Protein AF-A0A2H0IZK2-F1 (afdb_monomer_lite)

Secondary structure (DSSP, 8-state):
--TTS--TTS--STHHHHS--EEEETTGGGGGGTGGGT----TTGGGTS-SHHHHHHHHHHHSTT-EEEE--S---TTSHHHHHHHTTT------HHHHHHTT-BPEEEEEE----HHHHHHHHHHHHHHHHHHHHHTT--PPPEEEEE-SSHHHHHHHHHHHHHHHHT--HHHHHHHHHH---HHHHHHHHHHHHTT--HHHHHHHHHHHTSGGGEEEE--TTS-HHHHHHHHTTTTSS--EEEESSGGGSS---TTEEEEEE-------BTTBPPHHHHHHHHHHHHHTB-----SSTTS-SSS---TT-TT-GGGGGGEEEEEE-S-HHHHHHHHHHHHHTTSS-S-EEEEEE-B-HHHHTSHHHHH-EEEE--EEEPPGGG--SS-HHHHHSEEEEE----------TTS----------EEEEEEGGGG-HHHHHHHHTTSGGGSHHHHHHH-TT---HHHHHH-TTTGGG-EEEEEE-HHHHHS--HHHHHHHHHHHHHHHHHHHHS----EEE-SEEEEEEHHHH---EEEEEE-SS-S-SSTTS-SS-TTT-SS---GGG-TTB-BS-----HHHHHHHHHHHHHHHHHHHHEEEEEEEE-TTS--EE-TTT--EE--SEEEEEEES-SSSEEEEEEEE-B--GGGTTTSHHHHHHHHHHHHH-EE---STTEEEEEEEPPPB-TTTTHHHHHHHHHHTT-

pLDDT: mean 84.4, std 12.67, range [40.66, 98.25]

Sequence (709 aa):
MALNTPRENSITFEDFEDDKVVLLSDEAHHINADTKKGKAVNQDELLEVVSWEGTVERIFKAHPNNVLLEFTATVDLSDENLAKKYRPRLLYDYPLREFRRDGYSKEVKVLQADLEPLQRALQAVLLSQYRRKVFEKNRHHIKPVILFKSKTIKDSLAFFDEFKDGIKALKPAALDSLRTQSKDPAIQRVFNYLVVNNITLTNLIAELQEDFSDDKLISVNSKEESEQKQIAVNNLESNAFRAVFAVDKLNEGWDVLNLFDIVRLYDTRDSKAGKIGKTTMSEAQLIGRGARYCPFQLAPDQPLYGRKFDADLDHEVRVCEELYYHSAYNPKYIQELNTALQEIGMKAKDTREQRVRLKDDFKKTALYKGGFIFLNERVKYNREDIDGLDSSVVNQVHQIALRTGYSKTVTVFDDAGPDRGVERTRQDYMLASFGIAVLRKAVQRIEFYEFANLRKSLPHLDSIHEFLTSDKYLGRIKVEVSGLPNEVANLTPDQKLDVAIQVLEVVAEFIASDNVEFKGSLQFKPAMVNAVFTDKTLNFMLDGGEDKEFGRSMLDASQTAYHLDLSTRAWFAFDDCFGTSEEKLLIQYIDKRYNDLKKVYAEAYLVRNEKHFKLFAFADGRPLEPDFVLFLIGKTKTDTMHYQVFIEPKGQHLLRADVWKEEFLTSIKGQGQVEQLIENRQYVVWGLPFFNFGERMPEFEAGLNELLS

Radius of gyration: 31.3 Å; chains: 1; bounding box: 77×84×71 Å

Foldseek 3Di:
DQLP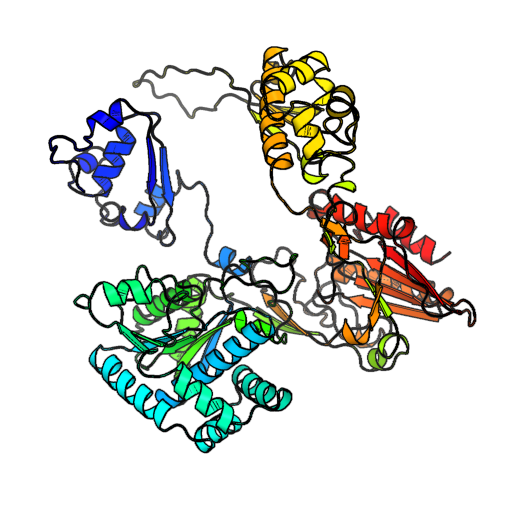DDDVPDDHLLNLLVDAEEAEAEQCVVLCPVLLVPPPQPLVNLCVDSGPNNRVSSSQPSYPNHHYDYHH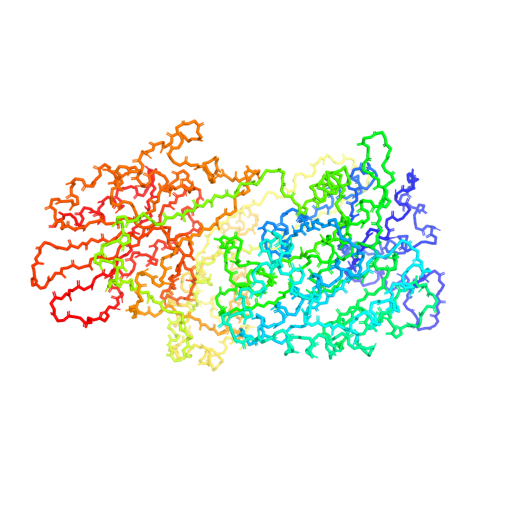QDQDCVDVSSVVVAVVPPPDDDALLNCVVQFQWFQEAEAADQDAQLLLVVLVLLLQVLLCVLCVVLVHNARAAEEEEDAALVVLVVVLVVNQVCLVPDDLVSLVVCCVPDPDPSSVLSVVVCVVVVNDSVNVSVVSCVLQHPLQEEEDEDPPDDPVSVVCQQPVRPDSHRYYGYYCPCLPDRADQNYAEYEYNDDDADDDDPDQGPVLLSVLVSSSRSGGHNFDDSDPQDDRSGDDCLLFPPDSNSSSSYHYYYDYDDVVSVVSSQVSNVVSSSDFPDKDKDWKAFDPLLCVDPQQPPNWDWAWDKAFDDLVPQQAAAPCLLVDAAEAEDPAVDDDDDDPPDPDPDDPDADKDKDKDQLLVLDPVLLVVLLVVDPCSDVVNCCVLRVPDPDPVCQSPPSRHSNRHMYMYMDHPVCNVPPDSVSSNVSSNVSVVVSSVRSPDPPRFIFIDLEIDIDRNNVLDGIGIHMDRCPPDPFNQAQFWLCDPVRDPLHDQCVPPPQEGIRTDRDGPQVSVVVVVCVVCVVLLVVFFVHKHKYANSVSDWHAFRRGGNTDRQGIWMWGWGPDPFQIEIEIEGAHADDPVCCVVCVSVQVRQQCSQVRHDYDDPDNRYDYGYHYFGYDDPPPCPVRRVVVVVVSSD

Structure (mmCIF, N/CA/C/O backbone):
data_AF-A0A2H0IZK2-F1
#
_entry.id   AF-A0A2H0IZK2-F1
#
loop_
_atom_site.group_PDB
_atom_site.id
_atom_site.type_symbol
_atom_site.label_atom_id
_atom_site.label_alt_id
_atom_site.label_comp_id
_atom_site.label_asym_id
_atom_site.label_entity_id
_atom_site.label_seq_id
_atom_site.pdbx_PDB_ins_code
_atom_site.Cartn_x
_atom_site.Cartn_y
_atom_site.Cartn_z
_atom_site.occupancy
_atom_site.B_iso_or_equiv
_atom_site.auth_seq_id
_atom_site.auth_comp_id
_atom_site.auth_asym_id
_atom_site.auth_atom_id
_atom_site.pdbx_PDB_model_num
ATOM 1 N N . MET A 1 1 ? 8.053 31.307 -26.002 1.00 45.81 1 MET A N 1
ATOM 2 C CA . MET A 1 1 ? 7.588 32.510 -26.730 1.00 45.81 1 MET A CA 1
ATOM 3 C C . MET A 1 1 ? 8.152 33.704 -25.978 1.00 45.81 1 MET A C 1
ATOM 5 O O . MET A 1 1 ? 7.785 33.868 -24.831 1.00 45.81 1 MET A O 1
ATOM 9 N N . ALA A 1 2 ? 9.110 34.461 -26.510 1.00 52.84 2 ALA A N 1
ATOM 10 C CA . ALA A 1 2 ? 9.570 35.661 -25.803 1.00 52.84 2 ALA A CA 1
ATOM 11 C C . ALA A 1 2 ? 8.583 36.800 -26.104 1.00 52.84 2 ALA A C 1
ATOM 13 O O . ALA A 1 2 ? 8.426 37.151 -27.271 1.00 52.84 2 ALA A O 1
ATOM 14 N N . LEU A 1 3 ? 7.933 37.370 -25.082 1.00 64.19 3 LEU A N 1
ATOM 15 C CA . LEU A 1 3 ? 7.017 38.526 -25.201 1.00 64.19 3 LEU A CA 1
ATOM 16 C C . LEU A 1 3 ? 7.746 39.836 -25.576 1.00 64.19 3 LEU A C 1
ATOM 18 O O . LEU A 1 3 ? 7.146 40.898 -25.681 1.00 64.19 3 LEU A O 1
ATOM 22 N N . ASN A 1 4 ? 9.055 39.758 -25.820 1.00 63.56 4 ASN A N 1
ATOM 23 C CA . ASN A 1 4 ? 9.937 40.887 -26.105 1.00 63.56 4 ASN A CA 1
ATOM 24 C C . ASN A 1 4 ? 9.768 41.465 -27.521 1.00 63.56 4 ASN A C 1
ATOM 26 O O . ASN A 1 4 ? 10.477 42.396 -27.892 1.00 63.56 4 ASN A O 1
ATOM 30 N N . THR A 1 5 ? 8.887 40.898 -28.350 1.00 66.50 5 THR A N 1
ATOM 31 C CA . THR A 1 5 ? 8.619 41.390 -29.708 1.00 66.50 5 THR A CA 1
ATOM 32 C C . THR A 1 5 ? 7.109 41.411 -29.948 1.00 66.50 5 THR A C 1
ATOM 34 O O . THR A 1 5 ? 6.559 40.392 -30.375 1.00 66.50 5 THR A O 1
ATOM 37 N N . PRO A 1 6 ? 6.427 42.532 -29.651 1.00 63.53 6 PRO A N 1
ATOM 38 C CA . PRO A 1 6 ? 4.980 42.627 -29.804 1.00 63.53 6 PRO A CA 1
ATOM 39 C C . PRO A 1 6 ? 4.570 42.430 -31.271 1.00 63.53 6 PRO A C 1
ATOM 41 O O . PRO A 1 6 ? 5.230 42.922 -32.191 1.00 63.53 6 PRO A O 1
ATOM 44 N N . ARG A 1 7 ? 3.490 41.676 -31.494 1.00 72.12 7 ARG A N 1
ATOM 45 C CA . ARG A 1 7 ? 2.841 41.478 -32.796 1.00 72.12 7 ARG A CA 1
ATOM 46 C C . ARG A 1 7 ? 1.371 41.871 -32.689 1.00 72.12 7 ARG A C 1
ATOM 48 O O . ARG A 1 7 ? 0.777 41.838 -31.617 1.00 72.12 7 ARG A O 1
ATOM 55 N N . GLU A 1 8 ? 0.771 42.228 -33.816 1.00 65.62 8 GLU A N 1
ATOM 56 C CA . GLU A 1 8 ? -0.668 42.482 -33.876 1.00 65.62 8 GLU A CA 1
ATOM 57 C C . GLU A 1 8 ? -1.436 41.196 -33.492 1.00 65.62 8 GLU A C 1
ATOM 59 O O . GLU A 1 8 ? -1.111 40.115 -33.989 1.00 65.62 8 GLU A O 1
ATOM 64 N N . ASN A 1 9 ? -2.416 41.302 -32.583 1.00 70.44 9 ASN A N 1
ATOM 65 C CA . ASN A 1 9 ? -3.163 40.184 -31.969 1.00 70.44 9 ASN A CA 1
ATOM 66 C C . ASN A 1 9 ? -2.340 39.201 -31.105 1.00 70.44 9 ASN A C 1
ATOM 68 O O . ASN A 1 9 ? -2.721 38.036 -30.969 1.00 70.44 9 ASN A O 1
ATOM 72 N N . SER A 1 10 ? -1.219 39.629 -30.519 1.00 74.38 10 SER A N 1
ATOM 73 C CA . SER A 1 10 ? -0.486 38.836 -29.519 1.00 74.38 10 SER A CA 1
ATOM 74 C C . SER A 1 10 ? -0.561 39.463 -28.135 1.00 74.38 10 SER A C 1
ATOM 76 O O . SER A 1 10 ? -0.563 40.684 -28.032 1.00 74.38 10 SER A O 1
ATOM 78 N N . ILE A 1 11 ? -0.518 38.623 -27.100 1.00 77.19 11 ILE A N 1
ATOM 79 C CA . ILE A 1 11 ? -0.376 39.051 -25.705 1.00 77.19 11 ILE A CA 1
ATOM 80 C C . ILE A 1 11 ? 0.921 39.863 -25.547 1.00 77.19 11 ILE A C 1
ATOM 82 O O . ILE A 1 11 ? 1.963 39.504 -26.104 1.00 77.19 11 ILE A O 1
ATOM 86 N N . THR A 1 12 ? 0.848 40.947 -24.788 1.00 80.62 12 THR A N 1
ATOM 87 C CA . THR A 1 12 ? 1.919 41.892 -24.465 1.00 80.62 12 THR A CA 1
ATOM 88 C C . THR A 1 12 ? 2.134 41.963 -22.954 1.00 80.62 12 THR A C 1
ATOM 90 O O . THR A 1 12 ? 1.394 41.359 -22.186 1.00 80.62 12 THR A O 1
ATOM 93 N N . PHE A 1 13 ? 3.175 42.669 -22.503 1.00 80.88 13 PHE A N 1
ATOM 94 C CA . PHE A 1 13 ? 3.380 42.883 -21.066 1.00 80.88 13 PHE A CA 1
ATOM 95 C C . PHE A 1 13 ? 2.320 43.802 -20.440 1.00 80.88 13 PHE A C 1
ATOM 97 O O . PHE A 1 13 ? 1.992 43.602 -19.278 1.00 80.88 13 PHE A O 1
ATOM 104 N N . GLU A 1 14 ? 1.774 44.746 -21.214 1.00 79.25 14 GLU A N 1
ATOM 105 C CA . GLU A 1 14 ? 0.741 45.699 -20.775 1.00 79.25 14 GLU A CA 1
ATOM 106 C C . GLU A 1 14 ? -0.554 44.970 -20.376 1.00 79.25 14 GLU A C 1
ATOM 108 O O . GLU A 1 14 ? -1.166 45.304 -19.368 1.00 79.25 14 GLU A O 1
ATOM 113 N N . ASP A 1 15 ? -0.891 43.874 -21.067 1.00 79.44 15 ASP A N 1
ATOM 114 C CA . ASP A 1 15 ? -2.048 43.031 -20.727 1.00 79.44 15 ASP A CA 1
ATOM 115 C C . ASP A 1 15 ? -1.956 42.421 -19.309 1.00 79.44 15 ASP A C 1
ATOM 117 O O . ASP A 1 15 ? -2.970 42.081 -18.706 1.00 79.44 15 ASP A O 1
ATOM 121 N N . PHE A 1 16 ? -0.748 42.278 -18.750 1.00 83.69 16 PHE A N 1
ATOM 122 C CA . PHE A 1 16 ? -0.533 41.745 -17.397 1.00 83.69 16 PHE A CA 1
ATOM 123 C C . PHE A 1 16 ? -0.457 42.829 -16.312 1.00 83.69 16 PHE A C 1
ATOM 125 O O . PHE A 1 16 ? -0.329 42.487 -15.133 1.00 83.69 16 PHE A O 1
ATOM 132 N N . GLU A 1 17 ? -0.491 44.109 -16.693 1.00 83.56 17 GLU A N 1
ATOM 133 C CA . GLU A 1 17 ? -0.567 45.241 -15.760 1.00 83.56 17 GLU A CA 1
ATOM 134 C C . GLU A 1 17 ? -2.020 45.516 -15.345 1.00 83.56 17 GLU A C 1
ATOM 136 O O . GLU A 1 17 ? -2.274 45.837 -14.183 1.00 83.56 17 GLU A O 1
ATOM 141 N N . ASP A 1 18 ? -2.973 45.333 -16.266 1.00 82.31 18 ASP A N 1
ATOM 142 C CA . ASP A 1 18 ? -4.399 45.602 -16.037 1.00 82.31 18 ASP A CA 1
ATOM 143 C C . ASP A 1 18 ? -5.142 44.431 -15.366 1.00 82.31 18 ASP A C 1
ATOM 145 O O . ASP A 1 18 ? -6.096 44.644 -14.607 1.00 82.31 18 ASP A O 1
ATOM 149 N N . ASP A 1 19 ? -4.688 43.195 -15.593 1.00 82.38 19 ASP A N 1
ATOM 150 C CA . ASP A 1 19 ? -5.349 41.982 -15.114 1.00 82.38 19 ASP A CA 1
ATOM 151 C C . ASP A 1 19 ? -4.605 41.282 -13.967 1.00 82.38 19 ASP A C 1
ATOM 153 O O . ASP A 1 19 ? -3.379 41.197 -13.902 1.00 82.38 19 ASP A O 1
ATOM 157 N N . LYS A 1 20 ? -5.384 40.689 -13.054 1.00 88.94 20 LYS A N 1
ATOM 158 C CA . LYS A 1 20 ? -4.865 39.811 -11.996 1.00 88.94 20 LYS A CA 1
ATOM 159 C C . LYS A 1 20 ? -4.612 38.425 -12.564 1.00 88.94 20 LYS A C 1
ATOM 161 O O . LYS A 1 20 ? -5.563 37.726 -12.914 1.00 88.94 20 LYS A O 1
ATOM 166 N N . VAL A 1 21 ? -3.356 37.996 -12.571 1.00 88.06 21 VAL A N 1
ATOM 167 C CA . VAL A 1 21 ? -2.959 36.733 -13.198 1.00 88.06 21 VAL A CA 1
ATOM 168 C C . VAL A 1 21 ? -2.355 35.758 -12.192 1.00 88.06 21 VAL A C 1
ATOM 170 O O . VAL A 1 21 ? -1.554 36.114 -11.326 1.00 88.06 21 VAL A O 1
ATOM 173 N N . VAL A 1 22 ? -2.742 34.489 -12.336 1.00 90.38 22 VAL A N 1
ATOM 174 C CA . VAL A 1 22 ? -2.113 33.354 -11.658 1.00 90.38 22 VAL A CA 1
ATOM 175 C C . VAL A 1 22 ? -1.244 32.615 -12.669 1.00 90.38 22 VAL A C 1
ATOM 177 O O . VAL A 1 22 ? -1.734 32.117 -13.681 1.00 90.38 22 VAL A O 1
ATOM 180 N N . LEU A 1 23 ? 0.051 32.545 -12.387 1.00 88.81 23 LEU A N 1
ATOM 181 C CA . LEU A 1 23 ? 1.045 31.824 -13.167 1.00 88.81 23 LEU A CA 1
ATOM 182 C C . LEU A 1 23 ? 1.304 30.472 -12.505 1.00 88.81 23 LEU A C 1
ATOM 184 O O . LEU A 1 23 ? 1.737 30.410 -11.354 1.00 88.81 23 LEU A O 1
ATOM 188 N N . LEU A 1 24 ? 1.062 29.393 -13.243 1.00 89.50 24 LEU A N 1
ATOM 189 C CA . LEU A 1 24 ? 1.409 28.038 -12.829 1.00 89.50 24 LEU A CA 1
ATOM 190 C C . LEU A 1 24 ? 2.617 27.588 -13.648 1.00 89.50 24 LEU A C 1
ATOM 192 O O . LEU A 1 24 ? 2.529 27.453 -14.868 1.00 89.50 24 LEU A O 1
ATOM 196 N N . SER A 1 25 ? 3.749 27.390 -12.982 1.00 84.75 25 SER A N 1
ATOM 197 C CA . SER A 1 25 ? 4.983 26.927 -13.606 1.00 84.75 25 SER A CA 1
ATOM 198 C C . SER A 1 25 ? 5.238 25.476 -13.231 1.00 84.75 25 SER A C 1
ATOM 200 O O . SER A 1 25 ? 5.696 25.202 -12.124 1.00 84.75 25 SER A O 1
ATOM 202 N N . ASP A 1 26 ? 5.012 24.566 -14.170 1.00 81.38 26 ASP A N 1
ATOM 203 C CA . ASP A 1 26 ? 5.460 23.180 -14.046 1.00 81.38 26 ASP A CA 1
ATOM 204 C C . ASP A 1 26 ? 6.938 23.040 -14.452 1.00 81.38 26 ASP A C 1
ATOM 206 O O . ASP A 1 26 ? 7.453 23.828 -15.249 1.00 81.38 26 ASP A O 1
ATOM 210 N N . GLU A 1 27 ? 7.636 22.069 -13.872 1.00 74.62 27 GLU A N 1
ATOM 211 C CA . GLU A 1 27 ? 9.078 21.844 -14.043 1.00 74.62 27 GLU A CA 1
ATOM 212 C C . GLU A 1 27 ? 9.943 23.113 -13.894 1.00 74.62 27 GLU A C 1
ATOM 214 O O . GLU A 1 27 ? 10.885 23.373 -14.655 1.00 74.62 27 GLU A O 1
ATOM 219 N N . ALA A 1 28 ? 9.665 23.909 -12.856 1.00 76.19 28 ALA A N 1
ATOM 220 C CA . ALA A 1 28 ? 10.291 25.215 -12.620 1.00 76.19 28 ALA A CA 1
ATOM 221 C C . ALA A 1 28 ? 11.832 25.170 -12.533 1.00 76.19 28 ALA A C 1
ATOM 223 O O . ALA A 1 28 ? 12.517 26.177 -12.722 1.00 76.19 28 ALA A O 1
ATOM 224 N N . HIS A 1 29 ? 12.436 23.997 -12.309 1.00 71.19 29 HIS A N 1
ATOM 225 C CA . HIS A 1 29 ? 13.889 23.831 -12.369 1.00 71.19 29 HIS A CA 1
ATOM 226 C C . HIS A 1 29 ? 14.502 24.205 -13.736 1.00 71.19 29 HIS A C 1
ATOM 228 O O . HIS A 1 29 ? 15.676 24.586 -13.770 1.00 71.19 29 HIS A O 1
ATOM 234 N N . HIS A 1 30 ? 13.737 24.140 -14.833 1.00 67.69 30 HIS A N 1
ATOM 235 C CA . HIS A 1 30 ? 14.161 24.608 -16.159 1.00 67.69 30 HIS A CA 1
ATOM 236 C C . HIS A 1 30 ? 14.200 26.134 -16.270 1.00 67.69 30 HIS A C 1
ATOM 238 O O . HIS A 1 30 ? 14.987 26.674 -17.048 1.00 67.69 30 HIS A O 1
ATOM 244 N N . ILE A 1 31 ? 13.381 26.827 -15.477 1.00 65.12 31 ILE A N 1
ATOM 245 C CA . ILE A 1 31 ? 13.314 28.290 -15.449 1.00 65.12 31 ILE A CA 1
ATOM 246 C C . ILE A 1 31 ? 14.547 28.861 -14.744 1.00 65.12 31 ILE A C 1
ATOM 248 O O . ILE A 1 31 ? 15.085 29.859 -15.186 1.00 65.12 31 ILE A O 1
ATOM 252 N N . ASN A 1 32 ? 15.084 28.174 -13.735 1.00 62.94 32 ASN A N 1
ATOM 253 C CA . ASN A 1 32 ? 16.184 28.642 -12.876 1.00 62.94 32 ASN A CA 1
ATOM 254 C C . ASN A 1 32 ? 17.599 28.600 -13.489 1.00 62.94 32 ASN A C 1
ATOM 256 O O . ASN A 1 32 ? 18.601 28.522 -12.762 1.00 62.94 32 ASN A O 1
ATOM 260 N N . ALA A 1 33 ? 17.712 28.561 -14.815 1.00 60.91 33 ALA A N 1
ATOM 261 C CA . ALA A 1 33 ? 18.992 28.379 -15.493 1.00 60.91 33 ALA A CA 1
ATOM 262 C C . ALA A 1 33 ? 19.965 29.548 -15.252 1.00 60.91 33 ALA A C 1
ATOM 264 O O . ALA A 1 33 ? 21.181 29.322 -15.228 1.00 60.91 33 ALA A O 1
ATOM 265 N N . ASP A 1 34 ? 19.454 30.767 -15.049 1.00 60.81 34 ASP A N 1
ATOM 266 C CA . ASP A 1 34 ? 20.280 31.948 -14.789 1.00 60.81 34 ASP A CA 1
ATOM 267 C C . ASP A 1 34 ? 20.605 32.078 -13.295 1.00 60.81 34 ASP A C 1
ATOM 269 O O . ASP A 1 34 ? 21.760 32.350 -12.949 1.00 60.81 34 ASP A O 1
ATOM 273 N N . THR A 1 35 ? 19.660 31.729 -12.412 1.00 57.97 35 THR A N 1
ATOM 274 C CA . THR A 1 35 ? 19.888 31.625 -10.955 1.00 57.97 35 THR A CA 1
ATOM 275 C C . THR A 1 35 ? 21.026 30.643 -10.604 1.00 57.97 35 THR A C 1
ATOM 277 O O . THR A 1 35 ? 21.858 30.935 -9.742 1.00 57.97 35 THR A O 1
ATOM 280 N N . LYS A 1 36 ? 21.145 29.504 -11.308 1.00 55.75 36 LYS A N 1
ATOM 281 C CA . LYS A 1 36 ? 22.229 28.512 -11.102 1.00 55.75 36 LYS A CA 1
ATOM 282 C C . LYS A 1 36 ? 23.632 29.006 -11.481 1.00 55.75 36 LYS A C 1
ATOM 284 O O . LYS A 1 36 ? 24.621 28.426 -11.043 1.00 55.75 36 LYS A O 1
ATOM 289 N N . LYS A 1 37 ? 23.767 30.053 -12.303 1.00 58.00 37 LYS A N 1
ATOM 290 C CA . LYS A 1 37 ? 25.082 30.553 -12.759 1.00 58.00 37 LYS A CA 1
ATOM 291 C C . LYS A 1 37 ? 25.763 31.488 -11.756 1.00 58.00 37 LYS A C 1
ATOM 293 O O . LYS A 1 37 ? 26.821 32.028 -12.075 1.00 58.00 37 LYS A O 1
ATOM 298 N N . GLY A 1 38 ? 25.182 31.693 -10.570 1.00 50.44 38 GLY A N 1
ATOM 299 C CA . GLY A 1 38 ? 25.791 32.483 -9.497 1.00 50.44 38 GLY A CA 1
ATOM 300 C C . GLY A 1 38 ? 26.011 33.953 -9.853 1.00 50.44 38 GLY A C 1
ATOM 301 O O . GLY A 1 38 ? 26.759 34.646 -9.164 1.00 50.44 38 GLY A O 1
ATOM 302 N N . LYS A 1 39 ? 25.377 34.455 -10.919 1.00 47.41 39 LYS A N 1
ATOM 303 C CA . LYS A 1 39 ? 25.295 35.894 -11.112 1.00 47.41 39 LYS A CA 1
ATOM 304 C C . LYS A 1 39 ? 24.388 36.401 -9.998 1.00 47.41 39 LYS A C 1
ATOM 306 O O . LYS A 1 39 ? 23.210 36.060 -9.961 1.00 47.41 39 LYS A O 1
ATOM 311 N N . ALA A 1 40 ? 24.935 37.199 -9.090 1.00 43.16 40 ALA A N 1
ATOM 312 C CA . ALA A 1 40 ? 24.143 38.108 -8.279 1.00 43.16 40 ALA A CA 1
ATOM 313 C C . ALA A 1 40 ? 23.522 39.144 -9.230 1.00 43.16 40 ALA A C 1
ATOM 315 O O . ALA A 1 40 ? 23.979 40.277 -9.306 1.00 43.16 40 ALA A O 1
ATOM 316 N N . VAL A 1 41 ? 22.570 38.709 -10.057 1.00 44.38 41 VAL A N 1
ATOM 317 C CA . VAL A 1 41 ? 21.807 39.586 -10.933 1.00 44.38 41 VAL A CA 1
ATOM 318 C C . VAL A 1 41 ? 20.873 40.313 -9.987 1.00 44.38 41 VAL A C 1
ATOM 320 O O . VAL A 1 41 ? 20.035 39.688 -9.330 1.00 44.38 41 VAL A O 1
ATOM 323 N N . ASN A 1 42 ? 21.070 41.618 -9.846 1.00 49.88 42 ASN A N 1
ATOM 324 C CA . ASN A 1 42 ? 20.093 42.458 -9.172 1.00 49.88 42 ASN A CA 1
ATOM 325 C C . ASN A 1 42 ? 18.731 42.188 -9.834 1.00 49.88 42 ASN A C 1
ATOM 327 O O . ASN A 1 42 ? 18.679 41.996 -11.047 1.00 49.88 42 ASN A O 1
ATOM 331 N N . GLN A 1 43 ? 17.635 42.125 -9.077 1.00 52.91 43 GLN A N 1
ATOM 332 C CA . GLN A 1 43 ? 16.330 41.734 -9.636 1.00 52.91 43 GLN A CA 1
ATOM 333 C C . GLN A 1 43 ? 15.897 42.574 -10.857 1.00 52.91 43 GLN A C 1
ATOM 335 O O . GLN A 1 43 ? 15.126 42.082 -11.677 1.00 52.91 43 GLN A O 1
ATOM 340 N N . ASP A 1 44 ? 16.424 43.793 -10.989 1.00 50.16 44 ASP A N 1
ATOM 341 C CA . ASP A 1 44 ? 16.195 44.697 -12.118 1.00 50.16 44 ASP A CA 1
ATOM 342 C C . ASP A 1 44 ? 16.981 44.310 -13.386 1.00 50.16 44 ASP A C 1
ATOM 344 O O . ASP A 1 44 ? 16.473 44.457 -14.491 1.00 50.16 44 ASP A O 1
ATOM 348 N N . GLU A 1 45 ? 18.178 43.726 -13.260 1.00 49.41 45 GLU A N 1
ATOM 349 C CA . GLU A 1 45 ? 18.972 43.247 -14.405 1.00 49.41 45 GLU A CA 1
ATOM 350 C C . GLU A 1 45 ? 18.376 41.965 -15.020 1.00 49.41 45 GLU A C 1
ATOM 352 O O . GLU A 1 45 ? 18.562 41.697 -16.204 1.00 49.41 45 GLU A O 1
ATOM 357 N N . LEU A 1 46 ? 17.620 41.178 -14.242 1.00 51.12 46 LEU A N 1
ATOM 358 C CA . LEU A 1 46 ? 16.927 39.962 -14.700 1.00 51.12 46 LEU A CA 1
ATOM 359 C C . LEU A 1 46 ? 15.779 40.277 -15.673 1.00 51.12 46 LEU A C 1
ATOM 361 O O . LEU A 1 46 ? 15.481 39.465 -16.547 1.00 51.12 46 LEU A O 1
ATOM 365 N N . LEU A 1 47 ? 15.181 41.468 -15.554 1.00 50.91 47 LEU A N 1
ATOM 366 C CA . LEU A 1 47 ? 14.153 41.977 -16.468 1.00 50.91 47 LEU A CA 1
ATOM 367 C C . LEU A 1 47 ? 14.729 42.341 -17.849 1.00 50.91 47 LEU A C 1
ATOM 369 O O . LEU A 1 47 ? 13.991 42.349 -18.835 1.00 50.91 47 LEU A O 1
ATOM 373 N N . GLU A 1 48 ? 16.037 42.613 -17.929 1.00 47.44 48 GLU A N 1
ATOM 374 C CA . GLU A 1 48 ? 16.753 42.932 -19.173 1.00 47.44 48 GLU A CA 1
ATOM 375 C C . GLU A 1 48 ? 17.323 41.687 -19.879 1.00 47.44 48 GLU A C 1
ATOM 377 O O . GLU A 1 48 ? 17.707 41.747 -21.053 1.00 47.44 48 GLU A O 1
ATOM 382 N N . VAL A 1 49 ? 17.362 40.532 -19.204 1.00 52.34 49 VAL A N 1
ATOM 383 C CA . VAL A 1 49 ? 17.811 39.272 -19.807 1.00 52.34 49 VAL A CA 1
ATOM 384 C C . VAL A 1 49 ? 16.704 38.708 -20.698 1.00 52.34 49 VAL A C 1
ATOM 386 O O . VAL A 1 49 ? 15.589 38.438 -20.256 1.00 52.34 49 VAL A O 1
ATOM 389 N N . VAL A 1 50 ? 17.026 38.441 -21.969 1.00 57.81 50 VAL A N 1
ATOM 390 C CA . VAL A 1 50 ? 16.161 37.677 -22.886 1.00 57.81 50 VAL A CA 1
ATOM 391 C C . VAL A 1 50 ? 16.211 36.192 -22.501 1.00 57.81 50 VAL A C 1
ATOM 393 O O . VAL A 1 50 ? 16.771 35.359 -23.214 1.00 57.81 50 VAL A O 1
ATOM 396 N N . SER A 1 51 ? 15.661 35.857 -21.336 1.00 67.31 51 SER A N 1
ATOM 397 C CA . SER A 1 51 ? 15.468 34.488 -20.867 1.00 67.31 51 SER A CA 1
ATOM 398 C C . SER A 1 51 ? 14.016 34.253 -20.460 1.00 67.31 51 SER A C 1
ATOM 400 O O . SER A 1 51 ? 13.232 35.178 -20.227 1.00 67.31 51 SER A O 1
ATOM 402 N N . TRP A 1 52 ? 13.631 32.978 -20.434 1.00 71.44 52 TRP A N 1
ATOM 403 C CA . TRP A 1 52 ? 12.303 32.577 -19.978 1.00 71.44 52 TRP A CA 1
ATOM 404 C C . TRP A 1 52 ? 12.094 32.933 -18.497 1.00 71.44 52 TRP A C 1
ATOM 406 O O . TRP A 1 52 ? 11.008 33.377 -18.138 1.00 71.44 52 TRP A O 1
ATOM 416 N N . GLU A 1 53 ? 13.157 32.862 -17.683 1.00 73.12 53 GLU A N 1
ATOM 417 C CA . GLU A 1 53 ? 13.183 33.326 -16.285 1.00 73.12 53 GLU A CA 1
ATOM 418 C C . GLU A 1 53 ? 12.820 34.813 -16.176 1.00 73.12 53 GLU A C 1
ATOM 420 O O . GLU A 1 53 ? 11.896 35.165 -15.445 1.00 73.12 53 GLU A O 1
ATOM 425 N N . GLY A 1 54 ? 13.466 35.673 -16.973 1.00 74.25 54 GLY A N 1
ATOM 426 C CA . GLY A 1 54 ? 13.169 37.110 -16.999 1.00 74.25 54 GLY A CA 1
ATOM 427 C C . GLY A 1 54 ? 11.755 37.432 -17.492 1.00 74.25 54 GLY A C 1
ATOM 428 O O . GLY A 1 54 ? 11.109 38.342 -16.978 1.00 74.25 54 GLY A O 1
ATOM 429 N N . THR A 1 55 ? 11.230 36.651 -18.443 1.00 79.94 55 THR A N 1
ATOM 430 C CA . THR A 1 55 ? 9.857 36.827 -18.952 1.00 79.94 55 THR A CA 1
ATOM 431 C C . THR A 1 55 ? 8.819 36.522 -17.870 1.00 79.94 55 THR A C 1
ATOM 433 O O . THR A 1 55 ? 7.913 37.323 -17.659 1.00 79.94 55 THR A O 1
ATOM 436 N N . VAL A 1 56 ? 8.957 35.392 -17.166 1.00 83.06 56 VAL A N 1
ATOM 437 C CA . VAL A 1 56 ? 8.033 34.992 -16.089 1.00 83.06 56 VAL A CA 1
ATOM 438 C C . VAL A 1 56 ? 8.092 35.978 -14.926 1.00 83.06 56 VAL A C 1
ATOM 440 O O . VAL A 1 56 ? 7.046 36.406 -14.445 1.00 83.06 56 VAL A O 1
ATOM 443 N N . GLU A 1 57 ? 9.292 36.402 -14.523 1.00 81.38 57 GLU A N 1
ATOM 444 C CA . GLU A 1 57 ? 9.468 37.378 -13.443 1.00 81.38 57 GLU A CA 1
ATOM 445 C C . GLU A 1 57 ? 8.856 38.741 -13.806 1.00 81.38 57 GLU A C 1
ATOM 447 O O . GLU A 1 57 ? 8.235 39.386 -12.962 1.00 81.38 57 GLU A O 1
ATOM 452 N N . ARG A 1 58 ? 8.970 39.165 -15.073 1.00 82.88 58 ARG A N 1
ATOM 453 C CA . ARG A 1 58 ? 8.361 40.409 -15.560 1.00 82.88 58 ARG A CA 1
ATOM 454 C C . ARG A 1 58 ? 6.836 40.354 -15.541 1.00 82.88 58 ARG A C 1
ATOM 456 O O . ARG A 1 58 ? 6.220 41.310 -15.088 1.00 82.88 58 ARG A O 1
ATOM 463 N N . ILE A 1 59 ? 6.234 39.245 -15.975 1.00 86.38 59 ILE A N 1
ATOM 464 C CA . ILE A 1 59 ? 4.776 39.051 -15.889 1.00 86.38 59 ILE A CA 1
ATOM 465 C C . ILE A 1 59 ? 4.327 39.012 -14.423 1.00 86.38 59 ILE A C 1
ATOM 467 O O . ILE A 1 59 ? 3.352 39.656 -14.044 1.00 86.38 59 ILE A O 1
ATOM 471 N N . PHE A 1 60 ? 5.049 38.278 -13.575 1.00 86.81 60 PHE A N 1
ATOM 472 C CA . PHE A 1 60 ? 4.730 38.176 -12.154 1.00 86.81 60 PHE A CA 1
ATOM 473 C C . PHE A 1 60 ? 4.764 39.547 -11.463 1.00 86.81 60 PHE A C 1
ATOM 475 O O . PHE A 1 60 ? 3.891 39.845 -10.656 1.00 86.81 60 PHE A O 1
ATOM 482 N N . LYS A 1 61 ? 5.720 40.410 -11.821 1.00 86.44 61 LYS A N 1
ATOM 483 C CA . LYS A 1 61 ? 5.855 41.765 -11.262 1.00 86.44 61 LYS A CA 1
ATOM 484 C C . LYS A 1 61 ? 4.947 42.821 -11.893 1.00 86.44 61 LYS A C 1
ATOM 486 O O . LYS A 1 61 ? 4.855 43.907 -11.329 1.00 86.44 61 LYS A O 1
ATOM 491 N N . ALA A 1 62 ? 4.293 42.526 -13.016 1.00 87.88 62 ALA A N 1
ATOM 492 C CA . ALA A 1 62 ? 3.455 43.488 -13.734 1.00 87.88 62 ALA A CA 1
ATOM 493 C C . ALA A 1 62 ? 2.269 43.993 -12.892 1.00 87.88 62 ALA A C 1
ATOM 495 O O . ALA A 1 62 ? 1.877 45.148 -13.018 1.00 87.88 62 ALA A O 1
ATOM 496 N N . HIS A 1 63 ? 1.751 43.176 -11.966 1.00 87.94 63 HIS A N 1
ATOM 497 C CA . HIS A 1 63 ? 0.665 43.579 -11.079 1.00 87.94 63 HIS A CA 1
ATOM 498 C C . HIS A 1 63 ? 0.856 43.020 -9.649 1.00 87.94 63 HIS A C 1
ATOM 500 O O . HIS A 1 63 ? 1.152 41.836 -9.478 1.00 87.94 63 HIS A O 1
ATOM 506 N N . PRO A 1 64 ? 0.656 43.822 -8.579 1.00 86.25 64 PRO A N 1
ATOM 507 C CA . PRO A 1 64 ? 1.003 43.451 -7.197 1.00 86.25 64 PRO A CA 1
ATOM 508 C C . PRO A 1 64 ? 0.170 42.303 -6.610 1.00 86.25 64 PRO A C 1
ATOM 510 O O . PRO A 1 64 ? 0.548 41.734 -5.590 1.00 86.25 64 PRO A O 1
ATOM 513 N N . ASN A 1 65 ? -0.970 41.978 -7.227 1.00 89.00 65 ASN A N 1
ATOM 514 C CA . ASN A 1 65 ? -1.808 40.843 -6.826 1.00 89.00 65 ASN A CA 1
ATOM 515 C C . ASN A 1 65 ? -1.580 39.590 -7.687 1.00 89.00 65 ASN A C 1
ATOM 517 O O . ASN A 1 65 ? -2.362 38.645 -7.577 1.00 89.00 65 ASN A O 1
ATOM 521 N N . ASN A 1 66 ? -0.574 39.582 -8.566 1.00 90.88 66 ASN A N 1
ATOM 522 C CA . ASN A 1 66 ? -0.231 38.382 -9.321 1.00 90.88 66 ASN A CA 1
ATOM 523 C C . ASN A 1 66 ? 0.327 37.312 -8.382 1.00 90.88 66 ASN A C 1
ATOM 525 O O . ASN A 1 66 ? 0.962 37.602 -7.367 1.00 90.88 66 ASN A O 1
ATOM 529 N N . VAL A 1 67 ? 0.082 36.052 -8.728 1.00 90.38 67 VAL A N 1
ATOM 530 C CA . VAL A 1 67 ? 0.542 34.894 -7.955 1.00 90.38 67 VAL A CA 1
ATOM 531 C C . VAL A 1 67 ? 1.329 33.981 -8.880 1.00 90.38 67 VAL A C 1
ATOM 533 O O . VAL A 1 67 ? 0.835 33.616 -9.940 1.00 90.38 67 VAL A O 1
ATOM 536 N N . LEU A 1 68 ? 2.537 33.592 -8.474 1.00 89.19 68 LEU A N 1
ATOM 537 C CA . LEU A 1 68 ? 3.356 32.600 -9.168 1.00 89.19 68 LEU A CA 1
ATOM 538 C C . LEU A 1 68 ? 3.485 31.355 -8.287 1.00 89.19 68 LEU A C 1
ATOM 540 O O . LEU A 1 68 ? 4.042 31.425 -7.191 1.00 89.19 68 LEU A O 1
ATOM 544 N N . LEU A 1 69 ? 2.970 30.227 -8.773 1.00 90.06 69 LEU A N 1
ATOM 545 C CA . LEU A 1 69 ? 3.126 28.913 -8.153 1.00 90.06 69 LEU A CA 1
ATOM 546 C C . LEU A 1 69 ? 4.082 28.074 -9.000 1.00 90.06 69 LEU A C 1
ATOM 548 O O . LEU A 1 69 ? 3.811 27.795 -10.167 1.00 90.06 69 LEU A O 1
ATOM 552 N N . GLU A 1 70 ? 5.202 27.679 -8.402 1.00 86.81 70 GLU A N 1
ATOM 553 C CA . GLU A 1 70 ? 6.239 26.876 -9.047 1.00 86.81 70 GLU A CA 1
ATOM 554 C C . GLU A 1 70 ? 6.202 25.435 -8.524 1.00 86.81 70 GLU A C 1
ATOM 556 O O . GLU A 1 70 ? 6.327 25.196 -7.323 1.00 86.81 70 GLU A O 1
ATOM 561 N N . PHE A 1 71 ? 6.073 24.475 -9.438 1.00 85.06 71 PHE A N 1
ATOM 562 C CA . PHE A 1 71 ? 6.119 23.040 -9.177 1.00 85.06 71 PHE A CA 1
ATOM 563 C C . PHE A 1 71 ? 7.393 22.463 -9.785 1.00 85.06 71 PHE A C 1
ATOM 565 O O . PHE A 1 71 ? 7.805 22.831 -10.887 1.00 85.06 71 PHE A O 1
ATOM 572 N N . THR A 1 72 ? 8.074 21.592 -9.047 1.00 76.50 72 THR A N 1
ATOM 573 C CA . THR A 1 72 ? 9.349 21.031 -9.494 1.00 76.50 72 THR A CA 1
ATOM 574 C C . THR A 1 72 ? 9.736 19.809 -8.676 1.00 76.50 72 THR A C 1
ATOM 576 O O . THR A 1 72 ? 9.679 19.829 -7.448 1.00 76.50 72 THR A O 1
ATOM 579 N N . ALA A 1 73 ? 10.168 18.752 -9.363 1.00 67.88 73 ALA A N 1
ATOM 580 C CA . ALA A 1 73 ? 10.622 17.514 -8.732 1.00 67.88 73 ALA A CA 1
ATOM 581 C C . ALA A 1 73 ? 12.141 17.479 -8.476 1.00 67.88 73 ALA A C 1
ATOM 583 O O . ALA A 1 73 ? 12.633 16.585 -7.790 1.00 67.88 73 ALA A O 1
ATOM 584 N N . THR A 1 74 ? 12.912 18.412 -9.049 1.00 65.38 74 THR A N 1
ATOM 585 C CA . THR A 1 74 ? 14.381 18.295 -9.138 1.00 65.38 74 THR A CA 1
ATOM 586 C C . THR A 1 74 ? 15.128 19.565 -8.724 1.00 65.38 74 THR A C 1
ATOM 588 O O . THR A 1 74 ? 16.209 19.855 -9.250 1.00 65.38 74 THR A O 1
ATOM 591 N N . VAL A 1 75 ? 14.573 20.366 -7.809 1.00 71.88 75 VAL A N 1
ATOM 592 C CA . VAL A 1 75 ? 15.333 21.483 -7.227 1.00 71.88 75 VAL A CA 1
ATOM 593 C C . VAL A 1 75 ? 16.441 20.939 -6.334 1.00 71.88 75 VAL A C 1
ATOM 595 O O . VAL A 1 75 ? 16.200 20.229 -5.362 1.00 71.88 75 VAL A O 1
ATOM 598 N N . ASP A 1 76 ? 17.672 21.316 -6.664 1.00 68.81 76 ASP A N 1
ATOM 599 C CA . ASP A 1 76 ? 18.840 21.004 -5.857 1.00 68.81 76 ASP A CA 1
ATOM 600 C C . ASP A 1 76 ? 19.013 22.059 -4.757 1.00 68.81 76 ASP A C 1
ATOM 602 O O . ASP A 1 76 ? 19.665 23.085 -4.949 1.00 68.81 76 ASP A O 1
ATOM 606 N N . LEU A 1 77 ? 18.410 21.814 -3.592 1.00 70.94 77 LEU A N 1
ATOM 607 C CA . LEU A 1 77 ? 18.547 22.683 -2.416 1.00 70.94 77 LEU A CA 1
ATOM 608 C C . LEU A 1 77 ? 19.941 22.618 -1.763 1.00 70.94 77 LEU A C 1
ATOM 610 O O . LEU A 1 77 ? 20.170 23.313 -0.769 1.00 70.94 77 LEU A O 1
ATOM 614 N N . SER A 1 78 ? 20.865 21.796 -2.279 1.00 69.94 78 SER A N 1
ATOM 615 C CA . SER A 1 78 ? 22.272 21.849 -1.868 1.00 69.94 78 SER A CA 1
ATOM 616 C C . SER A 1 78 ? 23.016 23.034 -2.495 1.00 69.94 78 SER A C 1
ATOM 618 O O . SER A 1 78 ? 24.011 23.492 -1.933 1.00 69.94 78 SER A O 1
ATOM 620 N N . ASP A 1 79 ? 22.504 23.583 -3.603 1.00 76.38 79 ASP A N 1
ATOM 621 C CA . ASP A 1 79 ? 22.990 24.833 -4.181 1.00 76.38 79 ASP A CA 1
ATOM 622 C C . ASP A 1 79 ? 22.537 26.025 -3.323 1.00 76.38 79 ASP A C 1
ATOM 624 O O . ASP A 1 79 ? 21.343 26.251 -3.104 1.00 76.38 79 ASP A O 1
ATOM 628 N N . GLU A 1 80 ? 23.494 26.818 -2.836 1.00 78.19 80 GLU A N 1
ATOM 629 C CA . GLU A 1 80 ? 23.209 27.948 -1.948 1.00 78.19 80 GLU A CA 1
ATOM 630 C C . GLU A 1 80 ? 22.323 29.026 -2.592 1.00 78.19 80 GLU A C 1
ATOM 632 O O . GLU A 1 80 ? 21.556 29.683 -1.883 1.00 78.19 80 GLU A O 1
ATOM 637 N N . ASN A 1 81 ? 22.401 29.224 -3.912 1.00 77.00 81 ASN A N 1
ATOM 638 C CA . ASN A 1 81 ? 21.616 30.235 -4.622 1.00 77.00 81 ASN A CA 1
ATOM 639 C C . ASN A 1 81 ? 20.164 29.785 -4.772 1.00 77.00 81 ASN A C 1
ATOM 6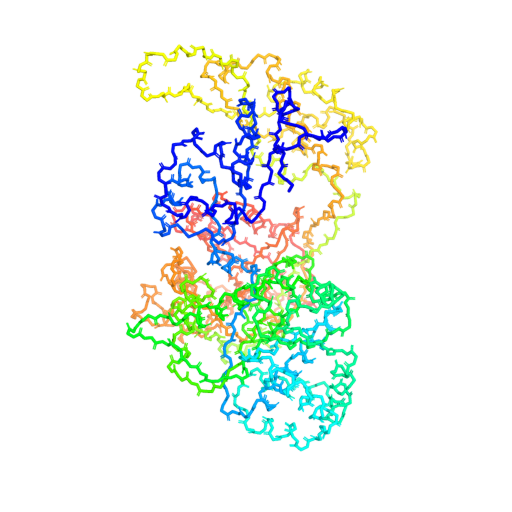41 O O . ASN A 1 81 ? 19.247 30.556 -4.478 1.00 77.00 81 ASN A O 1
ATOM 645 N N . LEU A 1 82 ? 19.944 28.521 -5.148 1.00 76.06 82 LEU A N 1
ATOM 646 C CA . LEU A 1 82 ? 18.597 27.945 -5.198 1.00 76.06 82 LEU A CA 1
ATOM 647 C C . LEU A 1 82 ? 17.975 27.879 -3.806 1.00 76.06 82 LEU A C 1
ATOM 649 O O . LEU A 1 82 ? 16.820 28.262 -3.631 1.00 76.06 82 LEU A O 1
ATOM 653 N N . ALA A 1 83 ? 18.747 27.478 -2.795 1.00 79.31 83 ALA A N 1
ATOM 654 C CA . ALA A 1 83 ? 18.276 27.457 -1.418 1.00 79.31 83 ALA A CA 1
ATOM 655 C C . ALA A 1 83 ? 17.854 28.854 -0.934 1.00 79.31 83 ALA A C 1
ATOM 657 O O . ALA A 1 83 ? 16.818 28.979 -0.285 1.00 79.31 83 ALA A O 1
ATOM 658 N N . LYS A 1 84 ? 18.606 29.912 -1.269 1.00 81.31 84 LYS A N 1
ATOM 659 C CA . LYS A 1 84 ? 18.233 31.303 -0.947 1.00 81.31 84 LYS A CA 1
ATOM 660 C C . LYS A 1 84 ? 16.970 31.761 -1.680 1.00 81.31 84 LYS A C 1
ATOM 662 O O . LYS A 1 84 ? 16.151 32.437 -1.063 1.00 81.31 84 LYS A O 1
ATOM 667 N N . LYS A 1 85 ? 16.795 31.387 -2.954 1.00 80.81 85 LYS A N 1
ATOM 668 C CA . LYS A 1 85 ? 15.593 31.711 -3.747 1.00 80.81 85 LYS A CA 1
ATOM 669 C C . LYS A 1 85 ? 14.341 31.031 -3.180 1.00 80.81 85 LYS A C 1
ATOM 671 O O . LYS A 1 85 ? 13.315 31.686 -3.012 1.00 80.81 85 LYS A O 1
ATOM 676 N N . TYR A 1 86 ? 14.442 29.739 -2.860 1.00 81.69 86 TYR A N 1
ATOM 677 C CA . TYR A 1 86 ? 13.287 28.894 -2.550 1.00 81.69 86 TYR A CA 1
ATOM 678 C C . TYR A 1 86 ? 12.932 28.792 -1.067 1.00 81.69 86 TYR A C 1
ATOM 680 O O . TYR A 1 86 ? 11.748 28.812 -0.749 1.00 81.69 86 TYR A O 1
ATOM 688 N N . ARG A 1 87 ? 13.898 28.738 -0.136 1.00 82.06 87 ARG A N 1
ATOM 689 C CA . ARG A 1 87 ? 13.598 28.574 1.305 1.00 82.06 87 ARG A CA 1
ATOM 690 C C . ARG A 1 87 ? 12.572 29.561 1.877 1.00 82.06 87 ARG A C 1
ATOM 692 O O . ARG A 1 87 ? 11.714 29.099 2.621 1.00 82.06 87 ARG A O 1
ATOM 699 N N . PRO A 1 88 ? 12.604 30.874 1.571 1.00 82.44 88 PRO A N 1
ATOM 700 C CA . PRO A 1 88 ? 11.613 31.802 2.119 1.00 82.44 88 PRO A CA 1
ATOM 701 C C . PRO A 1 88 ? 10.230 31.691 1.454 1.00 82.44 88 PRO A C 1
ATOM 703 O O . PRO A 1 88 ? 9.284 32.298 1.946 1.00 82.44 88 PRO A O 1
ATOM 706 N N . ARG A 1 89 ? 10.105 30.963 0.336 1.00 83.62 89 ARG A N 1
ATOM 707 C CA . ARG A 1 89 ? 8.883 30.855 -0.484 1.00 83.62 89 ARG A CA 1
ATOM 708 C C . ARG A 1 89 ? 8.342 29.422 -0.578 1.00 83.62 89 ARG A C 1
ATOM 710 O O . ARG A 1 89 ? 7.345 29.192 -1.253 1.00 83.62 89 ARG A O 1
ATOM 717 N N . LEU A 1 90 ? 9.000 28.458 0.066 1.00 84.81 90 LEU A N 1
ATOM 718 C CA . LEU A 1 90 ? 8.636 27.046 0.016 1.00 84.81 90 LEU A CA 1
ATOM 719 C C . LEU A 1 90 ? 7.362 26.811 0.832 1.00 84.81 90 LEU A C 1
ATOM 721 O O . LEU A 1 90 ? 7.385 26.884 2.059 1.00 84.81 90 LEU A O 1
ATOM 725 N N . LEU A 1 91 ? 6.256 26.537 0.140 1.00 86.94 91 LEU A N 1
ATOM 726 C CA . LEU A 1 91 ? 4.959 26.279 0.771 1.00 86.94 91 LEU A CA 1
ATOM 727 C C . LEU A 1 91 ? 4.813 24.824 1.228 1.00 86.94 91 LEU A C 1
ATOM 729 O O . LEU A 1 91 ? 4.239 24.563 2.282 1.00 86.94 91 LEU A O 1
ATOM 733 N N . TYR A 1 92 ? 5.320 23.881 0.434 1.00 87.12 92 TYR A N 1
ATOM 734 C CA . TYR A 1 92 ? 5.208 22.451 0.695 1.00 87.12 92 TYR A CA 1
ATOM 735 C C . TYR A 1 92 ? 6.396 21.705 0.083 1.00 87.12 92 TYR A C 1
ATOM 737 O O . TYR A 1 92 ? 6.820 22.031 -1.025 1.00 87.12 92 TYR A O 1
ATOM 745 N N . ASP A 1 93 ? 6.919 20.714 0.802 1.00 82.94 93 ASP A N 1
ATOM 746 C CA . ASP A 1 93 ? 7.989 19.826 0.341 1.00 82.94 93 ASP A CA 1
ATOM 747 C C . ASP A 1 93 ? 7.520 18.378 0.476 1.00 82.94 93 ASP A C 1
ATOM 749 O O . ASP A 1 93 ? 7.148 17.940 1.567 1.00 82.94 93 ASP A O 1
ATOM 753 N N . TYR A 1 94 ? 7.521 17.649 -0.640 1.00 84.19 94 TYR A N 1
ATOM 754 C CA . TYR A 1 94 ? 7.121 16.247 -0.694 1.00 84.19 94 TYR A CA 1
ATOM 755 C C . TYR A 1 94 ? 8.235 15.406 -1.322 1.00 84.19 94 TYR A C 1
ATOM 757 O O . TYR A 1 94 ? 8.219 15.129 -2.525 1.00 84.19 94 TYR A O 1
ATOM 765 N N . PRO A 1 95 ? 9.252 15.025 -0.530 1.00 79.06 95 PRO A N 1
ATOM 766 C CA . PRO A 1 95 ? 10.423 14.350 -1.057 1.00 79.06 95 PRO A CA 1
ATOM 767 C C . PRO A 1 95 ? 10.091 12.923 -1.498 1.00 79.06 95 PRO A C 1
ATOM 769 O O . PRO A 1 95 ? 9.203 12.260 -0.959 1.00 79.06 95 PRO A O 1
ATOM 772 N N . LEU A 1 96 ? 10.890 12.391 -2.427 1.00 77.94 96 LEU A N 1
ATOM 773 C CA . LEU A 1 96 ? 10.684 11.059 -3.008 1.00 77.94 96 LEU A CA 1
ATOM 774 C C . LEU A 1 96 ? 10.660 9.927 -1.960 1.00 77.94 96 LEU A C 1
ATOM 776 O O . LEU A 1 96 ? 9.987 8.916 -2.152 1.00 77.94 96 LEU A O 1
ATOM 780 N N . ARG A 1 97 ? 11.342 10.116 -0.822 1.00 80.00 97 ARG A N 1
ATOM 781 C CA . ARG A 1 97 ? 11.277 9.196 0.324 1.00 80.00 97 ARG A CA 1
ATOM 782 C C . ARG A 1 97 ? 9.859 9.075 0.887 1.00 80.00 97 ARG A C 1
ATOM 784 O O . ARG A 1 97 ? 9.424 7.959 1.159 1.00 80.00 97 ARG A O 1
ATOM 791 N N . GLU A 1 98 ? 9.168 10.197 1.063 1.00 82.19 98 GLU A N 1
ATOM 792 C CA . GLU A 1 98 ? 7.798 10.243 1.586 1.00 82.19 98 GLU A CA 1
ATOM 793 C C . GLU A 1 98 ? 6.827 9.692 0.536 1.00 82.19 98 GLU A C 1
ATOM 795 O O . GLU A 1 98 ? 6.063 8.781 0.835 1.00 82.19 98 GLU A O 1
ATOM 800 N N . PHE A 1 99 ? 6.987 10.090 -0.731 1.00 85.38 99 PHE A N 1
ATOM 801 C CA . PHE A 1 99 ? 6.242 9.533 -1.869 1.00 85.38 99 PHE A CA 1
ATOM 802 C C . PHE A 1 99 ? 6.327 7.997 -1.952 1.00 85.38 99 PHE A C 1
ATOM 804 O O . PHE A 1 99 ? 5.325 7.310 -2.160 1.00 85.38 99 PHE A O 1
ATOM 811 N N . ARG A 1 100 ? 7.527 7.429 -1.754 1.00 84.44 100 ARG A N 1
ATOM 812 C CA . ARG A 1 100 ? 7.729 5.973 -1.696 1.00 84.44 100 ARG A CA 1
ATOM 813 C C . ARG A 1 100 ? 7.089 5.352 -0.460 1.00 84.44 100 ARG A C 1
ATOM 815 O O . ARG A 1 100 ? 6.522 4.262 -0.576 1.00 84.44 100 ARG A O 1
ATOM 822 N N . ARG A 1 101 ? 7.254 5.978 0.710 1.00 82.19 101 ARG A N 1
ATOM 823 C CA . ARG A 1 101 ? 6.738 5.478 1.993 1.00 82.19 101 ARG A CA 1
ATOM 824 C C . ARG A 1 101 ? 5.214 5.402 1.979 1.00 82.19 101 ARG A C 1
ATOM 826 O O . ARG A 1 101 ? 4.667 4.412 2.445 1.00 82.19 101 ARG A O 1
ATOM 833 N N . ASP A 1 102 ? 4.567 6.387 1.371 1.00 86.19 102 ASP A N 1
ATOM 834 C CA . ASP A 1 102 ? 3.110 6.462 1.250 1.00 86.19 102 ASP A CA 1
ATOM 835 C C . ASP A 1 102 ? 2.562 5.541 0.136 1.00 86.19 102 ASP A C 1
ATOM 837 O O . ASP A 1 102 ? 1.354 5.439 -0.066 1.00 86.19 102 ASP A O 1
ATOM 841 N N . GLY A 1 103 ? 3.442 4.823 -0.576 1.00 89.25 103 GLY A N 1
ATOM 842 C CA . GLY A 1 103 ? 3.071 3.781 -1.532 1.00 89.25 103 GLY A CA 1
ATOM 843 C C . GLY A 1 103 ? 2.806 4.270 -2.956 1.00 89.25 103 GLY A C 1
ATOM 844 O O . GLY A 1 103 ? 2.363 3.474 -3.777 1.00 89.25 103 GLY A O 1
ATOM 845 N N . TYR A 1 104 ? 3.099 5.527 -3.299 1.00 91.38 104 TYR A N 1
ATOM 846 C CA . TYR A 1 104 ? 2.837 6.079 -4.640 1.00 91.38 104 TYR A CA 1
ATOM 847 C C . TYR A 1 104 ? 3.888 5.702 -5.700 1.00 91.38 104 TYR A C 1
ATOM 849 O O . TYR A 1 104 ? 3.765 6.048 -6.879 1.00 91.38 104 TYR A O 1
ATOM 857 N N . SER A 1 105 ? 4.919 4.950 -5.311 1.00 90.75 105 SER A N 1
ATOM 858 C CA . SER A 1 105 ? 5.881 4.325 -6.224 1.00 90.75 105 SER A CA 1
ATOM 859 C C . SER A 1 105 ? 5.700 2.804 -6.283 1.00 90.75 105 SER A C 1
ATOM 861 O O . SER A 1 105 ? 5.077 2.206 -5.418 1.00 90.75 105 SER A O 1
ATOM 863 N N . LYS A 1 106 ? 6.263 2.129 -7.280 1.00 92.38 106 LYS A N 1
ATOM 864 C CA . LYS A 1 106 ? 6.541 0.692 -7.259 1.00 92.38 106 LYS A CA 1
ATOM 865 C C . LYS A 1 106 ? 7.718 0.421 -6.320 1.00 92.38 106 LYS A C 1
ATOM 867 O O . LYS A 1 106 ? 8.604 1.262 -6.164 1.00 92.38 106 LYS A O 1
ATOM 872 N N . GLU A 1 107 ? 7.759 -0.763 -5.728 1.00 89.75 107 GLU A N 1
ATOM 873 C CA . GLU A 1 107 ? 8.916 -1.200 -4.950 1.00 89.75 107 GLU A CA 1
ATOM 874 C C . GLU A 1 107 ? 10.042 -1.626 -5.901 1.00 89.75 107 GLU A C 1
ATOM 876 O O . GLU A 1 107 ? 9.881 -2.529 -6.724 1.00 89.75 107 GLU A O 1
ATOM 881 N N . VAL A 1 108 ? 11.193 -0.962 -5.802 1.00 89.31 108 VAL A N 1
ATOM 882 C CA . VAL A 1 108 ? 12.337 -1.210 -6.687 1.00 89.31 108 VAL A CA 1
ATOM 883 C C . VAL A 1 108 ? 13.127 -2.425 -6.200 1.00 89.31 108 VAL A C 1
ATOM 885 O O . VAL A 1 108 ? 13.669 -2.439 -5.092 1.00 89.31 108 VAL A O 1
ATOM 888 N N . LYS A 1 109 ? 13.259 -3.433 -7.061 1.00 88.38 109 LYS A N 1
ATOM 889 C CA . LYS A 1 109 ? 14.068 -4.638 -6.852 1.00 88.38 109 LYS A CA 1
ATOM 890 C C . LYS A 1 109 ? 15.243 -4.647 -7.822 1.00 88.38 109 LYS A C 1
ATOM 892 O O . LYS A 1 109 ? 15.087 -4.345 -8.999 1.00 88.38 109 LYS A O 1
ATOM 897 N N . VAL A 1 110 ? 16.427 -5.007 -7.334 1.00 86.31 110 VAL A N 1
ATOM 898 C CA . VAL A 1 110 ? 17.631 -5.137 -8.166 1.00 86.31 110 VAL A CA 1
ATOM 899 C C . VAL A 1 110 ? 17.926 -6.620 -8.354 1.00 86.31 110 VAL A C 1
ATOM 901 O O . VAL A 1 110 ? 18.331 -7.289 -7.403 1.00 86.31 110 VAL A O 1
ATOM 904 N N . LEU A 1 111 ? 17.714 -7.124 -9.569 1.00 84.19 111 LEU A N 1
ATOM 905 C CA . LEU A 1 111 ? 17.984 -8.508 -9.946 1.00 84.19 111 LEU A CA 1
ATOM 906 C C . LEU A 1 111 ? 19.345 -8.580 -10.632 1.00 84.19 111 LEU A C 1
ATOM 908 O O . LEU A 1 111 ? 19.589 -7.945 -11.657 1.00 84.19 111 LEU A O 1
ATOM 912 N N . GLN A 1 112 ? 20.237 -9.368 -10.044 1.00 80.31 112 GLN A N 1
ATOM 913 C CA . GLN A 1 112 ? 21.579 -9.584 -10.564 1.00 80.31 112 GLN A CA 1
ATOM 914 C C . GLN A 1 112 ? 21.692 -10.991 -11.112 1.00 80.31 112 GLN A C 1
ATOM 916 O O . GLN A 1 112 ? 21.380 -11.960 -10.418 1.00 80.31 112 GLN A O 1
ATOM 921 N N . ALA A 1 113 ? 22.197 -11.097 -12.332 1.00 75.00 113 ALA A N 1
ATOM 922 C CA . ALA A 1 113 ? 22.465 -12.383 -12.935 1.00 75.00 113 ALA A CA 1
ATOM 923 C C . ALA A 1 113 ? 23.763 -12.318 -13.739 1.00 75.00 113 ALA A C 1
ATOM 925 O O . ALA A 1 113 ? 23.952 -11.423 -14.568 1.00 75.00 113 ALA A O 1
ATOM 926 N N . ASP A 1 114 ? 24.651 -13.278 -13.488 1.00 80.38 114 ASP A N 1
ATOM 927 C CA . ASP A 1 114 ? 25.826 -13.527 -14.322 1.00 80.38 114 ASP A CA 1
ATOM 928 C C . ASP A 1 114 ? 25.384 -14.282 -15.584 1.00 80.38 114 ASP A C 1
ATOM 930 O O . ASP A 1 114 ? 25.548 -15.492 -15.719 1.00 80.38 114 ASP A O 1
ATOM 934 N N . LEU A 1 115 ? 24.656 -13.562 -16.435 1.00 80.25 115 LEU A N 1
ATOM 935 C CA . LEU A 1 115 ? 24.027 -14.055 -17.653 1.00 80.25 115 LEU A CA 1
ATOM 936 C C . LEU A 1 115 ? 24.337 -13.110 -18.804 1.00 80.25 115 LEU A C 1
ATOM 938 O O . LEU A 1 115 ? 24.425 -11.890 -18.608 1.00 80.25 115 LEU A O 1
ATOM 942 N N . GLU A 1 116 ? 24.398 -13.673 -20.006 1.00 84.56 116 GLU A N 1
ATOM 943 C CA . GLU A 1 116 ? 24.503 -12.902 -21.242 1.00 84.56 116 GLU A CA 1
ATOM 944 C C . GLU A 1 116 ? 23.287 -11.971 -21.430 1.00 84.56 116 GLU A C 1
ATOM 946 O O . GLU A 1 116 ? 22.195 -12.261 -20.917 1.00 84.56 116 GLU A O 1
ATOM 951 N N . PRO A 1 117 ? 23.426 -10.859 -22.180 1.00 88.94 117 PRO A N 1
ATOM 952 C CA . PRO A 1 117 ? 22.366 -9.863 -22.352 1.00 88.94 117 PRO A CA 1
ATOM 953 C C . PRO A 1 117 ? 21.013 -10.446 -22.781 1.00 88.94 117 PRO A C 1
ATOM 955 O O . PRO A 1 117 ? 19.990 -10.106 -22.186 1.00 88.94 117 PRO A O 1
ATOM 958 N N . LEU A 1 118 ? 20.998 -11.377 -23.743 1.00 91.81 118 LEU A N 1
ATOM 959 C CA . LEU A 1 118 ? 19.764 -12.007 -24.223 1.00 91.81 118 LEU A CA 1
ATOM 960 C C . LEU A 1 118 ? 19.091 -12.885 -23.154 1.00 91.81 118 LEU A C 1
ATOM 962 O O . LEU A 1 118 ? 17.869 -12.873 -23.015 1.00 91.81 118 LEU A O 1
ATOM 966 N N . GLN A 1 119 ? 19.869 -13.620 -22.355 1.00 88.88 119 GLN A N 1
ATOM 967 C CA . GLN A 1 119 ? 19.335 -14.446 -21.265 1.00 88.88 119 GLN A CA 1
ATOM 968 C C . GLN A 1 119 ? 18.756 -13.583 -20.137 1.00 88.88 119 GLN A C 1
ATOM 970 O O . GLN A 1 119 ? 17.698 -13.904 -19.592 1.00 88.88 119 GLN A O 1
ATOM 975 N N . ARG A 1 120 ? 19.407 -12.458 -19.824 1.00 90.12 120 ARG A N 1
ATOM 976 C CA . ARG A 1 120 ? 18.895 -11.461 -18.872 1.00 90.12 120 ARG A CA 1
ATOM 977 C C . ARG A 1 120 ? 17.617 -10.798 -19.385 1.00 90.12 120 ARG A C 1
ATOM 979 O O . ARG A 1 120 ? 16.653 -10.657 -18.639 1.00 90.12 120 ARG A O 1
ATOM 986 N N . ALA A 1 121 ? 17.572 -10.449 -20.669 1.00 94.75 121 ALA A N 1
ATOM 987 C CA . ALA A 1 121 ? 16.363 -9.941 -21.306 1.00 94.75 121 ALA A CA 1
ATOM 988 C C . ALA A 1 121 ? 15.211 -10.952 -21.235 1.00 94.75 121 ALA A C 1
ATOM 990 O O . ALA A 1 121 ? 14.080 -10.573 -20.940 1.00 94.75 121 ALA A O 1
ATOM 991 N N . LEU A 1 122 ? 15.500 -12.243 -21.416 1.00 94.06 122 LEU A N 1
ATOM 992 C CA . LEU A 1 122 ? 14.498 -13.301 -21.320 1.00 94.06 122 LEU A CA 1
ATOM 993 C C . LEU A 1 122 ? 13.912 -13.436 -19.902 1.00 94.06 122 LEU A C 1
ATOM 995 O O . LEU A 1 122 ? 12.721 -13.700 -19.769 1.00 94.06 122 LEU A O 1
ATOM 999 N N . GLN A 1 123 ? 14.689 -13.184 -18.842 1.00 92.81 123 GLN A N 1
ATOM 1000 C CA . GLN A 1 123 ? 14.149 -13.106 -17.474 1.00 92.81 123 GLN A CA 1
ATOM 1001 C C . GLN A 1 123 ? 13.121 -11.975 -17.325 1.00 92.81 123 GLN A C 1
ATOM 1003 O O . GLN A 1 123 ? 12.039 -12.199 -16.780 1.00 92.81 123 GLN A O 1
ATOM 1008 N N . ALA A 1 124 ? 13.421 -10.785 -17.851 1.00 95.62 124 ALA A N 1
ATOM 1009 C CA . ALA A 1 124 ? 12.486 -9.659 -17.846 1.00 95.62 124 ALA A CA 1
ATOM 1010 C C . ALA A 1 124 ? 11.227 -9.953 -18.682 1.00 95.62 124 ALA A C 1
ATOM 1012 O O . ALA A 1 124 ? 10.115 -9.645 -18.260 1.00 95.62 124 ALA A O 1
ATOM 1013 N N . VAL A 1 125 ? 11.377 -10.615 -19.833 1.00 97.50 125 VAL A N 1
ATOM 1014 C CA . VAL A 1 125 ? 10.260 -11.065 -20.684 1.00 97.50 125 VAL A CA 1
ATOM 1015 C C . VAL A 1 125 ? 9.342 -12.036 -19.935 1.00 97.50 125 VAL A C 1
ATOM 1017 O O . VAL A 1 125 ? 8.120 -11.873 -19.961 1.00 97.50 125 VAL A O 1
ATOM 1020 N N . LEU A 1 126 ? 9.911 -13.002 -19.207 1.00 95.94 126 LEU A N 1
ATOM 1021 C CA . LEU A 1 126 ? 9.143 -13.941 -18.384 1.00 95.94 126 LEU A CA 1
ATOM 1022 C C . LEU A 1 126 ? 8.371 -13.232 -17.265 1.00 95.94 126 LEU A C 1
ATOM 1024 O O . LEU A 1 126 ? 7.192 -13.524 -17.062 1.00 95.94 126 LEU A O 1
ATOM 1028 N N . LEU A 1 127 ? 9.000 -12.283 -16.566 1.00 96.06 127 LEU A N 1
ATOM 1029 C CA . LEU A 1 127 ? 8.335 -11.498 -15.522 1.00 96.06 127 LEU A CA 1
ATOM 1030 C C . LEU A 1 127 ? 7.242 -10.584 -16.094 1.00 96.06 127 LEU A C 1
ATOM 1032 O O . LEU A 1 127 ? 6.156 -10.507 -15.520 1.00 96.06 127 LEU A O 1
ATOM 1036 N N . SER A 1 128 ? 7.484 -9.935 -17.237 1.00 97.50 128 SER A N 1
ATOM 1037 C CA . SER A 1 128 ? 6.479 -9.135 -17.953 1.00 97.50 128 SER A CA 1
ATOM 1038 C C . SER A 1 128 ? 5.254 -9.979 -18.305 1.00 97.50 128 SER A C 1
ATOM 1040 O O . SER A 1 128 ? 4.123 -9.571 -18.031 1.00 97.50 128 SER A O 1
ATOM 1042 N N . GLN A 1 129 ? 5.456 -11.188 -18.837 1.00 97.00 129 GLN A N 1
ATOM 1043 C CA . GLN A 1 129 ? 4.339 -12.061 -19.193 1.00 97.00 129 GLN A CA 1
ATOM 1044 C C . GLN A 1 129 ? 3.604 -12.615 -17.974 1.00 97.00 129 GLN A C 1
ATOM 1046 O O . GLN A 1 129 ? 2.375 -12.676 -17.966 1.00 97.00 129 GLN A O 1
ATOM 1051 N N . TYR A 1 130 ? 4.335 -12.961 -16.916 1.00 96.50 130 TYR A N 1
ATOM 1052 C CA . TYR A 1 130 ? 3.739 -13.355 -15.646 1.00 96.50 130 TYR A CA 1
ATOM 1053 C C . TYR A 1 130 ? 2.860 -12.241 -15.059 1.00 96.50 130 TYR A C 1
ATOM 1055 O O . TYR A 1 130 ? 1.696 -12.489 -14.750 1.00 96.50 130 TYR A O 1
ATOM 1063 N N . ARG A 1 131 ? 3.359 -10.998 -14.993 1.00 97.31 131 ARG A N 1
ATOM 1064 C CA . ARG A 1 131 ? 2.580 -9.834 -14.530 1.00 97.31 131 ARG A CA 1
ATOM 1065 C C . ARG A 1 131 ? 1.316 -9.625 -15.346 1.00 97.31 131 ARG A C 1
ATOM 1067 O O . ARG A 1 131 ? 0.258 -9.412 -14.763 1.00 97.31 131 ARG A O 1
ATOM 1074 N N . ARG A 1 132 ? 1.404 -9.719 -16.677 1.00 96.69 132 ARG A N 1
ATOM 1075 C CA . ARG A 1 132 ? 0.235 -9.596 -17.558 1.00 96.69 132 ARG A CA 1
ATOM 1076 C C . ARG A 1 132 ? -0.844 -10.615 -17.184 1.00 96.69 132 ARG A C 1
ATOM 1078 O O . ARG A 1 132 ? -1.992 -10.233 -16.992 1.00 96.69 132 ARG A O 1
ATOM 1085 N N . LYS A 1 133 ? -0.465 -11.882 -16.990 1.00 96.00 133 LYS A N 1
ATOM 1086 C CA . LYS A 1 133 ? -1.396 -12.943 -16.568 1.00 96.00 133 LYS A CA 1
ATOM 1087 C C . LYS A 1 133 ? -1.997 -12.685 -15.187 1.00 96.00 133 LYS A C 1
ATOM 1089 O O . LYS A 1 133 ? -3.184 -12.925 -14.983 1.00 96.00 133 LYS A O 1
ATOM 1094 N N . VAL A 1 134 ? -1.204 -12.179 -14.242 1.00 96.31 134 VAL A N 1
ATOM 1095 C CA . VAL A 1 134 ? -1.688 -11.807 -12.903 1.00 96.31 134 VAL A CA 1
ATOM 1096 C C . VAL A 1 134 ? -2.679 -10.641 -12.976 1.00 96.31 134 VAL A C 1
ATOM 1098 O O . VAL A 1 134 ? -3.723 -10.701 -12.328 1.00 96.31 134 VAL A O 1
ATOM 1101 N N . PHE A 1 135 ? -2.422 -9.619 -13.796 1.00 96.62 135 PHE A N 1
ATOM 1102 C CA . PHE A 1 135 ? -3.383 -8.540 -14.049 1.00 96.62 135 PHE A CA 1
ATOM 1103 C C . PHE A 1 135 ? -4.678 -9.068 -14.677 1.00 96.62 135 PHE A C 1
ATOM 1105 O O . PHE A 1 135 ? -5.761 -8.797 -14.157 1.00 96.62 135 PHE A O 1
ATOM 1112 N N . GLU A 1 136 ? -4.579 -9.883 -15.727 1.00 94.88 136 GLU A N 1
ATOM 1113 C CA . GLU A 1 136 ? -5.733 -10.450 -16.436 1.00 94.88 136 GLU A CA 1
ATOM 1114 C C . GLU A 1 136 ? -6.587 -11.347 -15.524 1.00 94.88 136 GLU A C 1
ATOM 1116 O O . GLU A 1 136 ? -7.814 -11.221 -15.511 1.00 94.88 136 GLU A O 1
ATOM 1121 N N . LYS A 1 137 ? -5.957 -12.181 -14.680 1.00 94.62 137 LYS A N 1
ATOM 1122 C CA . LYS A 1 137 ? -6.634 -12.986 -13.641 1.00 94.62 137 LYS A CA 1
ATOM 1123 C C . LYS A 1 137 ? -7.469 -12.117 -12.695 1.00 94.62 137 LYS A C 1
ATOM 1125 O O . LYS A 1 137 ? -8.524 -12.546 -12.233 1.00 94.62 137 LYS A O 1
ATOM 1130 N N . ASN A 1 138 ? -7.020 -10.889 -12.447 1.00 92.88 138 ASN A N 1
ATOM 1131 C CA . ASN A 1 138 ? -7.683 -9.897 -11.605 1.00 92.88 138 ASN A CA 1
ATOM 1132 C C . ASN A 1 138 ? -8.519 -8.878 -12.405 1.00 92.88 138 ASN A C 1
ATOM 1134 O O . ASN A 1 138 ? -8.886 -7.837 -11.866 1.00 92.88 138 ASN A O 1
ATOM 1138 N N . ARG A 1 139 ? -8.862 -9.185 -13.667 1.00 93.56 139 ARG A N 1
ATOM 1139 C CA . ARG A 1 139 ? -9.708 -8.365 -14.560 1.00 93.56 139 ARG A CA 1
ATOM 1140 C C . ARG A 1 139 ? -9.127 -6.989 -14.906 1.00 93.56 139 ARG A C 1
ATOM 1142 O O . ARG A 1 139 ? -9.874 -6.070 -15.232 1.00 93.56 139 ARG A O 1
ATOM 1149 N N . HIS A 1 140 ? -7.803 -6.861 -14.881 1.00 93.62 140 HIS A N 1
ATOM 1150 C CA . HIS A 1 140 ? -7.087 -5.667 -15.327 1.00 93.62 140 HIS A CA 1
ATOM 1151 C C . HIS A 1 140 ? -6.406 -5.928 -16.668 1.00 93.62 140 HIS A C 1
ATOM 1153 O O . HIS A 1 140 ? -5.622 -6.863 -16.809 1.00 93.62 140 HIS A O 1
ATOM 1159 N N . HIS A 1 141 ? -6.667 -5.075 -17.657 1.00 92.75 141 HIS A N 1
ATOM 1160 C CA . HIS A 1 141 ? -6.035 -5.143 -18.979 1.00 92.75 141 HIS A CA 1
ATOM 1161 C C . HIS A 1 141 ? -4.790 -4.249 -19.043 1.00 92.75 141 HIS A C 1
ATOM 1163 O O . HIS A 1 141 ? -4.693 -3.347 -19.871 1.00 92.75 141 HIS A O 1
ATOM 1169 N N . ILE A 1 142 ? -3.841 -4.481 -18.134 1.00 95.12 142 ILE A N 1
ATOM 1170 C CA . ILE A 1 142 ? -2.590 -3.719 -18.057 1.00 95.12 142 ILE A CA 1
ATOM 1171 C C . ILE A 1 142 ? -1.491 -4.506 -18.764 1.00 95.12 142 ILE A C 1
ATOM 1173 O O . ILE A 1 142 ? -1.208 -5.651 -18.408 1.00 95.12 142 ILE A O 1
ATOM 1177 N N . LYS A 1 143 ? -0.840 -3.882 -19.752 1.00 94.88 143 LYS A N 1
ATOM 1178 C CA . LYS A 1 143 ? 0.318 -4.465 -20.440 1.00 94.88 143 LYS A CA 1
ATOM 1179 C C . LYS A 1 143 ? 1.627 -4.011 -19.776 1.00 94.88 143 LYS A C 1
ATOM 1181 O O . LYS A 1 143 ? 1.902 -2.813 -19.758 1.00 94.88 143 LYS A O 1
ATOM 1186 N N . PRO A 1 144 ? 2.454 -4.928 -19.249 1.00 96.81 144 PRO A N 1
ATOM 1187 C CA . PRO A 1 144 ? 3.749 -4.564 -18.683 1.00 96.81 144 PRO A CA 1
ATOM 1188 C C . PRO A 1 144 ? 4.788 -4.300 -19.779 1.00 96.81 144 PRO A C 1
ATOM 1190 O O . PRO A 1 144 ? 4.961 -5.128 -20.682 1.00 96.81 144 PRO A O 1
ATOM 1193 N N . VAL A 1 145 ? 5.499 -3.177 -19.674 1.00 96.62 145 VAL A N 1
ATOM 1194 C CA . VAL A 1 145 ? 6.548 -2.745 -20.610 1.00 96.62 145 VAL A CA 1
ATOM 1195 C C . VAL A 1 145 ? 7.940 -2.929 -20.006 1.00 96.62 145 VAL A C 1
ATOM 1197 O O . VAL A 1 145 ? 8.139 -2.757 -18.799 1.00 96.62 145 VAL A O 1
ATOM 1200 N N . ILE A 1 146 ? 8.898 -3.269 -20.872 1.00 97.50 146 ILE A N 1
ATOM 1201 C CA . ILE A 1 146 ? 10.320 -3.436 -20.557 1.00 97.50 146 ILE A CA 1
ATOM 1202 C C . ILE A 1 146 ? 11.134 -2.335 -21.246 1.00 97.50 146 ILE A C 1
ATOM 1204 O O . ILE A 1 146 ? 10.953 -2.080 -22.438 1.00 97.50 146 ILE A O 1
ATOM 1208 N N . LEU A 1 147 ? 12.073 -1.728 -20.523 1.00 95.50 147 LEU A N 1
ATOM 1209 C CA . LEU A 1 147 ? 13.106 -0.867 -21.094 1.00 95.50 147 LEU A CA 1
ATOM 1210 C C . LEU A 1 147 ? 14.438 -1.610 -21.192 1.00 95.50 147 LEU A C 1
ATOM 1212 O O . LEU A 1 147 ? 15.003 -2.022 -20.185 1.00 95.50 147 LEU A O 1
ATOM 1216 N N . PHE A 1 148 ? 14.994 -1.677 -22.391 1.00 95.94 148 PHE A N 1
ATOM 1217 C CA . PHE A 1 148 ? 16.348 -2.128 -22.675 1.00 95.94 148 PHE A CA 1
ATOM 1218 C C . PHE A 1 148 ? 17.282 -0.924 -22.802 1.00 95.94 148 PHE A C 1
ATOM 1220 O O . PHE A 1 148 ? 17.189 -0.142 -23.752 1.00 95.94 148 PHE A O 1
ATOM 1227 N N . LYS A 1 149 ? 18.181 -0.763 -21.824 1.00 92.38 149 LYS A N 1
ATOM 1228 C CA . LYS A 1 149 ? 19.110 0.369 -21.745 1.00 92.38 149 LYS A CA 1
ATOM 1229 C C . LYS A 1 149 ? 20.494 -0.036 -22.239 1.00 92.38 149 LYS A C 1
ATOM 1231 O O . LYS A 1 149 ? 21.206 -0.803 -21.583 1.00 92.38 149 LYS A O 1
ATOM 1236 N N . SER A 1 150 ? 20.898 0.564 -23.352 1.00 91.69 150 SER A N 1
ATOM 1237 C CA . SER A 1 150 ? 22.226 0.410 -23.952 1.00 91.69 150 SER A CA 1
ATOM 1238 C C . SER A 1 150 ? 23.109 1.632 -23.704 1.00 91.69 150 SER A C 1
ATOM 1240 O O . SER A 1 150 ? 22.630 2.719 -23.364 1.00 91.69 150 SER A O 1
ATOM 1242 N N . LYS A 1 151 ? 24.426 1.450 -23.869 1.00 87.75 151 LYS A N 1
ATOM 1243 C CA . LYS A 1 151 ? 25.419 2.525 -23.722 1.00 87.75 151 LYS A CA 1
ATOM 1244 C C . LYS A 1 151 ? 25.587 3.349 -24.995 1.00 87.75 151 LYS A C 1
ATOM 1246 O O . LYS A 1 151 ? 25.782 4.556 -24.921 1.00 87.75 151 LYS A O 1
ATOM 1251 N N . THR A 1 152 ? 25.541 2.703 -26.159 1.00 89.69 152 THR A N 1
ATOM 1252 C CA . THR A 1 152 ? 25.702 3.368 -27.455 1.00 89.69 152 THR A CA 1
ATOM 1253 C C . THR A 1 152 ? 24.544 3.034 -28.386 1.00 89.69 152 THR A C 1
ATOM 1255 O O . THR A 1 152 ? 23.891 2.000 -28.244 1.00 89.69 152 THR A O 1
ATOM 1258 N N . ILE A 1 153 ? 24.291 3.915 -29.360 1.00 88.50 153 ILE A N 1
ATOM 1259 C CA . ILE A 1 153 ? 23.231 3.721 -30.362 1.00 88.50 153 ILE A CA 1
ATOM 1260 C C . ILE A 1 153 ? 23.498 2.452 -31.177 1.00 88.50 153 ILE A C 1
ATOM 1262 O O . ILE A 1 153 ? 22.576 1.694 -31.461 1.00 88.50 153 ILE A O 1
ATOM 1266 N N . LYS A 1 154 ? 24.770 2.199 -31.506 1.00 91.94 154 LYS A N 1
ATOM 1267 C CA . LYS A 1 154 ? 25.190 1.007 -32.241 1.00 91.94 154 LYS A CA 1
ATOM 1268 C C . LYS A 1 154 ? 24.843 -0.270 -31.475 1.00 91.94 154 LYS A C 1
ATOM 1270 O O . LYS A 1 154 ? 24.255 -1.171 -32.060 1.00 91.94 154 LYS A O 1
ATOM 1275 N N . ASP A 1 155 ? 25.162 -0.322 -30.183 1.00 92.50 155 ASP A N 1
ATOM 1276 C CA . ASP A 1 155 ? 24.880 -1.499 -29.352 1.00 92.50 155 ASP A CA 1
ATOM 1277 C C . ASP A 1 155 ? 23.370 -1.682 -29.138 1.00 92.50 155 ASP A C 1
ATOM 1279 O O . ASP A 1 155 ? 22.880 -2.803 -29.128 1.00 92.50 155 ASP A O 1
ATOM 1283 N N . SER A 1 156 ? 22.617 -0.580 -29.018 1.00 93.50 156 SER A N 1
ATOM 1284 C CA . SER A 1 156 ? 21.148 -0.594 -28.940 1.00 93.50 156 SER A CA 1
ATOM 1285 C C . SER A 1 156 ? 20.512 -1.235 -30.175 1.00 93.50 156 SER A C 1
ATOM 1287 O O . SER A 1 156 ? 19.678 -2.125 -30.043 1.00 93.50 156 SER A O 1
ATOM 1289 N N . LEU A 1 157 ? 20.940 -0.830 -31.376 1.00 92.94 157 LEU A N 1
ATOM 1290 C CA . LEU A 1 157 ? 20.430 -1.384 -32.634 1.00 92.94 157 LEU A CA 1
ATOM 1291 C C . LEU A 1 157 ? 20.854 -2.844 -32.838 1.00 92.94 157 LEU A C 1
ATOM 1293 O O . LEU A 1 157 ? 20.030 -3.661 -33.226 1.00 92.94 157 LEU A O 1
ATOM 1297 N N . ALA A 1 158 ? 22.106 -3.187 -32.523 1.00 95.06 158 ALA A N 1
ATOM 1298 C CA . ALA A 1 158 ? 22.575 -4.569 -32.616 1.00 95.06 158 ALA A CA 1
ATOM 1299 C C . ALA A 1 158 ? 21.788 -5.500 -31.680 1.00 95.06 158 ALA A C 1
ATOM 1301 O O . ALA A 1 158 ? 21.358 -6.574 -32.093 1.00 95.06 158 ALA A O 1
ATOM 1302 N N . PHE A 1 159 ? 21.549 -5.063 -30.439 1.00 96.56 159 PHE A N 1
ATOM 1303 C CA . PHE A 1 159 ? 20.769 -5.843 -29.484 1.00 96.56 159 PHE A CA 1
ATOM 1304 C C . PHE A 1 159 ? 19.278 -5.904 -29.845 1.00 96.56 159 PHE A C 1
ATOM 1306 O O . PHE A 1 159 ? 18.627 -6.900 -29.555 1.00 96.56 159 PHE A O 1
ATOM 1313 N N . PHE A 1 160 ? 18.724 -4.873 -30.492 1.00 96.19 160 PHE A N 1
ATOM 1314 C CA . PHE A 1 160 ? 17.355 -4.907 -31.015 1.00 96.19 160 PHE A CA 1
ATOM 1315 C C . PHE A 1 160 ? 17.164 -6.068 -32.003 1.00 96.19 160 PHE A C 1
ATOM 1317 O O . PHE A 1 160 ? 16.216 -6.843 -31.865 1.00 96.19 160 PHE A O 1
ATOM 1324 N N . ASP A 1 161 ? 18.088 -6.220 -32.957 1.00 96.31 161 ASP A N 1
ATOM 1325 C CA . ASP A 1 161 ? 18.054 -7.313 -33.934 1.00 96.31 161 ASP A CA 1
ATOM 1326 C C . ASP A 1 161 ? 18.311 -8.676 -33.267 1.00 96.31 161 ASP A C 1
ATOM 1328 O O . ASP A 1 161 ? 17.560 -9.626 -33.496 1.00 96.31 161 ASP A O 1
ATOM 1332 N N . GLU A 1 162 ? 19.299 -8.760 -32.366 1.00 97.06 162 GLU A N 1
ATOM 1333 C CA . GLU A 1 162 ? 19.586 -9.978 -31.592 1.00 97.06 162 GLU A CA 1
ATOM 1334 C C . GLU A 1 162 ? 18.372 -10.438 -30.770 1.00 97.06 162 GLU A C 1
ATOM 1336 O O . GLU A 1 162 ? 18.023 -11.620 -30.772 1.00 97.06 162 GLU A O 1
ATOM 1341 N N . PHE A 1 163 ? 17.701 -9.512 -30.080 1.00 97.62 163 PHE A N 1
ATOM 1342 C CA . PHE A 1 163 ? 16.514 -9.799 -29.279 1.00 97.62 163 PHE A CA 1
ATOM 1343 C C . PHE A 1 163 ? 15.373 -10.321 -30.148 1.00 97.62 163 PHE A C 1
ATOM 1345 O O . PHE A 1 163 ? 14.759 -11.341 -29.825 1.00 97.62 163 PHE A O 1
ATOM 1352 N N . LYS A 1 164 ? 15.105 -9.642 -31.264 1.00 96.06 164 LYS A N 1
ATOM 1353 C CA . LYS A 1 164 ? 14.061 -10.014 -32.219 1.00 96.06 164 LYS A CA 1
ATOM 1354 C C . LYS A 1 164 ? 14.265 -11.433 -32.752 1.00 96.06 164 LYS A C 1
ATOM 1356 O O . LYS A 1 164 ? 13.333 -12.242 -32.729 1.00 96.06 164 LYS A O 1
ATOM 1361 N N . ASP A 1 165 ? 15.477 -11.758 -33.185 1.00 96.38 165 ASP A N 1
ATOM 1362 C CA . ASP A 1 165 ? 15.801 -13.095 -33.682 1.00 96.38 165 ASP A CA 1
ATOM 1363 C C . ASP A 1 165 ? 15.774 -14.137 -32.554 1.00 96.38 165 ASP A C 1
ATOM 1365 O O . ASP A 1 165 ? 15.258 -15.245 -32.736 1.00 96.38 165 ASP A O 1
ATOM 1369 N N . GLY A 1 166 ? 16.242 -13.764 -31.360 1.00 95.44 166 GLY A N 1
ATOM 1370 C CA . GLY A 1 166 ? 16.220 -14.602 -30.163 1.00 95.44 166 GLY A CA 1
ATOM 1371 C C . GLY A 1 166 ? 14.810 -15.011 -29.730 1.00 95.44 166 GLY A C 1
ATOM 1372 O O . GLY A 1 166 ? 14.578 -16.186 -29.437 1.00 95.44 166 GLY A O 1
ATOM 1373 N N . ILE A 1 167 ? 13.849 -14.081 -29.739 1.00 96.50 167 ILE A N 1
ATOM 1374 C CA . ILE A 1 167 ? 12.438 -14.365 -29.426 1.00 96.50 167 ILE A CA 1
ATOM 1375 C C . ILE A 1 167 ? 11.818 -15.277 -30.490 1.00 96.50 167 ILE A C 1
ATOM 1377 O O . ILE A 1 167 ? 11.195 -16.288 -30.151 1.00 96.50 167 ILE A O 1
ATOM 1381 N N . LYS A 1 168 ? 12.035 -14.996 -31.781 1.00 95.12 168 LYS A N 1
ATOM 1382 C CA . LYS A 1 168 ? 11.516 -15.838 -32.876 1.00 95.12 168 LYS A CA 1
ATOM 1383 C C . LYS A 1 168 ? 12.062 -17.265 -32.830 1.00 95.12 168 LYS A C 1
ATOM 1385 O O . LYS A 1 168 ? 11.332 -18.208 -33.125 1.00 95.12 168 LYS A O 1
ATOM 1390 N N . ALA A 1 169 ? 13.318 -17.440 -32.428 1.00 95.38 169 ALA A N 1
ATOM 1391 C CA . ALA A 1 169 ? 13.977 -18.742 -32.348 1.00 95.38 169 ALA A CA 1
ATOM 1392 C C . ALA A 1 169 ? 13.793 -19.471 -31.000 1.00 95.38 169 ALA A C 1
ATOM 1394 O O . ALA A 1 169 ? 14.405 -20.526 -30.795 1.00 95.38 169 ALA A O 1
ATOM 1395 N N . LEU A 1 170 ? 12.982 -18.936 -30.078 1.00 94.81 170 LEU A N 1
ATOM 1396 C CA . LEU A 1 170 ? 12.841 -19.455 -28.717 1.00 94.81 170 LEU A CA 1
ATOM 1397 C C . LEU A 1 170 ? 12.301 -20.899 -28.692 1.00 94.81 170 LEU A C 1
ATOM 1399 O O . LEU A 1 170 ? 11.347 -21.250 -29.385 1.00 94.81 170 LEU A O 1
ATOM 1403 N N . LYS A 1 171 ? 12.919 -21.757 -27.867 1.00 93.44 171 LYS A N 1
ATOM 1404 C CA . LYS A 1 171 ? 12.574 -23.185 -27.718 1.00 93.44 171 LYS A CA 1
ATOM 1405 C C . LYS A 1 171 ? 12.388 -23.563 -26.245 1.00 93.44 171 LYS A C 1
ATOM 1407 O O . LYS A 1 171 ? 13.048 -22.961 -25.396 1.00 93.44 171 LYS A O 1
ATOM 1412 N N . PRO A 1 172 ? 11.593 -24.609 -25.924 1.00 93.00 172 PRO A N 1
ATOM 1413 C CA . PRO A 1 172 ? 11.353 -25.034 -24.539 1.00 93.00 172 PRO A CA 1
ATOM 1414 C C . PRO A 1 172 ? 12.631 -25.275 -23.726 1.00 93.00 172 PRO A C 1
ATOM 1416 O O . PRO A 1 172 ? 12.701 -24.880 -22.567 1.00 93.00 172 PRO A O 1
ATOM 1419 N N . ALA A 1 173 ? 13.677 -25.822 -24.355 1.00 90.00 173 ALA A N 1
ATOM 1420 C CA . ALA A 1 173 ? 14.964 -26.080 -23.707 1.00 90.00 173 ALA A CA 1
ATOM 1421 C C . ALA A 1 173 ? 15.625 -24.817 -23.117 1.00 90.00 173 ALA A C 1
ATOM 1423 O O . ALA A 1 173 ? 16.269 -24.898 -22.073 1.00 90.00 173 ALA A O 1
ATOM 1424 N N . ALA A 1 174 ? 15.450 -23.648 -23.746 1.00 87.06 174 ALA A N 1
ATOM 1425 C CA . ALA A 1 174 ? 16.001 -22.392 -23.237 1.00 87.06 174 ALA A CA 1
ATOM 1426 C C . ALA A 1 174 ? 15.298 -21.952 -21.941 1.00 87.06 174 ALA A C 1
ATOM 1428 O O . ALA A 1 174 ? 15.953 -21.532 -20.988 1.00 87.06 174 ALA A O 1
ATOM 1429 N N . LEU A 1 175 ? 13.971 -22.114 -21.880 1.00 89.44 175 LEU A N 1
ATOM 1430 C CA . LEU A 1 175 ? 13.184 -21.804 -20.686 1.00 89.44 175 LEU A CA 1
ATOM 1431 C C . LEU A 1 175 ? 13.441 -22.798 -19.551 1.00 89.44 175 LEU A C 1
ATOM 1433 O O . LEU A 1 175 ? 13.551 -22.388 -18.398 1.00 89.44 175 LEU A O 1
ATOM 1437 N N . ASP A 1 176 ? 13.605 -24.084 -19.862 1.00 86.62 176 ASP A N 1
ATOM 1438 C CA . ASP A 1 176 ? 13.974 -25.095 -18.865 1.00 86.62 176 ASP A CA 1
ATOM 1439 C C . ASP A 1 176 ? 15.376 -24.865 -18.284 1.00 86.62 176 ASP A C 1
ATOM 1441 O O . ASP A 1 176 ? 15.589 -25.043 -17.081 1.00 86.62 176 ASP A O 1
ATOM 1445 N N . SER A 1 177 ? 16.330 -24.415 -19.105 1.00 84.69 177 SER A N 1
ATOM 1446 C CA . SER A 1 177 ? 17.652 -24.003 -18.620 1.00 84.69 177 SER A CA 1
ATOM 1447 C C . SER A 1 177 ? 17.532 -22.851 -17.619 1.00 84.69 177 SER A C 1
ATOM 1449 O O . SER A 1 177 ? 18.100 -22.921 -16.532 1.00 84.69 177 SER A O 1
ATOM 1451 N N . LEU A 1 178 ? 16.730 -21.826 -17.926 1.00 83.06 178 LEU A N 1
ATOM 1452 C CA . LEU A 1 178 ? 16.489 -20.713 -17.000 1.00 83.06 178 LEU A CA 1
ATOM 1453 C C . LEU A 1 178 ? 15.788 -21.162 -15.713 1.00 83.06 178 LEU A C 1
ATOM 1455 O O . LEU A 1 178 ? 16.171 -20.726 -14.627 1.00 83.06 178 LEU A O 1
ATOM 1459 N N . ARG A 1 179 ? 14.801 -22.059 -15.815 1.00 83.81 179 ARG A N 1
ATOM 1460 C CA . ARG A 1 179 ? 14.088 -22.629 -14.662 1.00 83.81 179 ARG A CA 1
ATOM 1461 C C . ARG A 1 179 ? 15.020 -23.364 -13.706 1.00 83.81 179 ARG A C 1
ATOM 1463 O O . ARG A 1 179 ? 14.852 -23.270 -12.497 1.00 83.81 179 ARG A O 1
ATOM 1470 N N . THR A 1 180 ? 15.966 -24.128 -14.244 1.00 80.69 180 THR A N 1
ATOM 1471 C CA . THR A 1 180 ? 16.871 -24.967 -13.446 1.00 80.69 180 THR A CA 1
ATOM 1472 C C . THR A 1 180 ? 18.061 -24.190 -12.888 1.00 80.69 180 THR A C 1
ATOM 1474 O O . THR A 1 180 ? 18.528 -24.499 -11.793 1.00 80.69 180 THR A O 1
ATOM 1477 N N . GLN A 1 181 ? 18.540 -23.175 -13.608 1.00 77.31 181 GLN A N 1
ATOM 1478 C CA . GLN A 1 181 ? 19.698 -22.372 -13.206 1.00 77.31 181 GLN A CA 1
ATOM 1479 C C . GLN A 1 181 ? 19.330 -21.219 -12.266 1.00 77.31 181 GLN A C 1
ATOM 1481 O O . GLN A 1 181 ? 20.144 -20.835 -11.423 1.00 77.31 181 GLN A O 1
ATOM 1486 N N . SER A 1 182 ? 18.119 -20.664 -12.378 1.00 76.06 182 SER A N 1
ATOM 1487 C CA . SER A 1 182 ? 17.712 -19.521 -11.563 1.00 76.06 182 SER A CA 1
ATOM 1488 C C . SER A 1 182 ? 17.350 -19.927 -10.133 1.00 76.06 182 SER A C 1
ATOM 1490 O O . SER A 1 182 ? 16.434 -20.712 -9.886 1.00 76.06 182 SER A O 1
ATOM 1492 N N . LYS A 1 183 ? 18.044 -19.322 -9.166 1.00 76.94 183 LYS A N 1
ATOM 1493 C CA . LYS A 1 183 ? 17.684 -19.372 -7.740 1.00 76.94 183 LYS A CA 1
ATOM 1494 C C . LYS A 1 183 ? 16.877 -18.154 -7.292 1.00 76.94 183 LYS A C 1
ATOM 1496 O O . LYS A 1 183 ? 16.562 -18.043 -6.112 1.00 76.94 183 LYS A O 1
ATOM 1501 N N . ASP A 1 184 ? 16.580 -17.241 -8.214 1.00 82.88 184 ASP A N 1
ATOM 1502 C CA . ASP A 1 184 ? 15.845 -16.026 -7.898 1.00 82.88 184 ASP A CA 1
ATOM 1503 C C . ASP A 1 184 ? 14.373 -16.352 -7.559 1.00 82.88 184 ASP A C 1
ATOM 1505 O O . ASP A 1 184 ? 13.696 -17.004 -8.366 1.00 82.88 184 ASP A O 1
ATOM 1509 N N . PRO A 1 185 ? 13.853 -15.906 -6.398 1.00 84.56 185 PRO A N 1
ATOM 1510 C CA . PRO A 1 185 ? 12.480 -16.193 -5.989 1.00 84.56 185 PRO A CA 1
ATOM 1511 C C . PRO A 1 185 ? 11.422 -15.678 -6.969 1.00 84.56 185 PRO A C 1
ATOM 1513 O O . PRO A 1 185 ? 10.389 -16.327 -7.138 1.00 84.56 185 PRO A O 1
ATOM 1516 N N . ALA A 1 186 ? 11.649 -14.542 -7.638 1.00 86.44 186 ALA A N 1
ATOM 1517 C CA . ALA A 1 186 ? 10.685 -13.989 -8.586 1.00 86.44 186 ALA A CA 1
ATOM 1518 C C . ALA A 1 186 ? 10.571 -14.874 -9.827 1.00 86.44 186 ALA A C 1
ATOM 1520 O O . ALA A 1 186 ? 9.463 -15.198 -10.250 1.00 86.44 186 ALA A O 1
ATOM 1521 N N . ILE A 1 187 ? 11.701 -15.349 -10.351 1.00 89.19 187 ILE A N 1
ATOM 1522 C CA . ILE A 1 187 ? 11.719 -16.292 -11.476 1.00 89.19 187 ILE A CA 1
ATOM 1523 C C . ILE A 1 187 ? 11.103 -17.641 -11.084 1.00 89.19 187 ILE A C 1
ATOM 1525 O O . ILE A 1 187 ? 10.328 -18.210 -11.852 1.00 89.19 187 ILE A O 1
ATOM 1529 N N . GLN A 1 188 ? 11.375 -18.143 -9.877 1.00 89.56 188 GLN A N 1
ATOM 1530 C CA . GLN A 1 188 ? 10.743 -19.372 -9.383 1.00 89.56 188 GLN A CA 1
ATOM 1531 C C . GLN A 1 188 ? 9.220 -19.234 -9.274 1.00 89.56 188 GLN A C 1
ATOM 1533 O O . GLN A 1 188 ? 8.500 -20.158 -9.657 1.00 89.56 188 GLN A O 1
ATOM 1538 N N . ARG A 1 189 ? 8.714 -18.074 -8.828 1.00 90.31 189 ARG A N 1
ATOM 1539 C CA . ARG A 1 189 ? 7.271 -17.783 -8.807 1.00 90.31 189 ARG A CA 1
ATOM 1540 C C . ARG A 1 189 ? 6.643 -17.864 -10.196 1.00 90.31 189 ARG A C 1
ATOM 1542 O O . ARG A 1 189 ? 5.568 -18.445 -10.305 1.00 90.31 189 ARG A O 1
ATOM 1549 N N . VAL A 1 190 ? 7.319 -17.379 -11.244 1.00 93.12 190 VAL A N 1
ATOM 1550 C CA . VAL A 1 190 ? 6.832 -17.515 -12.630 1.00 93.12 190 VAL A CA 1
ATOM 1551 C C . VAL A 1 190 ? 6.596 -18.985 -12.965 1.00 93.12 190 VAL A C 1
ATOM 1553 O O . VAL A 1 190 ? 5.492 -19.361 -13.347 1.00 93.12 190 VAL A O 1
ATOM 1556 N N . PHE A 1 191 ? 7.600 -19.844 -12.779 1.00 93.00 191 PHE A N 1
ATOM 1557 C CA . PHE A 1 191 ? 7.472 -21.261 -13.130 1.00 93.00 191 PHE A CA 1
ATOM 1558 C C . PHE A 1 191 ? 6.469 -22.010 -12.246 1.00 93.00 191 PHE A C 1
ATOM 1560 O O . PHE A 1 191 ? 5.718 -22.839 -12.758 1.00 93.00 191 PHE A O 1
ATOM 1567 N N . ASN A 1 192 ? 6.397 -21.688 -10.953 1.00 92.25 192 ASN A N 1
ATOM 1568 C CA . ASN A 1 192 ? 5.381 -22.247 -10.060 1.00 92.25 192 ASN A CA 1
ATOM 1569 C C . ASN A 1 192 ? 3.968 -21.858 -10.510 1.00 92.25 192 ASN A C 1
ATOM 1571 O O . ASN A 1 192 ? 3.084 -22.712 -10.542 1.00 92.25 192 ASN A O 1
ATOM 1575 N N . TYR A 1 193 ? 3.760 -20.606 -10.923 1.00 93.62 193 TYR A N 1
ATOM 1576 C CA . TYR A 1 193 ? 2.483 -20.152 -11.465 1.00 93.62 193 TYR A CA 1
ATOM 1577 C C . TYR A 1 193 ? 2.097 -20.923 -12.732 1.00 93.62 193 TYR A C 1
ATOM 1579 O O . TYR A 1 193 ? 0.947 -21.344 -12.856 1.00 93.62 193 TYR A O 1
ATOM 1587 N N . LEU A 1 194 ? 3.040 -21.163 -13.652 1.00 93.00 194 LEU A N 1
ATOM 1588 C CA . LEU A 1 194 ? 2.777 -21.963 -14.856 1.00 93.00 194 LEU A CA 1
ATOM 1589 C C . LEU A 1 194 ? 2.319 -23.382 -14.499 1.00 93.00 194 LEU A C 1
ATOM 1591 O O . LEU A 1 194 ? 1.349 -23.868 -15.075 1.00 93.00 194 LEU A O 1
ATOM 1595 N N . VAL A 1 195 ? 2.973 -24.022 -13.523 1.00 93.12 195 VAL A N 1
ATOM 1596 C CA . VAL A 1 195 ? 2.616 -25.374 -13.064 1.00 93.12 195 VAL A CA 1
ATOM 1597 C C . VAL A 1 195 ? 1.227 -25.394 -12.428 1.00 93.12 195 VAL A C 1
ATOM 1599 O O . VAL A 1 195 ? 0.397 -26.209 -12.818 1.00 93.12 195 VAL A O 1
ATOM 1602 N N . VAL A 1 196 ? 0.947 -24.478 -11.497 1.00 93.44 196 VAL A N 1
ATOM 1603 C CA . VAL A 1 196 ? -0.352 -24.396 -10.802 1.00 93.44 196 VAL A CA 1
ATOM 1604 C C . VAL A 1 196 ? -1.504 -24.132 -11.777 1.00 93.44 196 VAL A C 1
ATOM 1606 O O . VAL A 1 196 ? -2.595 -24.667 -11.596 1.00 93.44 196 VAL A O 1
ATOM 1609 N N . ASN A 1 197 ? -1.264 -23.349 -12.833 1.00 93.06 197 ASN A N 1
ATOM 1610 C CA . ASN A 1 197 ? -2.276 -22.994 -13.831 1.00 93.06 197 ASN A CA 1
ATOM 1611 C C . ASN A 1 197 ? -2.254 -23.892 -15.084 1.00 93.06 197 ASN A C 1
ATOM 1613 O O . ASN A 1 197 ? -2.940 -23.587 -16.057 1.00 93.06 197 ASN A O 1
ATOM 1617 N N . ASN A 1 198 ? -1.498 -24.997 -15.079 1.00 94.56 198 ASN A N 1
ATOM 1618 C CA . ASN A 1 198 ? -1.388 -25.947 -16.197 1.00 94.56 198 ASN A CA 1
ATOM 1619 C C . ASN A 1 198 ? -0.959 -25.312 -17.540 1.00 94.56 198 ASN A C 1
ATOM 1621 O O . ASN A 1 198 ? -1.413 -25.722 -18.610 1.00 94.56 198 ASN A O 1
ATOM 1625 N N . ILE A 1 199 ? -0.069 -24.318 -17.504 1.00 93.69 199 ILE A N 1
ATOM 1626 C CA . ILE A 1 199 ? 0.470 -23.653 -18.698 1.00 93.69 199 ILE A CA 1
ATOM 1627 C C . ILE A 1 199 ? 1.754 -24.366 -19.130 1.00 93.69 199 ILE A C 1
ATOM 1629 O O . ILE A 1 199 ? 2.739 -24.405 -18.393 1.00 93.69 199 ILE A O 1
ATOM 1633 N N . THR A 1 200 ? 1.768 -24.914 -20.347 1.00 94.75 200 THR A N 1
ATOM 1634 C CA . THR A 1 200 ? 2.968 -25.573 -20.886 1.00 94.75 200 THR A CA 1
ATOM 1635 C C . THR A 1 200 ? 4.007 -24.554 -21.369 1.00 94.75 200 THR A C 1
ATOM 1637 O O . THR A 1 200 ? 3.667 -23.435 -21.759 1.00 94.75 200 THR A O 1
ATOM 1640 N N . LEU A 1 201 ? 5.285 -24.951 -21.420 1.00 93.94 201 LEU A N 1
ATOM 1641 C CA . LEU A 1 201 ? 6.346 -24.100 -21.977 1.00 93.94 201 LEU A CA 1
ATOM 1642 C C . LEU A 1 201 ? 6.100 -23.751 -23.450 1.00 93.94 201 LEU A C 1
ATOM 1644 O O . LEU A 1 201 ? 6.424 -22.648 -23.874 1.00 93.94 201 LEU A O 1
ATOM 1648 N N . THR A 1 202 ? 5.502 -24.657 -24.226 1.00 94.50 202 THR A N 1
ATOM 1649 C CA . THR A 1 202 ? 5.169 -24.401 -25.633 1.00 94.50 202 THR A CA 1
ATOM 1650 C C . THR A 1 202 ? 4.088 -23.332 -25.768 1.00 94.50 202 THR A C 1
ATOM 1652 O O . THR A 1 202 ? 4.224 -22.443 -26.604 1.00 94.50 202 THR A O 1
ATOM 1655 N N . ASN A 1 203 ? 3.052 -23.373 -24.919 1.00 94.31 203 ASN A N 1
ATOM 1656 C CA . ASN A 1 203 ? 2.039 -22.316 -24.864 1.00 94.31 203 ASN A CA 1
ATOM 1657 C C . ASN A 1 203 ? 2.681 -20.971 -24.516 1.00 94.31 203 ASN A C 1
ATOM 1659 O O . ASN A 1 203 ? 2.449 -19.992 -25.218 1.00 94.31 203 ASN A O 1
ATOM 1663 N N . LEU A 1 204 ? 3.530 -20.940 -23.483 1.00 95.56 204 LEU A N 1
ATOM 1664 C CA . LEU A 1 204 ? 4.208 -19.712 -23.081 1.00 95.56 204 LEU A CA 1
ATOM 1665 C C . LEU A 1 204 ? 5.071 -19.148 -24.212 1.00 95.56 204 LEU A C 1
ATOM 1667 O O . LEU A 1 204 ? 5.013 -17.957 -24.471 1.00 95.56 204 LEU A O 1
ATOM 1671 N N . ILE A 1 205 ? 5.840 -19.980 -24.915 1.00 96.62 205 ILE A N 1
ATOM 1672 C CA . ILE A 1 205 ? 6.681 -19.518 -26.028 1.00 96.62 205 ILE A CA 1
ATOM 1673 C C . ILE A 1 205 ? 5.846 -18.885 -27.137 1.00 96.62 205 ILE A C 1
ATOM 1675 O O . ILE A 1 205 ? 6.222 -17.820 -27.614 1.00 96.62 205 ILE A O 1
ATOM 1679 N N . ALA A 1 206 ? 4.724 -19.500 -27.517 1.00 96.69 206 ALA A N 1
ATOM 1680 C CA . ALA A 1 206 ? 3.839 -18.931 -28.531 1.00 96.69 206 ALA A CA 1
ATOM 1681 C C . ALA A 1 206 ? 3.317 -17.548 -28.106 1.00 96.69 206 ALA A C 1
ATOM 1683 O O . ALA A 1 206 ? 3.309 -16.618 -28.907 1.00 96.69 206 ALA A O 1
ATOM 1684 N N . GLU A 1 207 ? 2.955 -17.388 -26.829 1.00 96.25 207 GLU A N 1
ATOM 1685 C CA . GLU A 1 207 ? 2.571 -16.084 -26.285 1.00 96.25 207 GLU A CA 1
ATOM 1686 C C . GLU A 1 207 ? 3.723 -15.078 -26.309 1.00 96.25 207 GLU A C 1
ATOM 1688 O O . GLU A 1 207 ? 3.513 -13.938 -26.700 1.00 96.25 207 GLU A O 1
ATOM 1693 N N . LEU A 1 208 ? 4.937 -15.477 -25.913 1.00 97.19 208 LEU A N 1
ATOM 1694 C CA . LEU A 1 208 ? 6.104 -14.591 -25.920 1.00 97.19 208 LEU A CA 1
ATOM 1695 C C . LEU A 1 208 ? 6.469 -14.145 -27.342 1.00 97.19 208 LEU A C 1
ATOM 1697 O O . LEU A 1 208 ? 6.813 -12.985 -27.546 1.00 97.19 208 LEU A O 1
ATOM 1701 N N . GLN A 1 209 ? 6.379 -15.049 -28.318 1.00 97.25 209 GLN A N 1
ATOM 1702 C CA . GLN A 1 209 ? 6.637 -14.755 -29.729 1.00 97.25 209 GLN A CA 1
ATOM 1703 C C . GLN A 1 209 ? 5.625 -13.770 -30.310 1.00 97.25 209 GLN A C 1
ATOM 1705 O O . GLN A 1 209 ? 6.006 -12.892 -31.079 1.00 97.25 209 GLN A O 1
ATOM 1710 N N . GLU A 1 210 ? 4.356 -13.903 -29.927 1.00 96.62 210 GLU A N 1
ATOM 1711 C CA . GLU A 1 210 ? 3.303 -12.974 -30.322 1.00 96.62 210 GLU A CA 1
ATOM 1712 C C . GLU A 1 210 ? 3.450 -11.634 -29.594 1.00 96.62 210 GLU A C 1
ATOM 1714 O O . GLU A 1 210 ? 3.434 -10.581 -30.216 1.00 96.62 210 GLU A O 1
ATOM 1719 N N . ASP A 1 211 ? 3.613 -11.629 -28.275 1.00 96.06 211 ASP A N 1
ATOM 1720 C CA . ASP A 1 211 ? 3.623 -10.405 -27.470 1.00 96.06 211 ASP A CA 1
ATOM 1721 C C . ASP A 1 211 ? 4.889 -9.559 -27.636 1.00 96.06 211 ASP A C 1
ATOM 1723 O O . ASP A 1 211 ? 4.848 -8.354 -27.394 1.00 96.06 211 ASP A O 1
ATOM 1727 N N . PHE A 1 212 ? 5.992 -10.158 -28.074 1.00 97.38 212 PHE A N 1
ATOM 1728 C CA . PHE A 1 212 ? 7.248 -9.468 -28.374 1.00 97.38 212 PHE A CA 1
ATOM 1729 C C . PHE A 1 212 ? 7.605 -9.555 -29.867 1.00 97.38 212 PHE A C 1
ATOM 1731 O O . PHE A 1 212 ? 8.783 -9.550 -30.229 1.00 97.38 212 PHE A O 1
ATOM 1738 N N . SER A 1 213 ? 6.587 -9.630 -30.732 1.00 96.75 213 SER A N 1
ATOM 1739 C CA . SER A 1 213 ? 6.721 -9.542 -32.187 1.00 96.75 213 SER A CA 1
ATOM 1740 C C . SER A 1 213 ? 7.264 -8.180 -32.636 1.00 96.75 213 SER A C 1
ATOM 1742 O O . SER A 1 213 ? 7.170 -7.187 -31.918 1.00 96.75 213 SER A O 1
ATOM 1744 N N . ASP A 1 214 ? 7.810 -8.119 -33.854 1.00 94.19 214 ASP A N 1
ATOM 1745 C CA . ASP A 1 214 ? 8.481 -6.934 -34.410 1.00 94.19 214 ASP A CA 1
ATOM 1746 C C . ASP A 1 214 ? 7.657 -5.635 -34.306 1.00 94.19 214 ASP A C 1
ATOM 1748 O O . ASP A 1 214 ? 8.214 -4.574 -34.035 1.00 94.19 214 ASP A O 1
ATOM 1752 N N . ASP A 1 215 ? 6.340 -5.708 -34.507 1.00 93.81 215 ASP A N 1
ATOM 1753 C CA . ASP A 1 215 ? 5.400 -4.579 -34.444 1.00 93.81 215 ASP A CA 1
ATOM 1754 C C . ASP A 1 215 ? 5.122 -4.081 -33.013 1.00 93.81 215 ASP A C 1
ATOM 1756 O O . ASP A 1 215 ? 4.588 -2.986 -32.829 1.00 93.81 215 ASP A O 1
ATOM 1760 N N . LYS A 1 216 ? 5.536 -4.846 -31.996 1.00 96.31 216 LYS A N 1
ATOM 1761 C CA . LYS A 1 216 ? 5.426 -4.518 -30.564 1.00 96.31 216 LYS A CA 1
ATOM 1762 C C . LYS A 1 216 ? 6.768 -4.103 -29.952 1.00 96.31 216 LYS A C 1
ATOM 1764 O O . LYS A 1 216 ? 6.847 -3.883 -28.739 1.00 96.31 216 LYS A O 1
ATOM 1769 N N . LEU A 1 217 ? 7.809 -3.925 -30.768 1.00 96.12 217 LEU A N 1
ATOM 1770 C CA . LEU A 1 217 ? 9.118 -3.417 -30.352 1.00 96.12 217 LEU A CA 1
ATOM 1771 C C . LEU A 1 217 ? 9.344 -2.000 -30.887 1.00 96.12 217 LEU A C 1
ATOM 1773 O O . LEU A 1 217 ? 8.995 -1.685 -32.023 1.00 96.12 217 LEU A O 1
ATOM 1777 N N . ILE A 1 218 ? 9.980 -1.140 -30.091 1.00 93.38 218 ILE A N 1
ATOM 1778 C CA . ILE A 1 218 ? 10.341 0.213 -30.529 1.00 93.38 218 ILE A CA 1
ATOM 1779 C C . ILE A 1 218 ? 11.762 0.584 -30.109 1.00 93.38 218 ILE A C 1
ATOM 1781 O O . ILE A 1 218 ? 12.155 0.426 -28.957 1.00 93.38 218 ILE A O 1
ATOM 1785 N N . SER A 1 219 ? 12.538 1.112 -31.057 1.00 91.19 219 SER A N 1
ATOM 1786 C CA . SER A 1 219 ? 13.879 1.653 -30.815 1.00 91.19 219 SER A CA 1
ATOM 1787 C C . SER A 1 219 ? 13.856 3.179 -30.887 1.00 91.19 219 SER A C 1
ATOM 1789 O O . SER A 1 219 ? 13.420 3.737 -31.906 1.00 91.19 219 SER A O 1
ATOM 1791 N N . VAL A 1 220 ? 14.365 3.821 -29.829 1.00 86.88 220 VAL A N 1
ATOM 1792 C CA . VAL A 1 220 ? 14.413 5.278 -29.636 1.00 86.88 220 VAL A CA 1
ATOM 1793 C C . VAL A 1 220 ? 15.805 5.711 -29.159 1.00 86.88 220 VAL A C 1
ATOM 1795 O O . VAL A 1 220 ? 16.116 5.697 -27.968 1.00 86.88 220 VAL A O 1
ATOM 1798 N N . ASN A 1 221 ? 16.669 6.089 -30.103 1.00 79.25 221 ASN A N 1
ATOM 1799 C CA . ASN A 1 221 ? 18.104 6.280 -29.866 1.00 79.25 221 ASN A CA 1
ATOM 1800 C C . ASN A 1 221 ? 18.640 7.692 -30.181 1.00 79.25 221 ASN A C 1
ATOM 1802 O O . ASN A 1 221 ? 19.650 8.073 -29.591 1.00 79.25 221 ASN A O 1
ATOM 1806 N N . SER A 1 222 ? 18.018 8.479 -31.072 1.00 66.88 222 SER A N 1
ATOM 1807 C CA . SER A 1 222 ? 18.544 9.801 -31.486 1.00 66.88 222 SER A CA 1
ATOM 1808 C C . SER A 1 222 ? 17.495 10.923 -31.488 1.00 66.88 222 SER A C 1
ATOM 1810 O O . SER A 1 222 ? 16.288 10.681 -31.551 1.00 66.88 222 SER A O 1
ATOM 1812 N N . LYS A 1 223 ? 17.953 12.183 -31.410 1.00 55.09 223 LYS A N 1
ATOM 1813 C CA . LYS A 1 223 ? 17.092 13.384 -31.458 1.00 55.09 223 LYS A CA 1
ATOM 1814 C C . LYS A 1 223 ? 16.424 13.603 -32.824 1.00 55.09 223 LYS A C 1
ATOM 1816 O O . LYS A 1 223 ? 15.395 14.256 -32.879 1.00 55.09 223 LYS A O 1
ATOM 1821 N N . GLU A 1 224 ? 16.982 13.028 -33.887 1.00 56.56 224 GLU A N 1
ATOM 1822 C CA . GLU A 1 224 ? 16.501 13.152 -35.274 1.00 56.56 224 GLU A CA 1
ATOM 1823 C C . GLU A 1 224 ? 15.380 12.153 -35.624 1.00 56.56 224 GLU A C 1
ATOM 1825 O O . GLU A 1 224 ? 14.868 12.147 -36.739 1.00 56.56 224 GLU A O 1
ATOM 1830 N N . GLU A 1 225 ? 14.984 11.281 -34.692 1.00 62.97 225 GLU A N 1
ATOM 1831 C CA . GLU A 1 225 ? 13.868 10.356 -34.904 1.00 62.97 225 GLU A CA 1
ATOM 1832 C C . GLU A 1 225 ? 12.509 11.067 -34.928 1.00 62.97 225 GLU A C 1
ATOM 1834 O O . GLU A 1 225 ? 12.259 11.981 -34.142 1.00 62.97 225 GLU A O 1
ATOM 1839 N N . SER A 1 226 ? 11.600 10.554 -35.767 1.00 67.00 226 SER A N 1
ATOM 1840 C CA . SER A 1 226 ? 10.249 11.083 -35.989 1.00 67.00 226 SER A CA 1
ATOM 1841 C C . SER A 1 226 ? 9.495 11.395 -34.691 1.00 67.00 226 SER A C 1
ATOM 1843 O O . SER A 1 226 ? 9.461 10.551 -33.789 1.00 67.00 226 SER A O 1
ATOM 1845 N N . GLU A 1 227 ? 8.789 12.529 -34.653 1.00 75.56 227 GLU A N 1
ATOM 1846 C CA . GLU A 1 227 ? 7.837 12.907 -33.592 1.00 75.56 227 GLU A CA 1
ATOM 1847 C C . GLU A 1 227 ? 6.894 11.753 -33.214 1.00 75.56 227 GLU A C 1
ATOM 1849 O O . GLU A 1 227 ? 6.639 11.512 -32.038 1.00 75.56 227 GLU A O 1
ATOM 1854 N N . GLN A 1 228 ? 6.478 10.948 -34.197 1.00 79.94 228 GLN A N 1
ATOM 1855 C CA . GLN A 1 228 ? 5.635 9.763 -34.009 1.00 79.94 228 GLN A CA 1
ATOM 1856 C C . GLN A 1 228 ? 6.202 8.752 -32.999 1.00 79.94 228 GLN A C 1
ATOM 1858 O O . GLN A 1 228 ? 5.457 8.213 -32.184 1.00 79.94 228 GLN A O 1
ATOM 1863 N N . LYS A 1 229 ? 7.521 8.513 -33.005 1.00 83.81 229 LYS A N 1
ATOM 1864 C CA . LYS A 1 229 ? 8.168 7.607 -32.041 1.00 83.81 229 LYS A CA 1
ATOM 1865 C C . LYS A 1 229 ? 8.174 8.192 -30.631 1.00 83.81 229 LYS A C 1
ATOM 1867 O O . LYS A 1 229 ? 8.048 7.444 -29.669 1.00 83.81 229 LYS A O 1
ATOM 1872 N N . GLN A 1 230 ? 8.315 9.511 -30.505 1.00 78.62 230 GLN A N 1
ATOM 1873 C CA . GLN A 1 230 ? 8.291 10.185 -29.204 1.00 78.62 230 GLN A CA 1
ATOM 1874 C C . GLN A 1 230 ? 6.884 10.141 -28.604 1.00 78.62 230 GLN A C 1
ATOM 1876 O O . GLN A 1 230 ? 6.718 9.741 -27.457 1.00 78.62 230 GLN A O 1
ATOM 1881 N N . ILE A 1 231 ? 5.867 10.434 -29.419 1.00 82.00 231 ILE A N 1
ATOM 1882 C CA . ILE A 1 231 ? 4.456 10.314 -29.032 1.00 82.00 231 ILE A CA 1
ATOM 1883 C C . ILE A 1 231 ? 4.136 8.874 -28.612 1.00 82.00 231 ILE A C 1
ATOM 1885 O O . ILE A 1 231 ? 3.488 8.662 -27.591 1.00 82.00 231 ILE A O 1
ATOM 1889 N N . ALA A 1 232 ? 4.624 7.876 -29.357 1.00 86.62 232 ALA A N 1
ATOM 1890 C CA . ALA A 1 232 ? 4.426 6.474 -29.006 1.00 86.62 232 ALA A CA 1
ATOM 1891 C C . ALA A 1 232 ? 5.040 6.119 -27.642 1.00 86.62 232 ALA A C 1
ATOM 1893 O O . ALA A 1 232 ? 4.387 5.479 -26.824 1.00 86.62 232 ALA A O 1
ATOM 1894 N N . VAL A 1 233 ? 6.275 6.543 -27.367 1.00 86.06 233 VAL A N 1
ATOM 1895 C CA . VAL A 1 233 ? 6.952 6.209 -26.104 1.00 86.06 233 VAL A CA 1
ATOM 1896 C C . VAL A 1 233 ? 6.390 6.970 -24.895 1.00 86.06 233 VAL A C 1
ATOM 1898 O O . VAL A 1 233 ? 6.470 6.459 -23.780 1.00 86.06 233 VAL A O 1
ATOM 1901 N N . ASN A 1 234 ? 5.751 8.122 -25.105 1.00 84.88 234 ASN A N 1
ATOM 1902 C CA . ASN A 1 234 ? 5.057 8.869 -24.049 1.00 84.88 234 ASN A CA 1
ATOM 1903 C C . ASN A 1 234 ? 3.607 8.410 -23.815 1.00 84.88 234 ASN A C 1
ATOM 1905 O O . ASN A 1 234 ? 2.971 8.876 -22.880 1.00 84.88 234 ASN A O 1
ATOM 1909 N N . ASN A 1 235 ? 3.071 7.522 -24.656 1.00 86.44 235 ASN A N 1
ATOM 1910 C CA . ASN A 1 235 ? 1.723 6.963 -24.515 1.00 86.44 235 ASN A CA 1
ATOM 1911 C C . ASN A 1 235 ? 1.770 5.430 -24.593 1.00 86.44 235 ASN A C 1
ATOM 1913 O O . ASN A 1 235 ? 1.036 4.790 -25.358 1.00 86.44 235 ASN A O 1
ATOM 1917 N N . LEU A 1 236 ? 2.710 4.839 -23.849 1.00 90.31 236 LEU A N 1
ATOM 1918 C CA . LEU A 1 236 ? 2.936 3.396 -23.826 1.00 90.31 236 LEU A CA 1
ATOM 1919 C C . LEU A 1 236 ? 1.773 2.633 -23.220 1.00 90.31 236 LEU A C 1
ATOM 1921 O O . LEU A 1 236 ? 1.675 1.443 -23.469 1.00 90.31 236 LEU A O 1
ATOM 1925 N N . GLU A 1 237 ? 0.881 3.258 -22.473 1.00 89.25 237 GLU A N 1
ATOM 1926 C CA . GLU A 1 237 ? -0.316 2.652 -21.900 1.00 89.25 237 GLU A CA 1
ATOM 1927 C C . GLU A 1 237 ? -1.344 2.310 -22.983 1.00 89.25 237 GLU A C 1
ATOM 1929 O O . GLU A 1 237 ? -1.983 1.261 -22.907 1.00 89.25 237 GLU A O 1
ATOM 1934 N N . SER A 1 238 ? -1.447 3.142 -24.026 1.00 88.62 238 SER A N 1
ATOM 1935 C CA . SER A 1 238 ? -2.520 3.057 -25.031 1.00 88.62 238 SER A CA 1
ATOM 1936 C C . SER A 1 238 ? -2.120 2.378 -26.344 1.00 88.62 238 SER A C 1
ATOM 1938 O O . SER A 1 238 ? -2.968 2.161 -27.206 1.00 88.62 238 SER A O 1
ATOM 1940 N N . ASN A 1 239 ? -0.838 2.073 -26.550 1.00 91.31 239 ASN A N 1
ATOM 1941 C CA . ASN A 1 239 ? -0.353 1.462 -27.797 1.00 91.31 239 ASN A CA 1
ATOM 1942 C C . ASN A 1 239 ? -0.098 -0.052 -27.661 1.00 91.31 239 ASN A C 1
ATOM 1944 O O . ASN A 1 239 ? -0.458 -0.657 -26.660 1.00 91.31 239 ASN A O 1
ATOM 1948 N N . ALA A 1 240 ? 0.539 -0.696 -28.644 1.00 93.44 240 ALA A N 1
ATOM 1949 C CA . ALA A 1 240 ? 0.837 -2.135 -28.601 1.00 93.44 240 ALA A CA 1
ATOM 1950 C C . ALA A 1 240 ? 2.267 -2.475 -28.131 1.00 93.44 240 ALA A C 1
ATOM 1952 O O . ALA A 1 240 ? 2.556 -3.639 -27.865 1.00 93.44 240 ALA A O 1
ATOM 1953 N N . PHE A 1 241 ? 3.154 -1.483 -27.978 1.00 95.94 241 PHE A N 1
ATOM 1954 C CA . PHE A 1 241 ? 4.565 -1.733 -27.673 1.00 95.94 241 PHE A CA 1
ATOM 1955 C C . PHE A 1 241 ? 4.749 -2.391 -26.297 1.00 95.94 241 PHE A C 1
ATOM 1957 O O . PHE A 1 241 ? 4.146 -1.965 -25.306 1.00 95.94 241 PHE A O 1
ATOM 1964 N N . ARG A 1 242 ? 5.586 -3.434 -26.245 1.00 96.56 242 ARG A N 1
ATOM 1965 C CA . ARG A 1 242 ? 5.939 -4.207 -25.037 1.00 96.56 242 ARG A CA 1
ATOM 1966 C C . ARG A 1 242 ? 7.400 -4.033 -24.627 1.00 96.56 242 ARG A C 1
ATOM 1968 O O . ARG A 1 242 ? 7.721 -4.234 -23.457 1.00 96.56 242 ARG A O 1
ATOM 1975 N N . ALA A 1 243 ? 8.268 -3.621 -25.550 1.00 97.00 243 ALA A N 1
ATOM 1976 C CA . ALA A 1 243 ? 9.675 -3.367 -25.266 1.00 97.00 243 ALA A CA 1
ATOM 1977 C C . ALA A 1 243 ? 10.193 -2.107 -25.966 1.00 97.00 243 ALA A C 1
ATOM 1979 O O . ALA A 1 243 ? 9.946 -1.888 -27.155 1.00 97.00 243 ALA A O 1
ATOM 1980 N N . VAL A 1 244 ? 10.951 -1.312 -25.215 1.00 94.94 244 VAL A N 1
ATOM 1981 C CA . VAL A 1 244 ? 11.596 -0.079 -25.670 1.00 94.94 244 VAL A CA 1
ATOM 1982 C C . VAL A 1 244 ? 13.107 -0.260 -25.604 1.00 94.94 244 VAL A C 1
ATOM 1984 O O . VAL A 1 244 ? 13.626 -0.688 -24.581 1.00 94.94 244 VAL A O 1
ATOM 1987 N N . PHE A 1 245 ? 13.819 0.093 -26.668 1.00 94.50 245 PHE A N 1
ATOM 1988 C CA . PHE A 1 245 ? 15.279 0.029 -26.749 1.00 94.50 245 PHE A CA 1
ATOM 1989 C C . PHE A 1 245 ? 15.825 1.447 -26.846 1.00 94.50 245 PHE A C 1
ATOM 1991 O O . PHE A 1 245 ? 15.464 2.182 -27.770 1.00 94.50 245 PHE A O 1
ATOM 1998 N N . ALA A 1 246 ? 16.660 1.852 -25.888 1.00 90.75 246 ALA A N 1
ATOM 1999 C CA . ALA A 1 246 ? 17.118 3.233 -25.802 1.00 90.75 246 ALA A CA 1
ATOM 2000 C C . ALA A 1 246 ? 18.541 3.385 -25.252 1.00 90.75 246 ALA A C 1
ATOM 2002 O O . ALA A 1 246 ? 19.056 2.559 -24.493 1.00 90.75 246 ALA A O 1
ATOM 2003 N N . VAL A 1 247 ? 19.149 4.519 -25.610 1.00 85.69 247 VAL A N 1
ATOM 2004 C CA . VAL A 1 247 ? 20.342 5.070 -24.954 1.00 85.69 247 VAL A CA 1
ATOM 2005 C C . VAL A 1 247 ? 19.882 6.139 -23.959 1.00 85.69 247 VAL A C 1
ATOM 2007 O O . VAL A 1 247 ? 19.260 5.769 -22.978 1.00 85.69 247 VAL A O 1
ATOM 2010 N N . ASP A 1 248 ? 20.136 7.432 -24.157 1.00 71.69 248 ASP A N 1
ATOM 2011 C CA . ASP A 1 248 ? 19.905 8.459 -23.119 1.00 71.69 248 ASP A CA 1
ATOM 2012 C C . ASP A 1 248 ? 18.676 9.347 -23.369 1.00 71.69 248 ASP A C 1
ATOM 2014 O O . ASP A 1 248 ? 18.387 10.256 -22.597 1.00 71.69 248 ASP A O 1
ATOM 2018 N N . LYS A 1 249 ? 17.925 9.096 -24.447 1.00 65.56 249 LYS A N 1
ATOM 2019 C CA . LYS A 1 249 ? 16.795 9.944 -24.863 1.00 65.56 249 LYS A CA 1
ATOM 2020 C C . LYS A 1 249 ? 15.620 9.935 -23.875 1.00 65.56 249 LYS A C 1
ATOM 2022 O O . LYS A 1 249 ? 14.851 10.883 -23.858 1.00 65.56 249 LYS A O 1
ATOM 2027 N N . LEU A 1 250 ? 15.514 8.903 -23.039 1.00 61.38 250 LEU A N 1
ATOM 2028 C CA . LEU A 1 250 ? 14.452 8.757 -22.036 1.00 61.38 250 LEU A CA 1
ATOM 2029 C C . LEU A 1 250 ? 14.847 9.314 -20.659 1.00 61.38 250 LEU A C 1
ATOM 2031 O O . LEU A 1 250 ? 14.160 9.082 -19.668 1.00 61.38 250 LEU A O 1
ATOM 2035 N N . ASN A 1 251 ? 15.955 10.057 -20.591 1.00 55.31 251 ASN A N 1
ATOM 2036 C CA . ASN A 1 251 ? 16.447 10.643 -19.351 1.00 55.31 251 ASN A CA 1
ATOM 2037 C C . ASN A 1 251 ? 15.750 11.965 -18.979 1.00 55.31 251 ASN A C 1
ATOM 2039 O O . ASN A 1 251 ? 16.075 12.491 -17.922 1.00 55.31 251 ASN A O 1
ATOM 2043 N N . GLU A 1 252 ? 14.816 12.510 -19.776 1.00 56.78 252 GLU A N 1
ATOM 2044 C CA . GLU A 1 252 ? 14.009 13.728 -19.512 1.00 56.78 252 GLU A CA 1
ATOM 2045 C C . GLU A 1 252 ? 12.602 13.573 -20.128 1.00 56.78 252 GLU A C 1
ATOM 2047 O O . GLU A 1 252 ? 12.484 13.138 -21.270 1.00 56.78 252 GLU A O 1
ATOM 2052 N N . GLY A 1 253 ? 11.538 13.871 -19.369 1.00 57.84 253 GLY A N 1
ATOM 2053 C CA . GLY A 1 253 ? 10.146 13.873 -19.859 1.00 57.84 253 GLY A CA 1
ATOM 2054 C C . GLY A 1 253 ? 9.492 12.509 -20.147 1.00 57.84 253 GLY A C 1
ATOM 2055 O O . GLY A 1 253 ? 8.398 12.482 -20.703 1.00 57.84 253 GLY A O 1
ATOM 2056 N N . TRP A 1 254 ? 10.134 11.387 -19.797 1.00 72.50 254 TRP A N 1
ATOM 2057 C CA . TRP A 1 254 ? 9.554 10.049 -19.951 1.00 72.50 254 TRP A CA 1
ATOM 2058 C C . TRP A 1 254 ? 8.907 9.573 -18.647 1.00 72.50 254 TRP A C 1
ATOM 2060 O O . TRP A 1 254 ? 9.600 9.286 -17.667 1.00 72.50 254 TRP A O 1
ATOM 2070 N N . ASP A 1 255 ? 7.579 9.516 -18.653 1.00 71.62 255 ASP A N 1
ATOM 2071 C CA . ASP A 1 255 ? 6.743 9.252 -17.487 1.00 71.62 255 ASP A CA 1
ATOM 2072 C C . ASP A 1 255 ? 5.625 8.281 -17.879 1.00 71.62 255 ASP A C 1
ATOM 2074 O O . ASP A 1 255 ? 4.602 8.681 -18.427 1.00 71.62 255 ASP A O 1
ATOM 2078 N N . VAL A 1 256 ? 5.873 6.984 -17.683 1.00 86.19 256 VAL A N 1
ATOM 2079 C CA . VAL A 1 256 ? 4.936 5.918 -18.060 1.00 86.19 256 VAL A CA 1
ATOM 2080 C C . VAL A 1 256 ? 4.691 4.980 -16.888 1.00 86.19 256 VAL A C 1
ATOM 2082 O O . VAL A 1 256 ? 5.611 4.501 -16.218 1.00 86.19 256 VAL A O 1
ATOM 2085 N N . LEU A 1 257 ? 3.419 4.701 -16.634 1.00 91.62 257 LEU A N 1
ATOM 2086 C CA . LEU A 1 257 ? 2.953 3.982 -15.454 1.00 91.62 257 LEU A CA 1
ATOM 2087 C C . LEU A 1 257 ? 3.117 2.473 -15.615 1.00 91.62 257 LEU A C 1
ATOM 2089 O O . LEU A 1 257 ? 3.295 1.762 -14.626 1.00 91.62 257 LEU A O 1
ATOM 2093 N N . ASN A 1 258 ? 3.103 1.970 -16.848 1.00 94.19 258 ASN A N 1
ATOM 2094 C CA . ASN A 1 258 ? 3.180 0.542 -17.150 1.00 94.19 258 ASN A CA 1
ATOM 2095 C C . ASN A 1 258 ? 4.608 0.015 -17.397 1.00 94.19 258 ASN A C 1
ATOM 2097 O O . ASN A 1 258 ? 4.760 -1.112 -17.872 1.00 94.19 258 ASN A O 1
ATOM 2101 N N . LEU A 1 259 ? 5.653 0.778 -17.053 1.00 95.00 259 LEU A N 1
ATOM 2102 C CA . LEU A 1 259 ? 7.030 0.274 -17.001 1.00 95.00 259 LEU A CA 1
ATOM 2103 C C . LEU A 1 259 ? 7.252 -0.568 -15.737 1.00 95.00 259 LEU A C 1
ATOM 2105 O O . LEU A 1 259 ? 7.058 -0.080 -14.619 1.00 95.00 259 LEU A O 1
ATOM 2109 N N . PHE A 1 260 ? 7.688 -1.816 -15.913 1.00 96.19 260 PHE A N 1
ATOM 2110 C CA . PHE A 1 260 ? 7.924 -2.758 -14.807 1.00 96.19 260 PHE A CA 1
ATOM 2111 C C . PHE A 1 260 ? 9.334 -3.337 -14.766 1.00 96.19 260 PHE A C 1
ATOM 2113 O O . PHE A 1 260 ? 9.768 -3.797 -13.711 1.00 96.19 260 PHE A O 1
ATOM 2120 N N . ASP A 1 261 ? 10.065 -3.306 -15.878 1.00 96.38 261 ASP A N 1
ATOM 2121 C CA . ASP A 1 261 ? 11.410 -3.862 -15.946 1.00 96.38 261 ASP A CA 1
ATOM 2122 C C . ASP A 1 261 ? 12.343 -2.908 -16.691 1.00 96.38 261 ASP A C 1
ATOM 2124 O O . ASP A 1 261 ? 12.015 -2.402 -17.764 1.00 96.38 261 ASP A O 1
ATOM 2128 N N . ILE A 1 262 ? 13.529 -2.689 -16.132 1.00 94.88 262 ILE A N 1
ATOM 2129 C CA . ILE A 1 262 ? 14.626 -1.972 -16.783 1.00 94.88 262 ILE A CA 1
ATOM 2130 C C . ILE A 1 262 ? 15.806 -2.933 -16.855 1.00 94.88 262 ILE A C 1
ATOM 2132 O O . ILE A 1 262 ? 16.319 -3.374 -15.830 1.00 94.88 262 ILE A O 1
ATOM 2136 N N . VAL A 1 263 ? 16.245 -3.265 -18.063 1.00 95.19 263 VAL A N 1
ATOM 2137 C CA . VAL A 1 263 ? 17.344 -4.192 -18.320 1.00 95.19 263 VAL A CA 1
ATOM 2138 C C . VAL A 1 263 ? 18.561 -3.411 -18.782 1.00 95.19 263 VAL A C 1
ATOM 2140 O O . VAL A 1 263 ? 18.583 -2.831 -19.868 1.00 95.19 263 VAL A O 1
ATOM 2143 N N . ARG A 1 264 ? 19.601 -3.417 -17.951 1.00 91.69 264 ARG A N 1
ATOM 2144 C CA . ARG A 1 264 ? 20.899 -2.829 -18.272 1.00 91.69 264 ARG A CA 1
ATOM 2145 C C . ARG A 1 264 ? 21.693 -3.790 -19.153 1.00 91.69 264 ARG A C 1
ATOM 2147 O O . ARG A 1 264 ? 21.990 -4.910 -18.731 1.00 91.69 264 ARG A O 1
ATOM 2154 N N . LEU A 1 265 ? 22.074 -3.348 -20.350 1.00 90.62 265 LEU A N 1
ATOM 2155 C CA . LEU A 1 265 ? 22.748 -4.177 -21.363 1.00 90.62 265 LEU A CA 1
ATOM 2156 C C . LEU A 1 265 ? 24.272 -3.981 -21.430 1.00 90.62 265 LEU A C 1
ATOM 2158 O O . LEU A 1 265 ? 24.933 -4.524 -22.305 1.00 90.62 265 LEU A O 1
ATOM 2162 N N . TYR A 1 266 ? 24.849 -3.215 -20.506 1.00 85.56 266 TYR A N 1
ATOM 2163 C CA . TYR A 1 266 ? 26.288 -2.955 -20.424 1.00 85.56 266 TYR A CA 1
ATOM 2164 C C . TYR A 1 266 ? 26.796 -3.103 -18.987 1.00 85.56 266 TYR A C 1
ATOM 2166 O O . TYR A 1 266 ? 26.015 -3.060 -18.036 1.00 85.56 266 TYR A O 1
ATOM 2174 N N . ASP A 1 267 ? 28.117 -3.254 -18.835 1.00 76.31 267 ASP A N 1
ATOM 2175 C CA . ASP A 1 267 ? 28.778 -3.460 -17.536 1.00 76.31 267 ASP A CA 1
ATOM 2176 C C . ASP A 1 267 ? 29.949 -2.493 -17.264 1.00 76.31 267 ASP A C 1
ATOM 2178 O O . ASP A 1 267 ? 30.895 -2.781 -16.536 1.00 76.31 267 ASP A O 1
ATOM 2182 N N . THR A 1 268 ? 29.923 -1.298 -17.860 1.00 69.94 268 THR A N 1
ATOM 2183 C CA . THR A 1 268 ? 30.945 -0.276 -17.573 1.00 69.94 268 THR A CA 1
ATOM 2184 C C . THR A 1 268 ? 30.597 0.544 -16.330 1.00 69.94 268 THR A C 1
ATOM 2186 O O . THR A 1 268 ? 29.424 0.839 -16.095 1.00 69.94 268 THR A O 1
ATOM 2189 N N . ARG A 1 269 ? 31.614 0.960 -15.564 1.00 66.00 269 ARG A N 1
ATOM 2190 C CA . ARG A 1 269 ? 31.490 1.795 -14.358 1.00 66.00 269 ARG A CA 1
ATOM 2191 C C . ARG A 1 269 ? 32.424 3.004 -14.446 1.00 66.00 269 ARG A C 1
ATOM 2193 O O . ARG A 1 269 ? 33.602 2.834 -14.745 1.00 66.00 269 ARG A O 1
ATOM 2200 N N . ASP A 1 270 ? 31.919 4.188 -14.091 1.00 66.12 270 ASP A N 1
ATOM 2201 C CA . ASP A 1 270 ? 32.647 5.466 -14.224 1.00 66.12 270 ASP A CA 1
ATOM 2202 C C . ASP A 1 270 ? 33.021 6.118 -12.872 1.00 66.12 270 ASP A C 1
ATOM 2204 O O . ASP A 1 270 ? 33.317 7.313 -12.798 1.00 66.12 270 ASP A O 1
ATOM 2208 N N . SER A 1 271 ? 33.008 5.352 -11.777 1.00 60.56 271 SER A N 1
ATOM 2209 C CA . SER A 1 271 ? 33.279 5.852 -10.421 1.00 60.56 271 SER A CA 1
ATOM 2210 C C . SER A 1 271 ? 34.744 6.271 -10.227 1.00 60.56 271 SER A C 1
ATOM 2212 O O . SER A 1 271 ? 35.653 5.501 -10.553 1.00 60.56 271 SER A O 1
ATOM 2214 N N . LYS A 1 272 ? 34.991 7.425 -9.596 1.00 56.16 272 LYS A N 1
ATOM 2215 C CA . LYS A 1 272 ? 36.330 7.858 -9.150 1.00 56.16 272 LYS A CA 1
ATOM 2216 C C . LYS A 1 272 ? 36.288 8.309 -7.686 1.00 56.16 272 LYS A C 1
ATOM 2218 O O . LYS A 1 272 ? 35.397 9.057 -7.299 1.00 56.16 272 LYS A O 1
ATOM 2223 N N . ALA A 1 273 ? 37.273 7.874 -6.894 1.00 57.00 273 ALA A N 1
ATOM 2224 C CA . ALA A 1 273 ? 37.556 8.373 -5.540 1.00 57.00 273 ALA A CA 1
ATOM 2225 C C . ALA A 1 273 ? 36.347 8.418 -4.570 1.00 57.00 273 ALA A C 1
ATOM 2227 O O . ALA A 1 273 ? 36.140 9.412 -3.880 1.00 57.00 273 ALA A O 1
ATOM 2228 N N . GLY A 1 274 ? 35.537 7.352 -4.522 1.00 59.78 274 GLY A N 1
ATOM 2229 C CA . GLY A 1 274 ? 34.445 7.213 -3.544 1.00 59.78 274 GLY A CA 1
ATOM 2230 C C . GLY A 1 274 ? 33.179 8.033 -3.827 1.00 59.78 274 GLY A C 1
ATOM 2231 O O . GLY A 1 274 ? 32.233 7.936 -3.056 1.00 59.78 274 GLY A O 1
ATOM 2232 N N . LYS A 1 275 ? 33.128 8.798 -4.927 1.00 67.94 275 LYS A N 1
ATOM 2233 C CA . LYS A 1 275 ? 31.913 9.487 -5.392 1.00 67.94 275 LYS A CA 1
ATOM 2234 C C . LYS A 1 275 ? 31.135 8.623 -6.383 1.00 67.94 275 LYS A C 1
ATOM 2236 O O . LYS A 1 275 ? 31.744 7.929 -7.205 1.00 67.94 275 LYS A O 1
ATOM 2241 N N . ILE A 1 276 ? 29.806 8.710 -6.323 1.00 72.94 276 ILE A N 1
ATOM 2242 C CA . ILE A 1 276 ? 28.900 8.066 -7.281 1.00 72.94 276 ILE A CA 1
ATOM 2243 C C . ILE A 1 276 ? 29.207 8.605 -8.685 1.00 72.94 276 ILE A C 1
ATOM 2245 O O . ILE A 1 276 ? 29.319 9.814 -8.904 1.00 72.94 276 ILE A O 1
ATOM 2249 N N . GLY A 1 277 ? 29.406 7.699 -9.636 1.00 78.12 277 GLY A N 1
ATOM 2250 C CA . GLY A 1 277 ? 29.621 8.012 -11.038 1.00 78.12 277 GLY A CA 1
ATOM 2251 C C . GLY A 1 277 ? 28.368 8.618 -11.662 1.00 78.12 277 GLY A C 1
ATOM 2252 O O . GLY A 1 277 ? 27.242 8.255 -11.326 1.00 78.12 277 GLY A O 1
ATOM 2253 N N . LYS A 1 278 ? 28.561 9.524 -12.625 1.00 79.38 278 LYS A N 1
ATOM 2254 C CA . LYS A 1 278 ? 27.456 10.205 -13.323 1.00 79.38 278 LYS A CA 1
ATOM 2255 C C . LYS A 1 278 ? 26.457 9.218 -13.934 1.00 79.38 278 LYS A C 1
ATOM 2257 O O . LYS A 1 278 ? 25.255 9.417 -13.815 1.00 79.38 278 LYS A O 1
ATOM 2262 N N . THR A 1 279 ? 26.966 8.138 -14.524 1.00 79.81 279 THR A N 1
ATOM 2263 C CA . THR A 1 279 ? 26.162 7.077 -15.143 1.00 79.81 279 THR A CA 1
ATOM 2264 C C . THR A 1 279 ? 25.265 6.382 -14.116 1.00 79.81 279 THR A C 1
ATOM 2266 O O . THR A 1 279 ? 24.059 6.303 -14.324 1.00 79.81 279 THR A O 1
ATOM 2269 N N . THR A 1 280 ? 25.807 5.983 -12.962 1.00 82.06 280 THR A N 1
ATOM 2270 C CA . THR A 1 280 ? 25.031 5.350 -11.883 1.00 82.06 280 THR A CA 1
ATOM 2271 C C . THR A 1 280 ? 23.952 6.281 -11.328 1.00 82.06 280 THR A C 1
ATOM 2273 O O . THR A 1 280 ? 22.832 5.847 -11.074 1.00 82.06 280 THR A O 1
ATOM 2276 N N . MET A 1 281 ? 24.255 7.577 -11.185 1.00 81.25 281 MET A N 1
ATOM 2277 C CA . MET A 1 281 ? 23.266 8.562 -10.738 1.00 81.25 281 MET A CA 1
ATOM 2278 C C . MET A 1 281 ? 22.137 8.738 -11.763 1.00 81.25 281 MET A C 1
ATOM 2280 O O . MET A 1 281 ? 20.967 8.752 -11.392 1.00 81.25 281 MET A O 1
ATOM 2284 N N . SER A 1 282 ? 22.468 8.799 -13.058 1.00 80.94 282 SER A N 1
ATOM 2285 C CA . SER A 1 282 ? 21.454 8.866 -14.120 1.00 80.94 282 SER A CA 1
ATOM 2286 C C . SER A 1 282 ? 20.574 7.611 -14.176 1.00 80.94 282 SER A C 1
ATOM 2288 O O . SER A 1 282 ? 19.369 7.712 -14.380 1.00 80.94 282 SER A O 1
ATOM 2290 N N . GLU A 1 283 ? 21.144 6.428 -13.920 1.00 84.00 283 GLU A N 1
ATOM 2291 C CA . GLU A 1 283 ? 20.398 5.168 -13.837 1.00 84.00 283 GLU A CA 1
ATOM 2292 C C . GLU A 1 283 ? 19.463 5.154 -12.618 1.00 84.00 283 GLU A C 1
ATOM 2294 O O . GLU A 1 283 ? 18.303 4.771 -12.747 1.00 84.00 283 GLU A O 1
ATOM 2299 N N . ALA A 1 284 ? 19.923 5.623 -11.453 1.00 83.94 284 ALA A N 1
ATOM 2300 C CA . ALA A 1 284 ? 19.085 5.748 -10.260 1.00 83.94 284 ALA A CA 1
ATOM 2301 C C . ALA A 1 284 ? 17.908 6.713 -10.487 1.00 83.94 284 ALA A C 1
ATOM 2303 O O . ALA A 1 284 ? 16.782 6.408 -10.100 1.00 83.94 284 ALA A O 1
ATOM 2304 N N . GLN A 1 285 ? 18.135 7.838 -11.172 1.00 81.56 285 GLN A N 1
ATOM 2305 C CA . GLN A 1 285 ? 17.076 8.778 -11.557 1.00 81.56 285 GLN A CA 1
ATOM 2306 C C . GLN A 1 285 ? 16.087 8.169 -12.560 1.00 81.56 285 GLN A C 1
ATOM 2308 O O . GLN A 1 285 ? 14.880 8.352 -12.413 1.00 81.56 285 GLN A O 1
ATOM 2313 N N . LEU A 1 286 ? 16.576 7.413 -13.548 1.00 83.88 286 LEU A N 1
ATOM 2314 C CA . LEU A 1 286 ? 15.739 6.691 -14.509 1.00 83.88 286 LEU A CA 1
ATOM 2315 C C . LEU A 1 286 ? 14.847 5.654 -13.811 1.00 83.88 286 LEU A C 1
ATOM 2317 O O . LEU A 1 286 ? 13.647 5.608 -14.071 1.00 83.88 286 LEU A O 1
ATOM 2321 N N . ILE A 1 287 ? 15.412 4.867 -12.888 1.00 86.38 287 ILE A N 1
ATOM 2322 C CA . ILE A 1 287 ? 14.651 3.960 -12.014 1.00 86.38 287 ILE A CA 1
ATOM 2323 C C . ILE A 1 287 ? 13.618 4.757 -11.215 1.00 86.38 287 ILE A C 1
ATOM 2325 O O . ILE A 1 287 ? 12.462 4.353 -11.135 1.00 86.38 287 ILE A O 1
ATOM 2329 N N . GLY A 1 288 ? 14.031 5.906 -10.674 1.00 82.56 288 GLY A N 1
ATOM 2330 C CA . GLY A 1 288 ? 13.188 6.850 -9.952 1.00 82.56 288 GLY A CA 1
ATOM 2331 C C . GLY A 1 288 ? 11.892 7.180 -10.694 1.00 82.56 288 GLY A C 1
ATOM 2332 O O . GLY A 1 288 ? 10.793 7.034 -10.167 1.00 82.56 288 GLY A O 1
ATOM 2333 N N . ARG A 1 289 ? 12.033 7.569 -11.959 1.00 79.38 289 ARG A N 1
ATOM 2334 C CA . ARG A 1 289 ? 10.915 7.960 -12.829 1.00 79.38 289 ARG A CA 1
ATOM 2335 C C . ARG A 1 289 ? 10.094 6.768 -13.299 1.00 79.38 289 ARG A C 1
ATOM 2337 O O . ARG A 1 289 ? 8.871 6.817 -13.289 1.00 79.38 289 ARG A O 1
ATOM 2344 N N . GLY A 1 290 ? 10.760 5.668 -13.639 1.00 84.06 290 GLY A N 1
ATOM 2345 C CA . GLY A 1 290 ? 10.105 4.429 -14.054 1.00 84.06 290 GLY A CA 1
ATOM 2346 C C . GLY A 1 290 ? 9.285 3.749 -12.955 1.00 84.06 290 GLY A C 1
ATOM 2347 O O . GLY A 1 290 ? 8.365 2.977 -13.232 1.00 84.06 290 GLY A O 1
ATOM 2348 N N . ALA A 1 291 ? 9.606 4.030 -11.694 1.00 87.88 291 ALA A N 1
ATOM 2349 C CA . ALA A 1 291 ? 8.979 3.410 -10.541 1.00 87.88 291 ALA A CA 1
ATOM 2350 C C . ALA A 1 291 ? 7.734 4.157 -10.050 1.00 87.88 291 ALA A C 1
ATOM 2352 O O . ALA A 1 291 ? 7.342 3.944 -8.915 1.00 87.88 291 ALA A O 1
ATOM 2353 N N . ARG A 1 292 ? 7.063 5.005 -10.833 1.00 89.31 292 ARG A N 1
ATOM 2354 C CA . ARG A 1 292 ? 5.734 5.508 -10.424 1.00 89.31 292 ARG A CA 1
ATOM 2355 C C . ARG A 1 292 ? 4.727 4.368 -10.333 1.00 89.31 292 ARG A C 1
ATOM 2357 O O . ARG A 1 292 ? 4.810 3.422 -11.115 1.00 89.31 292 ARG A O 1
ATOM 2364 N N . TYR A 1 293 ? 3.801 4.419 -9.380 1.00 94.06 293 TYR A N 1
ATOM 2365 C CA . TYR A 1 293 ? 2.830 3.343 -9.197 1.00 94.06 293 TYR A CA 1
ATOM 2366 C C . TYR A 1 293 ? 1.916 3.187 -10.422 1.00 94.06 293 TYR A C 1
ATOM 2368 O O . TYR A 1 293 ? 1.436 4.173 -10.974 1.00 94.06 293 TYR A O 1
ATOM 2376 N N . CYS A 1 294 ? 1.677 1.944 -10.851 1.00 94.81 294 CYS A N 1
ATOM 2377 C CA . CYS A 1 294 ? 0.718 1.642 -11.913 1.00 94.81 294 CYS A CA 1
ATOM 2378 C C . CYS A 1 294 ? -0.672 1.489 -11.279 1.00 94.81 294 CYS A C 1
ATOM 2380 O O . CYS A 1 294 ? -0.838 0.555 -10.497 1.00 94.81 294 CYS A O 1
ATOM 2382 N N . PRO A 1 295 ? -1.656 2.362 -11.557 1.00 94.69 295 PRO A N 1
ATOM 2383 C CA . PRO A 1 295 ? -2.921 2.345 -10.830 1.00 94.69 295 PRO A CA 1
ATOM 2384 C C . PRO A 1 295 ? -3.742 1.079 -11.104 1.00 94.69 295 PRO A C 1
ATOM 2386 O O . PRO A 1 295 ? -4.078 0.781 -12.248 1.00 94.69 295 PRO A O 1
ATOM 2389 N N . PHE A 1 296 ? -4.104 0.354 -10.046 1.00 94.75 296 PHE A N 1
ATOM 2390 C CA . PHE A 1 296 ? -5.077 -0.740 -10.084 1.00 94.75 296 PHE A CA 1
ATOM 2391 C C . PHE A 1 296 ? -5.670 -0.968 -8.689 1.00 94.75 296 PHE A C 1
ATOM 2393 O O . PHE A 1 296 ? -5.089 -0.574 -7.679 1.00 94.75 296 PHE A O 1
ATOM 2400 N N . GLN A 1 297 ? -6.823 -1.632 -8.620 1.00 91.94 297 GLN A N 1
ATOM 2401 C CA . GLN A 1 297 ? -7.483 -2.012 -7.366 1.00 91.94 297 GLN A CA 1
ATOM 2402 C C . GLN A 1 297 ? -8.157 -3.379 -7.517 1.00 91.94 297 GLN A C 1
ATOM 2404 O O . GLN A 1 297 ? -8.727 -3.668 -8.569 1.00 91.94 297 GLN A O 1
ATOM 2409 N N . LEU A 1 298 ? -8.085 -4.231 -6.494 1.00 88.06 298 LEU A N 1
ATOM 2410 C CA . LEU A 1 298 ? -8.789 -5.523 -6.472 1.00 88.06 298 LEU A CA 1
ATOM 2411 C C . LEU A 1 298 ? -10.163 -5.404 -5.809 1.00 88.06 298 LEU A C 1
ATOM 2413 O O . LEU A 1 298 ? -11.096 -6.110 -6.185 1.00 88.06 298 LEU A O 1
ATOM 2417 N N . ALA A 1 299 ? -10.283 -4.490 -4.847 1.00 84.06 299 ALA A N 1
ATOM 2418 C CA . ALA A 1 299 ? -11.515 -4.191 -4.134 1.00 84.06 299 ALA A CA 1
ATOM 2419 C C . ALA A 1 299 ? -11.726 -2.665 -4.029 1.00 84.06 299 ALA A C 1
ATOM 2421 O O . ALA A 1 299 ? -10.740 -1.926 -4.015 1.00 84.06 299 ALA A O 1
ATOM 2422 N N . PRO A 1 300 ? -12.979 -2.169 -3.953 1.00 76.81 300 PRO A N 1
ATOM 2423 C CA . PRO A 1 300 ? -13.280 -0.728 -3.942 1.00 76.81 300 PRO A CA 1
ATOM 2424 C C . PRO A 1 300 ? -12.765 0.052 -2.721 1.00 76.81 300 PRO A C 1
ATOM 2426 O O . PRO A 1 300 ? -12.818 1.277 -2.703 1.00 76.81 300 PRO A O 1
ATOM 2429 N N . ASP A 1 301 ? -12.355 -0.632 -1.656 1.00 76.56 301 ASP A N 1
ATOM 2430 C CA . ASP A 1 301 ? -11.780 -0.046 -0.439 1.00 76.56 301 ASP A CA 1
ATOM 2431 C C . ASP A 1 301 ? -10.247 0.055 -0.481 1.00 76.56 301 ASP A C 1
ATOM 2433 O O . ASP A 1 301 ? -9.633 0.549 0.464 1.00 76.56 301 ASP A O 1
ATOM 2437 N N . GLN A 1 302 ? -9.615 -0.433 -1.549 1.00 85.31 302 GLN A N 1
ATOM 2438 C CA . GLN A 1 302 ? -8.174 -0.331 -1.734 1.00 85.31 302 GLN A CA 1
ATOM 2439 C C . GLN A 1 302 ? -7.789 0.995 -2.408 1.00 85.31 302 GLN A C 1
ATOM 2441 O O . GLN A 1 302 ? -8.513 1.463 -3.286 1.00 85.31 302 GLN A O 1
ATOM 2446 N N . PRO A 1 303 ? -6.627 1.588 -2.070 1.00 86.50 303 PRO A N 1
ATOM 2447 C CA . PRO A 1 303 ? -6.160 2.793 -2.747 1.00 86.50 303 PRO A CA 1
ATOM 2448 C C . PRO A 1 303 ? -5.880 2.492 -4.224 1.00 86.50 303 PRO A C 1
ATOM 2450 O O . PRO A 1 303 ? -5.128 1.568 -4.530 1.00 86.50 303 PRO A O 1
ATOM 2453 N N . LEU A 1 304 ? -6.446 3.273 -5.149 1.00 91.25 304 LEU A N 1
ATOM 2454 C CA . LEU A 1 304 ? -6.231 3.082 -6.591 1.00 91.25 304 LEU A CA 1
ATOM 2455 C C . LEU A 1 304 ? -4.794 3.426 -7.020 1.00 91.25 304 LEU A C 1
ATOM 2457 O O . LEU A 1 304 ? -4.222 2.736 -7.859 1.00 91.25 304 LEU A O 1
ATOM 2461 N N . TYR A 1 305 ? -4.211 4.472 -6.428 1.00 92.12 305 TYR A N 1
ATOM 2462 C CA . TYR A 1 305 ? -2.918 5.045 -6.825 1.00 92.12 305 TYR A CA 1
ATOM 2463 C C . TYR A 1 305 ? -1.737 4.634 -5.928 1.00 92.12 305 TYR A C 1
ATOM 2465 O O . TYR A 1 305 ? -0.645 5.165 -6.105 1.00 92.12 305 TYR A O 1
ATOM 2473 N N . GLY A 1 306 ? -1.934 3.711 -4.979 1.00 91.94 306 GLY A N 1
ATOM 2474 C CA . GLY A 1 306 ? -0.901 3.316 -4.015 1.00 91.94 306 GLY A CA 1
ATOM 2475 C C . GLY A 1 306 ? -0.715 1.804 -3.876 1.00 91.94 306 GLY A C 1
ATOM 2476 O O . GLY A 1 306 ? -1.656 1.036 -4.108 1.00 91.94 306 GLY A O 1
ATOM 2477 N N . ARG A 1 307 ? 0.493 1.385 -3.473 1.00 92.62 307 ARG A N 1
ATOM 2478 C CA . ARG A 1 307 ? 0.835 -0.011 -3.151 1.00 92.62 307 ARG A CA 1
ATOM 2479 C C . ARG A 1 307 ? -0.022 -0.563 -2.014 1.00 92.62 307 ARG A C 1
ATOM 2481 O O . ARG A 1 307 ? -0.437 0.164 -1.114 1.00 92.62 307 ARG A O 1
ATOM 2488 N N . LYS A 1 308 ? -0.269 -1.870 -2.054 1.00 90.25 308 LYS A N 1
ATOM 2489 C CA . LYS A 1 308 ? -1.207 -2.586 -1.173 1.00 90.25 308 LYS A CA 1
ATOM 2490 C C . LYS A 1 308 ? -0.551 -3.777 -0.484 1.00 90.25 308 LYS A C 1
ATOM 2492 O O . LYS A 1 308 ? -1.000 -4.173 0.587 1.00 90.25 308 LYS A O 1
ATOM 2497 N N . PHE A 1 309 ? 0.504 -4.338 -1.076 1.00 89.81 309 PHE A N 1
ATOM 2498 C CA . PHE A 1 309 ? 1.098 -5.613 -0.659 1.00 89.81 309 PHE A CA 1
ATOM 2499 C C . PHE A 1 309 ? 2.478 -5.463 0.001 1.00 89.81 309 PHE A C 1
ATOM 2501 O O . PHE A 1 309 ? 3.222 -6.433 0.124 1.00 89.81 309 PHE A O 1
ATOM 2508 N N . ASP A 1 310 ? 2.831 -4.265 0.477 1.00 83.62 310 ASP A N 1
ATOM 2509 C CA . ASP A 1 310 ? 4.093 -4.032 1.203 1.00 83.62 310 ASP A CA 1
ATOM 2510 C C . ASP A 1 310 ? 4.180 -4.837 2.515 1.00 83.62 310 ASP A C 1
ATOM 2512 O O . ASP A 1 310 ? 5.272 -5.205 2.947 1.00 83.62 310 ASP A O 1
ATOM 2516 N N . ALA A 1 311 ? 3.027 -5.152 3.117 1.00 78.44 311 ALA A N 1
ATOM 2517 C CA . ALA A 1 311 ? 2.896 -5.963 4.330 1.00 78.44 311 ALA A CA 1
ATOM 2518 C C . ALA A 1 311 ? 2.539 -7.439 4.049 1.00 78.44 311 ALA A C 1
ATOM 2520 O O . ALA A 1 311 ? 2.179 -8.171 4.965 1.00 78.44 311 ALA A O 1
ATOM 2521 N N . ASP A 1 312 ? 2.599 -7.883 2.794 1.00 84.38 312 ASP A N 1
ATOM 2522 C CA . ASP A 1 312 ? 2.410 -9.288 2.432 1.00 84.38 312 ASP A CA 1
ATOM 2523 C C . ASP A 1 312 ? 3.335 -9.636 1.269 1.00 84.38 312 ASP A C 1
ATOM 2525 O O . ASP A 1 312 ? 2.966 -9.595 0.090 1.00 84.38 312 ASP A O 1
ATOM 2529 N N . LEU A 1 313 ? 4.590 -9.929 1.617 1.00 84.81 313 LEU A N 1
ATOM 2530 C CA . LEU A 1 313 ? 5.645 -10.094 0.626 1.00 84.81 313 LEU A CA 1
ATOM 2531 C C . LEU A 1 313 ? 5.423 -11.293 -0.309 1.00 84.81 313 LEU A C 1
ATOM 2533 O O . LEU A 1 313 ? 6.037 -11.330 -1.381 1.00 84.81 313 LEU A O 1
ATOM 2537 N N . ASP A 1 314 ? 4.574 -12.234 0.099 1.00 85.31 314 ASP A N 1
ATOM 2538 C CA . ASP A 1 314 ? 4.306 -13.501 -0.574 1.00 85.31 314 ASP A CA 1
ATOM 2539 C C . ASP A 1 314 ? 3.019 -13.459 -1.429 1.00 85.31 314 ASP A C 1
ATOM 2541 O O . ASP A 1 314 ? 2.736 -14.406 -2.167 1.00 85.31 314 ASP A O 1
ATOM 2545 N N . HIS A 1 315 ? 2.265 -12.351 -1.396 1.00 89.06 315 HIS A N 1
ATOM 2546 C CA . HIS A 1 315 ? 1.028 -12.192 -2.161 1.00 89.06 315 HIS A CA 1
ATOM 2547 C C . HIS A 1 315 ? 1.265 -12.241 -3.685 1.00 89.06 315 HIS A C 1
ATOM 2549 O O . HIS A 1 315 ? 2.119 -11.534 -4.223 1.00 89.06 315 HIS A O 1
ATOM 2555 N N . GLU A 1 316 ? 0.456 -13.016 -4.420 1.00 90.69 316 GLU A N 1
ATOM 2556 C CA . GLU A 1 316 ? 0.623 -13.252 -5.871 1.00 90.69 316 GLU A CA 1
ATOM 2557 C C . GLU A 1 316 ? 0.656 -11.947 -6.688 1.00 90.69 316 GLU A C 1
ATOM 2559 O O . GLU A 1 316 ? 1.485 -11.787 -7.584 1.00 90.69 316 GLU A O 1
ATOM 2564 N N . VAL A 1 317 ? -0.217 -10.993 -6.343 1.00 93.12 317 VAL A N 1
ATOM 2565 C CA . VAL A 1 317 ? -0.373 -9.705 -7.047 1.00 93.12 317 VAL A CA 1
ATOM 2566 C C . VAL A 1 317 ? 0.753 -8.718 -6.736 1.00 93.12 317 VAL A C 1
ATOM 2568 O O . VAL A 1 317 ? 0.924 -7.737 -7.454 1.00 93.12 317 VAL A O 1
ATOM 2571 N N . ARG A 1 318 ? 1.592 -8.983 -5.728 1.00 92.94 318 ARG A N 1
ATOM 2572 C CA . ARG A 1 318 ? 2.677 -8.073 -5.345 1.00 92.94 318 ARG A CA 1
ATOM 2573 C C . ARG A 1 318 ? 3.653 -7.792 -6.484 1.00 92.94 318 ARG A C 1
ATOM 2575 O O . ARG A 1 318 ? 4.148 -6.678 -6.599 1.00 92.94 318 ARG A O 1
ATOM 2582 N N . VAL A 1 319 ? 3.879 -8.758 -7.374 1.00 93.75 319 VAL A N 1
ATOM 2583 C CA . VAL A 1 319 ? 4.741 -8.577 -8.555 1.00 93.75 319 VAL A CA 1
ATOM 2584 C C . VAL A 1 319 ? 4.285 -7.409 -9.449 1.00 93.75 319 VAL A C 1
ATOM 2586 O O . VAL A 1 319 ? 5.105 -6.805 -10.139 1.00 93.75 319 VAL A O 1
ATOM 2589 N N . CYS A 1 320 ? 2.992 -7.065 -9.418 1.00 95.25 320 CYS A N 1
ATOM 2590 C CA . CYS A 1 320 ? 2.387 -5.935 -10.125 1.00 95.25 320 CYS A CA 1
ATOM 2591 C C . CYS A 1 320 ? 2.614 -4.581 -9.430 1.00 95.25 320 CYS A C 1
ATOM 2593 O O . CYS A 1 320 ? 2.234 -3.547 -9.968 1.00 95.25 320 CYS A O 1
ATOM 2595 N N . GLU A 1 321 ? 3.236 -4.571 -8.252 1.00 94.88 321 GLU A N 1
ATOM 2596 C CA . GLU A 1 321 ? 3.639 -3.373 -7.507 1.00 94.88 321 GLU A CA 1
ATOM 2597 C C . GLU A 1 321 ? 5.167 -3.231 -7.437 1.00 94.88 321 GLU A C 1
ATOM 2599 O O . GLU A 1 321 ? 5.673 -2.320 -6.787 1.00 94.88 321 GLU A O 1
ATOM 2604 N N . GLU A 1 322 ? 5.910 -4.113 -8.110 1.00 93.88 322 GLU A N 1
ATOM 2605 C CA . GLU A 1 322 ? 7.373 -4.161 -8.102 1.00 93.88 322 GLU A CA 1
ATOM 2606 C C . GLU A 1 322 ? 7.955 -3.757 -9.463 1.00 93.88 322 GLU A C 1
ATOM 2608 O O . GLU A 1 322 ? 7.513 -4.244 -10.508 1.00 93.88 322 GLU A O 1
ATOM 2613 N N . LEU A 1 323 ? 9.005 -2.932 -9.448 1.00 94.56 323 LEU A N 1
ATOM 2614 C CA . LEU A 1 323 ? 9.845 -2.646 -10.614 1.00 94.56 323 LEU A CA 1
ATOM 2615 C C . LEU A 1 323 ? 11.172 -3.391 -10.484 1.00 94.56 323 LEU A C 1
ATOM 2617 O O . LEU A 1 323 ? 11.854 -3.251 -9.471 1.00 94.56 323 LEU A O 1
ATOM 2621 N N . TYR A 1 324 ? 11.571 -4.141 -11.510 1.00 94.12 324 TYR A N 1
ATOM 2622 C CA . TYR A 1 324 ? 12.830 -4.886 -11.503 1.00 94.12 324 TYR A CA 1
ATOM 2623 C C . TYR A 1 324 ? 13.880 -4.188 -12.364 1.00 94.12 324 TYR A C 1
ATOM 2625 O O . TYR A 1 324 ? 13.708 -3.984 -13.564 1.00 94.12 324 TYR A O 1
ATOM 2633 N N . TYR A 1 325 ? 15.002 -3.851 -11.740 1.00 92.88 325 TYR A N 1
ATOM 2634 C CA . TYR A 1 325 ? 16.215 -3.422 -12.414 1.00 92.88 325 TYR A CA 1
ATOM 2635 C C . TYR A 1 325 ? 17.142 -4.624 -12.597 1.00 92.88 325 TYR A C 1
ATOM 2637 O O . TYR A 1 325 ? 17.684 -5.149 -11.623 1.00 92.88 325 TYR A O 1
ATOM 2645 N N . HIS A 1 326 ? 17.312 -5.067 -13.839 1.00 91.19 326 HIS A N 1
ATOM 2646 C CA . HIS A 1 326 ? 18.123 -6.227 -14.198 1.00 91.19 326 HIS A CA 1
ATOM 2647 C C . HIS A 1 326 ? 19.526 -5.786 -14.597 1.00 91.19 326 HIS A C 1
ATOM 2649 O O . HIS A 1 326 ? 19.697 -5.021 -15.551 1.00 91.19 326 HIS A O 1
ATOM 2655 N N . SER A 1 327 ? 20.545 -6.312 -13.923 1.00 86.00 327 SER A N 1
ATOM 2656 C CA . SER A 1 327 ? 21.945 -6.011 -14.226 1.00 86.00 327 SER A CA 1
ATOM 2657 C C . SER A 1 327 ? 22.819 -7.261 -14.264 1.00 86.00 327 SER A C 1
ATOM 2659 O O . SER A 1 327 ? 22.484 -8.309 -13.708 1.00 86.00 327 SER A O 1
ATOM 2661 N N . ALA A 1 328 ? 23.990 -7.122 -14.888 1.00 83.00 328 ALA A N 1
ATOM 2662 C CA . ALA A 1 328 ? 25.072 -8.082 -14.715 1.00 83.00 328 ALA A CA 1
ATOM 2663 C C . ALA A 1 328 ? 25.472 -8.160 -13.234 1.00 83.00 328 ALA A C 1
ATOM 2665 O O . ALA A 1 328 ? 25.283 -7.198 -12.474 1.00 83.00 328 ALA A O 1
ATOM 2666 N N . TYR A 1 329 ? 26.032 -9.294 -12.824 1.00 79.94 329 TYR A N 1
ATOM 2667 C CA . TYR A 1 329 ? 26.586 -9.434 -11.485 1.00 79.94 329 TYR A CA 1
ATOM 2668 C C . TYR A 1 329 ? 27.855 -8.580 -11.337 1.00 79.94 329 TYR A C 1
ATOM 2670 O O . TYR A 1 329 ? 28.928 -8.930 -11.820 1.00 79.94 329 TYR A O 1
ATOM 2678 N N . ASN A 1 330 ? 27.733 -7.446 -10.643 1.00 78.69 330 ASN A N 1
ATOM 2679 C CA . ASN A 1 330 ? 28.845 -6.539 -10.370 1.00 78.69 330 ASN A CA 1
ATOM 2680 C C . ASN A 1 330 ? 28.695 -5.913 -8.969 1.00 78.69 330 ASN A C 1
ATOM 2682 O O . ASN A 1 330 ? 28.094 -4.845 -8.823 1.00 78.69 330 ASN A O 1
ATOM 2686 N N . PRO A 1 331 ? 29.255 -6.536 -7.913 1.00 78.50 331 PRO A N 1
ATOM 2687 C CA . PRO A 1 331 ? 29.023 -6.120 -6.526 1.00 78.50 331 PRO A CA 1
ATOM 2688 C C . PRO A 1 331 ? 29.381 -4.658 -6.233 1.00 78.50 331 PRO A C 1
ATOM 2690 O O . PRO A 1 331 ? 28.685 -3.980 -5.479 1.00 78.50 331 PRO A O 1
ATOM 2693 N N . LYS A 1 332 ? 30.453 -4.148 -6.856 1.00 79.12 332 LYS A N 1
ATOM 2694 C CA . LYS A 1 332 ? 30.916 -2.767 -6.653 1.00 79.12 332 LYS A CA 1
ATOM 2695 C C . LYS A 1 332 ? 29.952 -1.747 -7.253 1.00 79.12 332 LYS A C 1
ATOM 2697 O O . LYS A 1 332 ? 29.698 -0.715 -6.638 1.00 79.12 332 LYS A O 1
ATOM 2702 N N . TYR A 1 333 ? 29.444 -2.030 -8.449 1.00 81.44 333 TYR A N 1
ATOM 2703 C CA . TYR A 1 333 ? 28.428 -1.205 -9.093 1.00 81.44 333 TYR A CA 1
ATOM 2704 C C . TYR A 1 333 ? 27.122 -1.217 -8.291 1.00 81.44 333 TYR A C 1
ATOM 2706 O O . TYR A 1 333 ? 26.518 -0.174 -8.083 1.00 81.44 333 TYR A O 1
ATOM 2714 N N . ILE A 1 334 ? 26.726 -2.370 -7.761 1.00 79.31 334 ILE A N 1
ATOM 2715 C CA . ILE A 1 334 ? 25.471 -2.511 -7.016 1.00 79.31 334 ILE A CA 1
ATOM 2716 C C . ILE A 1 334 ? 25.513 -1.788 -5.680 1.00 79.31 334 ILE A C 1
ATOM 2718 O O . ILE A 1 334 ? 24.524 -1.180 -5.278 1.00 79.31 334 ILE A O 1
ATOM 2722 N N . GLN A 1 335 ? 26.651 -1.824 -4.989 1.00 81.00 335 GLN A N 1
ATOM 2723 C CA . GLN A 1 335 ? 26.835 -1.011 -3.794 1.00 81.00 335 GLN A CA 1
ATOM 2724 C C . GLN A 1 335 ? 26.647 0.475 -4.121 1.00 81.00 335 GLN A C 1
ATOM 2726 O O . GLN A 1 335 ? 25.925 1.166 -3.414 1.00 81.00 335 GLN A O 1
ATOM 2731 N N . GLU A 1 336 ? 27.230 0.943 -5.223 1.00 84.44 336 GLU A N 1
ATOM 2732 C CA . GLU A 1 336 ? 27.087 2.327 -5.676 1.00 84.44 336 GLU A CA 1
ATOM 2733 C C . GLU A 1 336 ? 25.649 2.674 -6.089 1.00 84.44 336 GLU A C 1
ATOM 2735 O O . GLU A 1 336 ? 25.151 3.728 -5.702 1.00 84.44 336 GLU A O 1
ATOM 2740 N N . LEU A 1 337 ? 24.965 1.784 -6.814 1.00 84.31 337 LEU A N 1
ATOM 2741 C CA . LEU A 1 337 ? 23.564 1.949 -7.201 1.00 84.31 337 LEU A CA 1
ATOM 2742 C C . LEU A 1 337 ? 22.653 1.993 -5.971 1.00 84.31 337 LEU A C 1
ATOM 2744 O O . LEU A 1 337 ? 21.773 2.841 -5.897 1.00 84.31 337 LEU A O 1
ATOM 2748 N N . ASN A 1 338 ? 22.876 1.125 -4.982 1.00 83.06 338 ASN A N 1
ATOM 2749 C CA . ASN A 1 338 ? 22.127 1.150 -3.726 1.00 83.06 338 ASN A CA 1
ATOM 2750 C C . ASN A 1 338 ? 22.330 2.467 -2.975 1.00 83.06 338 ASN A C 1
ATOM 2752 O O . ASN A 1 338 ? 21.348 3.031 -2.502 1.00 83.06 338 ASN A O 1
ATOM 2756 N N . THR A 1 339 ? 23.565 2.972 -2.901 1.00 83.31 339 THR A N 1
ATOM 2757 C CA . THR A 1 339 ? 23.837 4.283 -2.300 1.00 83.31 339 THR A CA 1
ATOM 2758 C C . THR A 1 339 ? 23.129 5.398 -3.069 1.00 83.31 339 THR A C 1
ATOM 2760 O O . THR A 1 339 ? 22.478 6.232 -2.452 1.00 83.31 339 THR A O 1
ATOM 2763 N N . ALA A 1 340 ? 23.163 5.376 -4.405 1.00 84.06 340 ALA A N 1
ATOM 2764 C CA . ALA A 1 340 ? 22.457 6.356 -5.232 1.00 84.06 340 ALA A CA 1
ATOM 2765 C C . ALA A 1 340 ? 20.933 6.302 -5.022 1.00 84.06 340 ALA A C 1
ATOM 2767 O O . ALA A 1 340 ? 20.300 7.337 -4.836 1.00 84.06 340 ALA A O 1
ATOM 2768 N N . LEU A 1 341 ? 20.344 5.101 -4.980 1.00 83.44 341 LEU A N 1
ATOM 2769 C CA . LEU A 1 341 ? 18.917 4.899 -4.704 1.00 83.44 341 LEU A CA 1
ATOM 2770 C C . LEU A 1 341 ? 18.525 5.370 -3.294 1.00 83.44 341 LEU A C 1
ATOM 2772 O O . LEU A 1 341 ? 17.418 5.872 -3.107 1.00 83.44 341 LEU A O 1
ATOM 2776 N N . GLN A 1 342 ? 19.414 5.231 -2.308 1.00 81.94 342 GLN A N 1
ATOM 2777 C CA . GLN A 1 342 ? 19.212 5.761 -0.958 1.00 81.94 342 GLN A CA 1
ATOM 2778 C C . GLN A 1 342 ? 19.295 7.290 -0.921 1.00 81.94 342 GLN A C 1
ATOM 2780 O O . GLN A 1 342 ? 18.461 7.919 -0.274 1.00 81.94 342 GLN A O 1
ATOM 2785 N N . GLU A 1 343 ? 20.262 7.892 -1.621 1.00 80.31 343 GLU A N 1
ATOM 2786 C CA . GLU A 1 343 ? 20.419 9.352 -1.705 1.00 80.31 343 GLU A CA 1
ATOM 2787 C C . GLU A 1 343 ? 19.204 10.026 -2.346 1.00 80.31 343 GLU A C 1
ATOM 2789 O O . GLU A 1 343 ? 18.746 11.048 -1.841 1.00 80.31 343 GLU A O 1
ATOM 2794 N N . ILE A 1 344 ? 18.627 9.428 -3.395 1.00 76.75 344 ILE A N 1
ATOM 2795 C CA . ILE A 1 344 ? 17.403 9.953 -4.019 1.00 76.75 344 ILE A CA 1
ATOM 2796 C C . ILE A 1 344 ? 16.122 9.587 -3.250 1.00 76.75 344 ILE A C 1
ATOM 2798 O O . ILE A 1 344 ? 15.047 10.020 -3.637 1.00 76.75 344 ILE A O 1
ATOM 2802 N N . GLY A 1 345 ? 16.191 8.779 -2.186 1.00 75.06 345 GLY A N 1
ATOM 2803 C CA . GLY A 1 345 ? 15.021 8.383 -1.390 1.00 75.06 345 GLY A CA 1
ATOM 2804 C C . GLY A 1 345 ? 14.193 7.214 -1.947 1.00 75.06 345 GLY A C 1
ATOM 2805 O O . GLY A 1 345 ? 13.138 6.905 -1.399 1.00 75.06 345 GLY A O 1
ATOM 2806 N N . MET A 1 346 ? 14.671 6.514 -2.980 1.00 79.38 346 MET A N 1
ATOM 2807 C CA . MET A 1 346 ? 14.006 5.331 -3.553 1.00 79.38 346 MET A CA 1
ATOM 2808 C C . MET A 1 346 ? 14.272 4.025 -2.806 1.00 79.38 346 MET A C 1
ATOM 2810 O O . MET A 1 346 ? 13.614 3.020 -3.066 1.00 79.38 346 MET A O 1
ATOM 2814 N N . LYS A 1 347 ? 15.219 4.013 -1.867 1.00 74.94 347 LYS A N 1
ATOM 2815 C CA . LYS A 1 347 ? 15.502 2.855 -1.019 1.00 74.94 347 LYS A CA 1
ATOM 2816 C C . LYS A 1 347 ? 15.755 3.304 0.418 1.00 74.94 347 LYS A C 1
ATOM 2818 O O . LYS A 1 347 ? 16.443 4.295 0.643 1.00 74.94 347 LYS A O 1
ATOM 2823 N N . ALA A 1 348 ? 15.210 2.576 1.392 1.00 69.25 348 ALA A N 1
ATOM 2824 C CA . ALA A 1 348 ? 15.511 2.807 2.807 1.00 69.25 348 ALA A CA 1
ATOM 2825 C C . ALA A 1 348 ? 16.961 2.393 3.142 1.00 69.25 348 ALA A C 1
ATOM 2827 O O . ALA A 1 348 ? 17.562 1.589 2.416 1.00 69.25 348 ALA A O 1
ATOM 2828 N N . LYS A 1 349 ? 17.550 2.959 4.207 1.00 66.06 349 LYS A N 1
ATOM 2829 C CA . LYS A 1 349 ? 18.932 2.626 4.594 1.00 66.06 349 LYS A CA 1
ATOM 2830 C C . LYS A 1 349 ? 18.978 1.308 5.363 1.00 66.06 349 LYS A C 1
ATOM 2832 O O . LYS A 1 349 ? 19.872 0.510 5.090 1.00 66.06 349 LYS A O 1
ATOM 2837 N N . ASP A 1 350 ? 17.992 1.061 6.222 1.00 70.62 350 ASP A N 1
ATOM 2838 C CA . ASP A 1 350 ? 17.822 -0.179 6.977 1.00 70.62 350 ASP A CA 1
ATOM 2839 C C . ASP A 1 350 ? 16.410 -0.768 6.789 1.00 70.62 350 ASP A C 1
ATOM 2841 O O . ASP A 1 350 ? 15.388 -0.158 7.127 1.00 70.62 350 ASP A O 1
ATOM 2845 N N . THR A 1 351 ? 16.363 -1.974 6.223 1.00 71.12 351 THR A N 1
ATOM 2846 C CA . THR A 1 351 ? 15.146 -2.776 6.052 1.00 71.12 351 THR A CA 1
ATOM 2847 C C . THR A 1 351 ? 15.375 -4.171 6.602 1.00 71.12 351 THR A C 1
ATOM 2849 O O . THR A 1 351 ? 16.383 -4.798 6.265 1.00 71.12 351 THR A O 1
ATOM 2852 N N . ARG A 1 352 ? 14.421 -4.692 7.372 1.00 78.94 352 ARG A N 1
ATOM 2853 C CA . ARG A 1 352 ? 14.442 -6.071 7.865 1.00 78.94 352 ARG A CA 1
ATOM 2854 C C . ARG A 1 352 ? 13.212 -6.828 7.404 1.00 78.94 352 ARG A C 1
ATOM 2856 O O . ARG A 1 352 ? 12.088 -6.466 7.741 1.00 78.94 352 ARG A O 1
ATOM 2863 N N . GLU A 1 353 ? 13.450 -7.917 6.687 1.00 83.25 353 GLU A N 1
ATOM 2864 C CA . GLU A 1 353 ? 12.421 -8.911 6.416 1.00 83.25 353 GLU A CA 1
ATOM 2865 C C . GLU A 1 353 ? 12.273 -9.809 7.646 1.00 83.25 353 GLU A C 1
ATOM 2867 O O . GLU A 1 353 ? 13.241 -10.419 8.104 1.00 83.25 353 GLU A O 1
ATOM 2872 N N . GLN A 1 354 ? 11.065 -9.865 8.195 1.00 84.19 354 GLN A N 1
ATOM 2873 C CA . GLN A 1 354 ? 10.712 -10.703 9.333 1.00 84.19 354 GLN A CA 1
ATOM 2874 C C . GLN A 1 354 ? 9.607 -11.651 8.905 1.00 84.19 354 GLN A C 1
ATOM 2876 O O . GLN A 1 354 ? 8.644 -11.252 8.251 1.00 84.19 354 GLN A O 1
ATOM 2881 N N . ARG A 1 355 ? 9.734 -12.923 9.267 1.00 86.31 355 ARG A N 1
ATOM 2882 C CA . ARG A 1 355 ? 8.728 -13.926 8.935 1.00 86.31 355 ARG A CA 1
ATOM 2883 C C . ARG A 1 355 ? 7.910 -14.246 10.170 1.00 86.31 355 ARG A C 1
ATOM 2885 O O . ARG A 1 355 ? 8.483 -14.592 11.195 1.00 86.31 355 ARG A O 1
ATOM 2892 N N . VAL A 1 356 ? 6.593 -14.176 10.031 1.00 87.12 356 VAL A N 1
ATOM 2893 C CA . VAL A 1 356 ? 5.632 -14.501 11.084 1.00 87.12 356 VAL A CA 1
ATOM 2894 C C . VAL A 1 356 ? 4.931 -15.790 10.678 1.00 87.12 356 VAL A C 1
ATOM 2896 O O . VAL A 1 356 ? 4.374 -15.887 9.578 1.00 87.12 356 VAL A O 1
ATOM 2899 N N . ARG A 1 357 ? 5.004 -16.815 11.528 1.00 93.62 357 ARG A N 1
ATOM 2900 C CA . ARG A 1 357 ? 4.409 -18.127 11.248 1.00 93.62 357 ARG A CA 1
ATOM 2901 C C . ARG A 1 357 ? 3.413 -18.496 12.323 1.00 93.62 357 ARG A C 1
ATOM 2903 O O . ARG A 1 357 ? 3.647 -18.324 13.517 1.00 93.62 357 ARG A O 1
ATOM 2910 N N . LEU A 1 358 ? 2.299 -19.066 11.896 1.00 94.38 358 LEU A N 1
ATOM 2911 C CA . LEU A 1 358 ? 1.365 -19.691 12.817 1.00 94.38 358 LEU A CA 1
ATOM 2912 C C . LEU A 1 358 ? 2.032 -20.922 13.440 1.00 94.38 358 LEU A C 1
ATOM 2914 O O . LEU A 1 358 ? 2.581 -21.769 12.726 1.00 94.38 358 LEU A O 1
ATOM 2918 N N . LYS A 1 359 ? 1.952 -21.043 14.766 1.00 96.50 359 LYS A N 1
ATOM 2919 C CA . LYS A 1 359 ? 2.517 -22.177 15.507 1.00 96.50 359 LYS A CA 1
ATOM 2920 C C . LYS A 1 359 ? 1.890 -23.490 15.049 1.00 96.50 359 LYS A C 1
ATOM 2922 O O . LYS A 1 359 ? 0.672 -23.585 14.891 1.00 96.50 359 LYS A O 1
ATOM 2927 N N . ASP A 1 360 ? 2.703 -24.538 14.941 1.00 95.06 360 ASP A N 1
ATOM 2928 C CA . ASP A 1 360 ? 2.224 -25.869 14.546 1.00 95.06 360 ASP A CA 1
ATOM 2929 C C . ASP A 1 360 ? 1.144 -26.406 15.490 1.00 95.06 360 ASP A C 1
ATOM 2931 O O . ASP A 1 360 ? 0.192 -27.052 15.051 1.00 95.06 360 ASP A O 1
ATOM 2935 N N . ASP A 1 361 ? 1.250 -26.115 16.786 1.00 94.62 361 ASP A N 1
ATOM 2936 C CA . ASP A 1 361 ? 0.244 -26.530 17.761 1.00 94.62 361 ASP A CA 1
ATOM 2937 C C . ASP A 1 361 ? -1.066 -25.756 17.609 1.00 94.62 361 ASP A C 1
ATOM 2939 O O . ASP A 1 361 ? -2.133 -26.357 17.728 1.00 94.62 361 ASP A O 1
ATOM 2943 N N . PHE A 1 362 ? -1.015 -24.475 17.222 1.00 96.25 362 PHE A N 1
ATOM 2944 C CA . PHE A 1 362 ? -2.213 -23.718 16.860 1.00 96.25 362 PHE A CA 1
ATOM 2945 C C . PHE A 1 362 ? -2.862 -24.275 15.583 1.00 96.25 362 PHE A C 1
ATOM 2947 O O . PHE A 1 362 ? -4.071 -24.512 15.567 1.00 96.25 362 PHE A O 1
ATOM 2954 N N . LYS A 1 363 ? -2.067 -24.613 14.554 1.00 96.12 363 LYS A N 1
ATOM 2955 C CA . LYS A 1 363 ? -2.554 -25.245 13.308 1.00 96.12 363 LYS A CA 1
ATOM 2956 C C . LYS A 1 363 ? -3.260 -26.589 13.550 1.00 96.12 363 LYS A C 1
ATOM 2958 O O . LYS A 1 363 ? -4.072 -27.033 12.736 1.00 96.12 363 LYS A O 1
ATOM 2963 N N . LYS A 1 364 ? -2.976 -27.265 14.671 1.00 96.06 364 LYS A N 1
ATOM 2964 C CA . LYS A 1 364 ? -3.620 -28.535 15.050 1.00 96.06 364 LYS A CA 1
ATOM 2965 C C . LYS A 1 364 ? -4.975 -28.362 15.747 1.00 96.06 364 LYS A C 1
ATOM 2967 O O . LYS A 1 364 ? -5.709 -29.355 15.793 1.00 96.06 364 LYS A O 1
ATOM 2972 N N . THR A 1 365 ? -5.293 -27.170 16.258 1.00 95.69 365 THR A N 1
ATOM 2973 C CA . THR A 1 365 ? -6.518 -26.879 17.030 1.00 95.69 365 THR A CA 1
ATOM 2974 C C . THR A 1 365 ? -7.795 -27.054 16.206 1.00 95.69 365 THR A C 1
ATOM 2976 O O . THR A 1 365 ? -7.780 -26.994 14.972 1.00 95.69 365 THR A O 1
ATOM 2979 N N . ALA A 1 366 ? -8.924 -27.256 16.893 1.00 93.12 366 ALA A N 1
ATOM 2980 C CA . ALA A 1 366 ? -10.236 -27.305 16.250 1.00 93.12 366 ALA A CA 1
ATOM 2981 C C . ALA A 1 366 ? -10.609 -25.953 15.620 1.00 93.12 366 ALA A C 1
ATOM 2983 O O . ALA A 1 366 ? -11.157 -25.929 14.517 1.00 93.12 366 ALA A O 1
ATOM 2984 N N . LEU A 1 367 ? -10.247 -24.847 16.285 1.00 94.44 367 LEU A N 1
ATOM 2985 C CA . LEU A 1 367 ? -10.458 -23.487 15.792 1.00 94.44 367 LEU A CA 1
ATOM 2986 C C . LEU A 1 367 ? -9.778 -23.262 14.435 1.00 94.44 367 LEU A C 1
ATOM 2988 O O . LEU A 1 367 ? -10.428 -22.796 13.509 1.00 94.44 367 LEU A O 1
ATOM 2992 N N . TYR A 1 368 ? -8.506 -23.638 14.275 1.00 95.88 368 TYR A N 1
ATOM 2993 C CA . TYR A 1 368 ? -7.811 -23.426 13.003 1.00 95.88 368 TYR A CA 1
ATOM 2994 C C . TYR A 1 368 ? -8.324 -24.347 11.889 1.00 95.88 368 TYR A C 1
ATOM 2996 O O . TYR A 1 368 ? -8.575 -23.903 10.773 1.00 95.88 368 TYR A O 1
ATOM 3004 N N . LYS A 1 369 ? -8.505 -25.643 12.170 1.00 94.75 369 LYS A N 1
ATOM 3005 C CA . LYS A 1 369 ? -8.883 -26.627 11.139 1.00 94.75 369 LYS A CA 1
ATOM 3006 C C . LYS A 1 369 ? -10.296 -26.436 10.594 1.00 94.75 369 LYS A C 1
ATOM 3008 O O . LYS A 1 369 ? -10.526 -26.733 9.425 1.00 94.75 369 LYS A O 1
ATOM 3013 N N . GLY A 1 370 ? -11.228 -26.016 11.447 1.00 90.31 370 GLY A N 1
ATOM 3014 C CA . GLY A 1 370 ? -12.657 -26.025 11.137 1.00 90.31 370 GLY A CA 1
ATOM 3015 C C . GLY A 1 370 ? -13.469 -24.902 11.779 1.00 90.31 370 GLY A C 1
ATOM 3016 O O . GLY A 1 370 ? -14.694 -24.954 11.734 1.00 90.31 370 GLY A O 1
ATOM 3017 N N . GLY A 1 371 ? -12.820 -23.946 12.443 1.00 92.56 371 GLY A N 1
ATOM 3018 C CA . GLY A 1 371 ? -13.484 -22.806 13.063 1.00 92.56 371 GLY A CA 1
ATOM 3019 C C . GLY A 1 371 ? -13.681 -21.642 12.099 1.00 92.56 371 GLY A C 1
ATOM 3020 O O . GLY A 1 371 ? -13.074 -21.574 11.025 1.00 92.56 371 GLY A O 1
ATOM 3021 N N . PHE A 1 372 ? -14.527 -20.709 12.528 1.00 94.25 372 PHE A N 1
ATOM 3022 C CA . PHE A 1 372 ? -14.907 -19.532 11.760 1.00 94.25 372 PHE A CA 1
ATOM 3023 C C . PHE A 1 372 ? -14.407 -18.252 12.425 1.00 94.25 372 PHE A C 1
ATOM 3025 O O . PHE A 1 372 ? -14.405 -18.144 13.652 1.00 94.25 372 PHE A O 1
ATOM 3032 N N . ILE A 1 373 ? -14.035 -17.287 11.592 1.00 95.75 373 ILE A N 1
ATOM 3033 C CA . ILE A 1 373 ? -13.991 -15.867 11.918 1.00 95.75 373 ILE A CA 1
ATOM 3034 C C . ILE A 1 373 ? -15.178 -15.194 11.225 1.00 95.75 373 ILE A C 1
ATOM 3036 O O . ILE A 1 373 ? -15.471 -15.481 10.068 1.00 95.75 373 ILE A O 1
ATOM 3040 N N . PHE A 1 374 ? -15.883 -14.324 11.930 1.00 96.19 374 PHE A N 1
ATOM 3041 C CA . PHE A 1 374 ? -17.050 -13.610 11.429 1.00 96.19 374 PHE A CA 1
ATOM 3042 C C . PHE A 1 374 ? -16.655 -12.188 11.056 1.00 96.19 374 PHE A C 1
ATOM 3044 O O . PHE A 1 374 ? -16.143 -11.451 11.897 1.00 96.19 374 PHE A O 1
ATOM 3051 N N . LEU A 1 375 ? -16.877 -11.802 9.805 1.00 95.88 375 LEU A N 1
ATOM 3052 C CA . LEU A 1 375 ? -16.457 -10.514 9.252 1.00 95.88 375 LEU A CA 1
ATOM 3053 C C . LEU A 1 375 ? -17.640 -9.837 8.572 1.00 95.88 375 LEU A C 1
ATOM 3055 O O . LEU A 1 375 ? -18.475 -10.509 7.964 1.00 95.88 375 LEU A O 1
ATOM 3059 N N . ASN A 1 376 ? -17.724 -8.516 8.678 1.00 94.88 376 ASN A N 1
ATOM 3060 C CA . ASN A 1 376 ? -18.722 -7.758 7.941 1.00 94.88 376 ASN A CA 1
ATOM 3061 C C . ASN A 1 376 ? -18.169 -7.285 6.589 1.00 94.88 376 ASN A C 1
ATOM 3063 O O . ASN A 1 376 ? -16.972 -7.369 6.316 1.00 94.88 376 ASN A O 1
ATOM 3067 N N . GLU A 1 377 ? -19.055 -6.819 5.718 1.00 91.94 377 GLU A N 1
ATOM 3068 C CA . GLU A 1 377 ? -18.725 -6.445 4.346 1.00 91.94 377 GLU A CA 1
ATOM 3069 C C . GLU A 1 377 ? -19.039 -4.975 4.095 1.00 91.94 377 GLU A C 1
ATOM 3071 O O . GLU A 1 377 ? -19.918 -4.383 4.724 1.00 91.94 377 GLU A O 1
ATOM 3076 N N . ARG A 1 378 ? -18.346 -4.388 3.120 1.00 88.56 378 ARG A N 1
ATOM 3077 C CA . ARG A 1 378 ? -18.677 -3.061 2.613 1.00 88.56 378 ARG A CA 1
ATOM 3078 C C . ARG A 1 378 ? -19.811 -3.179 1.604 1.00 88.56 378 ARG A C 1
ATOM 3080 O O . ARG A 1 378 ? -19.651 -3.786 0.545 1.00 88.56 378 ARG A O 1
ATOM 3087 N N . VAL A 1 379 ? -20.946 -2.576 1.918 1.00 85.69 379 VAL A N 1
ATOM 3088 C CA . VAL A 1 379 ? -22.148 -2.575 1.083 1.00 85.69 379 VAL A CA 1
ATOM 3089 C C . VAL A 1 379 ? -22.378 -1.161 0.567 1.00 85.69 379 VAL A C 1
ATOM 3091 O O . VAL A 1 379 ? -22.123 -0.188 1.272 1.00 85.69 379 VAL A O 1
ATOM 3094 N N . LYS A 1 380 ? -22.830 -1.025 -0.680 1.00 76.50 380 LYS A N 1
ATOM 3095 C CA . LYS A 1 380 ? -23.233 0.278 -1.222 1.00 76.50 380 LYS A CA 1
ATOM 3096 C C . LYS A 1 380 ? -24.495 0.760 -0.501 1.00 76.50 380 LYS A C 1
ATOM 3098 O O . LYS A 1 380 ? -25.406 -0.039 -0.291 1.00 76.50 380 LYS A O 1
ATOM 3103 N N . TYR A 1 381 ? -24.566 2.041 -0.162 1.00 66.56 381 TYR A N 1
ATOM 3104 C CA . TYR A 1 381 ? -25.829 2.683 0.185 1.00 66.56 381 TYR A CA 1
ATOM 3105 C C . TYR A 1 381 ? -26.759 2.594 -1.024 1.00 66.56 381 TYR A C 1
ATOM 3107 O O . TYR A 1 381 ? -26.411 3.008 -2.133 1.00 66.56 381 TYR A O 1
ATOM 3115 N N . ASN A 1 382 ? -27.964 2.076 -0.806 1.00 60.16 382 ASN A N 1
ATOM 3116 C CA . ASN A 1 382 ? -29.079 2.468 -1.651 1.00 60.16 382 ASN A CA 1
ATOM 3117 C C . ASN A 1 382 ? -29.496 3.866 -1.191 1.00 60.16 382 ASN A C 1
ATOM 3119 O O . ASN A 1 382 ? -29.564 4.108 0.011 1.00 60.16 382 ASN A O 1
ATOM 3123 N N . ARG A 1 383 ? -29.781 4.788 -2.120 1.00 60.19 383 ARG A N 1
ATOM 3124 C CA . ARG A 1 383 ? -30.175 6.171 -1.775 1.00 60.19 383 ARG A CA 1
ATOM 3125 C C . ARG A 1 383 ? -31.369 6.225 -0.806 1.00 60.19 383 ARG A C 1
ATOM 3127 O O . ARG A 1 383 ? -31.503 7.177 -0.055 1.00 60.19 383 ARG A O 1
ATOM 3134 N N . GLU A 1 384 ? -32.193 5.180 -0.784 1.00 59.94 384 GLU A N 1
ATOM 3135 C CA . GLU A 1 384 ? -33.316 4.992 0.144 1.00 59.94 384 GLU A CA 1
ATOM 3136 C C . GLU A 1 384 ? -32.906 4.786 1.617 1.00 59.94 384 GLU A C 1
ATOM 3138 O O . GLU A 1 384 ? -33.765 4.876 2.486 1.00 59.94 384 GLU A O 1
ATOM 3143 N N . ASP A 1 385 ? -31.628 4.541 1.922 1.00 60.16 385 ASP A N 1
ATOM 3144 C CA . ASP A 1 385 ? -31.119 4.317 3.284 1.00 60.16 385 ASP A CA 1
ATOM 3145 C C . ASP A 1 385 ? -30.476 5.575 3.916 1.00 60.16 385 ASP A C 1
ATOM 3147 O O . ASP A 1 385 ? -29.975 5.499 5.037 1.00 60.16 385 ASP A O 1
ATOM 3151 N N . ILE A 1 386 ? -30.446 6.717 3.211 1.00 65.31 386 ILE A N 1
ATOM 3152 C CA . ILE A 1 386 ? -29.770 7.952 3.660 1.00 65.31 386 ILE A CA 1
ATOM 3153 C C . ILE A 1 386 ? -30.599 8.659 4.743 1.00 65.31 386 ILE A C 1
ATOM 3155 O O . ILE A 1 386 ? -31.564 9.358 4.436 1.00 65.31 386 ILE A O 1
ATOM 3159 N N . ASP A 1 387 ? -30.206 8.499 6.010 1.00 67.81 387 ASP A N 1
ATOM 3160 C CA . ASP A 1 387 ? -30.881 9.060 7.197 1.00 67.81 387 ASP A CA 1
ATOM 3161 C C . ASP A 1 387 ? -30.140 10.278 7.801 1.00 67.81 387 ASP A C 1
ATOM 3163 O O . ASP A 1 387 ? -29.977 10.390 9.019 1.00 67.81 387 ASP A O 1
ATOM 3167 N N . GLY A 1 388 ? -29.631 11.183 6.956 1.00 74.69 388 GLY A N 1
ATOM 3168 C CA . GLY A 1 388 ? -28.924 12.393 7.396 1.00 74.69 388 GLY A CA 1
ATOM 3169 C C . GLY A 1 388 ? -27.792 12.841 6.470 1.00 74.69 388 GLY A C 1
ATOM 3170 O O . GLY A 1 388 ? -27.608 12.289 5.390 1.00 74.69 388 GLY A O 1
ATOM 3171 N N . LEU A 1 389 ? -27.028 13.847 6.907 1.00 76.75 389 LEU A N 1
ATOM 3172 C CA . LEU A 1 389 ? -25.721 14.179 6.331 1.00 76.75 389 LEU A CA 1
ATOM 3173 C C . LEU A 1 389 ? -24.657 13.190 6.816 1.00 76.75 389 LEU A C 1
ATOM 3175 O O . LEU A 1 389 ? -24.697 12.733 7.960 1.00 76.75 389 LEU A O 1
ATOM 3179 N N . ASP A 1 390 ? -23.673 12.917 5.960 1.00 68.88 390 ASP A N 1
ATOM 3180 C CA . ASP A 1 390 ? -22.547 12.047 6.291 1.00 68.88 390 ASP A CA 1
ATOM 3181 C C . ASP A 1 390 ? -21.796 12.538 7.541 1.00 68.88 390 ASP A C 1
ATOM 3183 O O . ASP A 1 390 ? -21.541 13.734 7.735 1.00 68.88 390 ASP A O 1
ATOM 3187 N N . SER A 1 391 ? -21.411 11.589 8.397 1.00 67.50 391 SER A N 1
ATOM 3188 C CA . SER A 1 391 ? -20.748 11.884 9.668 1.00 67.50 391 SER A CA 1
ATOM 3189 C C . SER A 1 391 ? -19.421 12.629 9.500 1.00 67.50 391 SER A C 1
ATOM 3191 O O . SER A 1 391 ? -19.049 13.401 10.384 1.00 67.50 391 SER A O 1
ATOM 3193 N N . SER A 1 392 ? -18.717 12.450 8.378 1.00 66.31 392 SER A N 1
ATOM 3194 C CA . SER A 1 392 ? -17.487 13.179 8.067 1.00 66.31 392 SER A CA 1
ATOM 3195 C C . SER A 1 392 ? -17.740 14.677 7.920 1.00 66.31 392 SER A C 1
ATOM 3197 O O . SER A 1 392 ? -16.957 15.463 8.440 1.00 66.31 392 SER A O 1
ATOM 3199 N N . VAL A 1 393 ? -18.868 15.081 7.329 1.00 72.94 393 VAL A N 1
ATOM 3200 C CA . VAL A 1 393 ? -19.254 16.494 7.182 1.00 72.94 393 VAL A CA 1
ATOM 3201 C C . VAL A 1 393 ? -19.740 17.079 8.499 1.00 72.94 393 VAL A C 1
ATOM 3203 O O . VAL A 1 393 ? -19.386 18.208 8.846 1.00 72.94 393 VAL A O 1
ATOM 3206 N N . VAL A 1 394 ? -20.549 16.312 9.236 1.00 75.06 394 VAL A N 1
ATOM 3207 C CA . VAL A 1 394 ? -21.138 16.752 10.509 1.00 75.06 394 VAL A CA 1
ATOM 3208 C C . VAL A 1 394 ? -20.068 16.909 11.593 1.00 75.06 394 VAL A C 1
ATOM 3210 O O . VAL A 1 394 ? -20.126 17.851 12.383 1.00 75.06 394 VAL A O 1
ATOM 3213 N N . ASN A 1 395 ? -19.077 16.012 11.621 1.00 69.12 395 ASN A N 1
ATOM 3214 C CA . ASN A 1 395 ? -18.018 16.009 12.631 1.00 69.12 395 ASN A CA 1
ATOM 3215 C C . ASN A 1 395 ? -16.789 16.847 12.243 1.00 69.12 395 ASN A C 1
ATOM 3217 O O . ASN A 1 395 ? -15.958 17.129 13.111 1.00 69.12 395 ASN A O 1
ATOM 3221 N N . GLN A 1 396 ? -16.652 17.254 10.977 1.00 75.88 396 GLN A N 1
ATOM 3222 C CA . GLN A 1 396 ? -15.588 18.159 10.544 1.00 75.88 396 GLN A CA 1
ATOM 3223 C C . GLN A 1 396 ? -15.772 19.550 11.165 1.00 75.88 396 GLN A C 1
ATOM 3225 O O . GLN A 1 396 ? -16.862 20.120 11.165 1.00 75.88 396 GLN A O 1
ATOM 3230 N N . VAL A 1 397 ? -14.678 20.117 11.682 1.00 79.56 397 VAL A N 1
ATOM 3231 C CA . VAL A 1 397 ? -14.647 21.517 12.122 1.00 79.56 397 VAL A CA 1
ATOM 3232 C C . VAL A 1 397 ? -14.386 22.395 10.903 1.00 79.56 397 VAL A C 1
ATOM 3234 O O . VAL A 1 397 ? -13.306 22.348 10.314 1.00 79.56 397 VAL A O 1
ATOM 3237 N N . HIS A 1 398 ? -15.378 23.194 10.517 1.00 83.06 398 HIS A N 1
ATOM 3238 C CA . HIS A 1 398 ? -15.282 24.085 9.359 1.00 83.06 398 HIS A CA 1
ATOM 3239 C C . HIS A 1 398 ? -14.562 25.375 9.755 1.00 83.06 398 HIS A C 1
ATOM 3241 O O . HIS A 1 398 ? -15.074 26.147 10.563 1.00 83.06 398 HIS A O 1
ATOM 3247 N N . GLN A 1 399 ? -13.363 25.604 9.218 1.00 88.12 399 GLN A N 1
ATOM 3248 C CA . GLN A 1 399 ? -12.541 26.767 9.567 1.00 88.12 399 GLN A CA 1
ATOM 3249 C C . GLN A 1 399 ? -12.837 27.946 8.639 1.00 88.12 399 GLN A C 1
ATOM 3251 O O . GLN A 1 399 ? -12.519 27.896 7.453 1.00 88.12 399 GLN A O 1
ATOM 3256 N N . ILE A 1 400 ? -13.399 29.029 9.181 1.00 86.25 400 ILE A N 1
ATOM 3257 C CA . ILE A 1 400 ? -13.747 30.238 8.423 1.00 86.25 400 ILE A CA 1
ATOM 3258 C C . ILE A 1 400 ? -12.955 31.437 8.945 1.00 86.25 400 ILE A C 1
ATOM 3260 O O . ILE A 1 400 ? -12.956 31.749 10.136 1.00 86.25 400 ILE A O 1
ATOM 3264 N N . ALA A 1 401 ? -12.278 32.149 8.045 1.00 83.19 401 ALA A N 1
ATOM 3265 C CA . ALA A 1 401 ? -11.575 33.386 8.373 1.00 83.19 401 ALA A CA 1
ATOM 3266 C C . ALA A 1 401 ? -12.426 34.607 8.009 1.00 83.19 401 ALA A C 1
ATOM 3268 O O . ALA A 1 401 ? -12.791 34.799 6.848 1.00 83.19 401 ALA A O 1
ATOM 3269 N N . LEU A 1 402 ? -12.709 35.468 8.990 1.00 81.25 402 LEU A N 1
ATOM 3270 C CA . LEU A 1 402 ? -13.365 36.748 8.743 1.00 81.25 402 LEU A CA 1
ATOM 3271 C C . LEU A 1 402 ? -12.440 37.664 7.938 1.00 81.25 402 LEU A C 1
ATOM 3273 O O . LEU A 1 402 ? -11.238 37.776 8.200 1.00 81.25 402 LEU A O 1
ATOM 3277 N N . ARG A 1 403 ? -13.017 38.369 6.965 1.00 71.56 403 ARG A N 1
ATOM 3278 C CA . ARG A 1 403 ? -12.317 39.425 6.229 1.00 71.56 403 ARG A CA 1
ATOM 3279 C C . ARG A 1 403 ? -12.204 40.646 7.141 1.00 71.56 403 ARG A C 1
ATOM 3281 O O . ARG A 1 403 ? -13.149 41.412 7.264 1.00 71.56 403 ARG A O 1
ATOM 3288 N N . THR A 1 404 ? -11.046 40.840 7.768 1.00 59.97 404 THR A N 1
ATOM 3289 C CA . THR A 1 404 ? -10.832 41.868 8.807 1.00 59.97 404 THR A CA 1
ATOM 3290 C C . THR A 1 404 ? -10.748 43.309 8.283 1.00 59.97 404 THR A C 1
ATOM 3292 O O . THR A 1 404 ? -10.423 44.209 9.050 1.00 59.97 404 THR A O 1
ATOM 3295 N N . GLY A 1 405 ? -10.937 43.547 6.975 1.00 54.16 405 GLY A N 1
ATOM 3296 C CA . GLY A 1 405 ? -10.861 44.883 6.357 1.00 54.16 405 GLY A CA 1
ATOM 3297 C C . GLY A 1 405 ? -9.529 45.626 6.561 1.00 54.16 405 GLY A C 1
ATOM 3298 O O . GLY A 1 405 ? -9.445 46.820 6.289 1.00 54.16 405 GLY A O 1
ATOM 3299 N N . TYR A 1 406 ? -8.498 44.939 7.066 1.00 50.53 406 TYR A N 1
ATOM 3300 C CA . TYR A 1 406 ? -7.229 45.542 7.453 1.00 50.53 406 TYR A CA 1
ATOM 3301 C C . TYR A 1 406 ? -6.480 46.011 6.204 1.00 50.53 406 TYR A C 1
ATOM 3303 O O . TYR A 1 406 ? -6.016 45.196 5.409 1.00 50.53 406 TYR A O 1
ATOM 3311 N N . SER A 1 407 ? -6.374 47.330 6.046 1.00 41.59 407 SER A N 1
ATOM 3312 C CA . SER A 1 407 ? -5.617 47.987 4.985 1.00 41.59 407 SER A CA 1
ATOM 3313 C C . SER A 1 407 ? -4.539 48.854 5.623 1.00 41.59 407 SER A C 1
ATOM 3315 O O . SER A 1 407 ? -4.839 49.716 6.449 1.00 41.59 407 SER A O 1
ATOM 3317 N N . LYS A 1 408 ? -3.280 48.620 5.252 1.00 46.97 408 LYS A N 1
ATOM 3318 C CA . LYS A 1 408 ? -2.120 49.382 5.722 1.00 46.97 408 LYS A CA 1
ATOM 3319 C C . LYS A 1 408 ? -1.513 50.099 4.524 1.00 46.97 408 LYS A C 1
ATOM 3321 O O . LYS A 1 408 ? -1.083 49.453 3.575 1.00 46.97 408 LYS A O 1
ATOM 3326 N N . THR A 1 409 ? -1.462 51.425 4.571 1.00 40.72 409 THR A N 1
ATOM 3327 C CA . THR A 1 409 ? -0.683 52.214 3.611 1.00 40.72 409 THR A CA 1
ATOM 3328 C C . THR A 1 409 ? 0.734 52.331 4.158 1.00 40.72 409 THR A C 1
ATOM 3330 O O . THR A 1 409 ? 0.932 52.923 5.217 1.00 40.72 409 THR A O 1
ATOM 3333 N N . VAL A 1 410 ? 1.712 51.730 3.483 1.00 43.94 410 VAL A N 1
ATOM 3334 C CA . VAL A 1 410 ? 3.126 51.799 3.878 1.00 43.94 410 VAL A CA 1
ATOM 3335 C C . VAL A 1 410 ? 3.815 52.882 3.049 1.00 43.94 410 VAL A C 1
ATOM 3337 O O . VAL A 1 410 ? 3.810 52.820 1.822 1.00 43.94 410 VAL A O 1
ATOM 3340 N N . THR A 1 411 ? 4.403 53.884 3.702 1.00 40.66 411 THR A N 1
ATOM 3341 C CA . THR A 1 411 ? 5.310 54.850 3.068 1.00 40.66 411 THR A CA 1
ATOM 3342 C C . THR A 1 411 ? 6.695 54.222 2.908 1.00 40.66 411 THR A C 1
ATOM 3344 O O . THR A 1 411 ? 7.302 53.798 3.883 1.00 40.66 411 THR A O 1
ATOM 3347 N N . VAL A 1 412 ? 7.191 54.179 1.668 1.00 40.88 412 VAL A N 1
ATOM 3348 C CA . VAL A 1 412 ? 8.359 53.400 1.193 1.00 40.88 412 VAL A CA 1
ATOM 3349 C C . VAL A 1 412 ? 9.707 53.767 1.855 1.00 40.88 412 VAL A C 1
ATOM 3351 O O . VAL A 1 412 ? 10.686 53.057 1.665 1.00 40.88 412 VAL A O 1
ATOM 3354 N N . PHE A 1 413 ? 9.779 54.841 2.651 1.00 41.56 413 PHE A N 1
ATOM 3355 C CA . PHE A 1 413 ? 11.045 55.407 3.142 1.00 41.56 413 PHE A CA 1
ATOM 3356 C C . PHE A 1 413 ? 11.282 55.334 4.657 1.00 41.56 413 PHE A C 1
ATOM 3358 O O . PHE A 1 413 ? 12.314 55.828 5.105 1.00 41.56 413 PHE A O 1
ATOM 3365 N N . ASP A 1 414 ? 10.399 54.704 5.435 1.00 43.47 414 ASP A N 1
ATOM 3366 C CA . ASP A 1 414 ? 10.666 54.446 6.856 1.00 43.47 414 ASP A CA 1
ATOM 3367 C C . ASP A 1 414 ? 10.977 52.961 7.090 1.00 43.47 414 ASP A C 1
ATOM 3369 O O . ASP A 1 414 ? 10.149 52.089 6.819 1.00 43.47 414 ASP A O 1
ATOM 3373 N N . ASP A 1 415 ? 12.168 52.688 7.635 1.00 50.81 415 ASP A N 1
ATOM 3374 C CA . ASP A 1 415 ? 12.573 51.388 8.184 1.00 50.81 415 ASP A CA 1
ATOM 3375 C C . ASP A 1 415 ? 11.673 51.038 9.385 1.00 50.81 415 ASP A C 1
ATOM 3377 O O . ASP A 1 415 ? 11.980 51.306 10.551 1.00 50.81 415 ASP A O 1
ATOM 3381 N N . ALA A 1 416 ? 10.512 50.447 9.108 1.00 47.88 416 ALA A N 1
ATOM 3382 C CA . ALA A 1 416 ? 9.669 49.840 10.125 1.00 47.88 416 ALA A CA 1
ATOM 3383 C C . ALA A 1 416 ? 10.206 48.436 10.448 1.00 47.88 416 ALA A C 1
ATOM 3385 O O . ALA A 1 416 ? 10.390 47.608 9.558 1.00 47.88 416 ALA A O 1
ATOM 3386 N N . GLY A 1 417 ? 10.458 48.172 11.736 1.00 55.22 417 GLY A N 1
ATOM 3387 C CA . GLY A 1 417 ? 10.894 46.867 12.247 1.00 55.22 417 GLY A CA 1
ATOM 3388 C C . GLY A 1 417 ? 9.943 45.701 11.903 1.00 55.22 417 GLY A C 1
ATOM 3389 O O . GLY A 1 417 ? 8.914 45.901 11.261 1.00 55.22 417 GLY A O 1
ATOM 3390 N N . PRO A 1 418 ? 10.256 44.463 12.339 1.00 43.75 418 PRO A N 1
ATOM 3391 C CA . PRO A 1 418 ? 9.529 43.263 11.924 1.00 43.75 418 PRO A CA 1
ATOM 3392 C C . PRO A 1 418 ? 8.026 43.387 12.203 1.00 43.75 418 PRO A C 1
ATOM 3394 O O . PRO A 1 418 ? 7.612 43.565 13.352 1.00 43.75 418 PRO A O 1
ATOM 3397 N N . ASP A 1 419 ? 7.228 43.298 11.136 1.00 49.56 419 ASP A N 1
ATOM 3398 C CA . ASP A 1 419 ? 5.773 43.439 11.162 1.00 49.56 419 ASP A CA 1
ATOM 3399 C C . ASP A 1 419 ? 5.174 42.281 11.972 1.00 49.56 419 ASP A C 1
ATOM 3401 O O . ASP A 1 419 ? 5.043 41.149 11.501 1.00 49.56 419 ASP A O 1
ATOM 3405 N N . ARG A 1 420 ? 4.845 42.539 13.240 1.00 50.66 420 ARG A N 1
ATOM 3406 C CA . ARG A 1 420 ? 4.032 41.630 14.050 1.00 50.66 420 ARG A CA 1
ATOM 3407 C C . ARG A 1 420 ? 2.598 41.812 13.576 1.00 50.66 420 ARG A C 1
ATOM 3409 O O . ARG A 1 420 ? 1.887 42.641 14.136 1.00 50.66 420 ARG A O 1
ATOM 3416 N N . GLY A 1 421 ? 2.231 41.126 12.490 1.00 57.53 421 GLY A N 1
ATOM 3417 C CA . GLY A 1 421 ? 0.900 41.197 11.887 1.00 57.53 421 GLY A CA 1
ATOM 3418 C C . GLY A 1 421 ? -0.236 41.135 12.917 1.00 57.53 421 GLY A C 1
ATOM 3419 O O . GLY A 1 421 ? -0.046 40.733 14.061 1.00 57.53 421 GLY A O 1
ATOM 3420 N N . VAL A 1 422 ? -1.432 41.553 12.507 1.00 62.88 422 VAL A N 1
ATOM 3421 C CA . VAL A 1 422 ? -2.600 41.666 13.392 1.00 62.88 422 VAL A CA 1
ATOM 3422 C C . VAL A 1 422 ? -2.832 40.376 14.187 1.00 62.88 422 VAL A C 1
ATOM 3424 O O . VAL A 1 422 ? -2.991 39.305 13.601 1.00 62.88 422 VAL A O 1
ATOM 3427 N N . GLU A 1 423 ? -2.880 40.491 15.516 1.00 66.38 423 GLU A N 1
ATOM 3428 C CA . GLU A 1 423 ? -3.184 39.379 16.417 1.00 66.38 423 GLU A CA 1
ATOM 3429 C C . GLU A 1 423 ? -4.601 38.861 16.131 1.00 66.38 423 GLU A C 1
ATOM 3431 O O . GLU A 1 423 ? -5.588 39.586 16.278 1.00 66.38 423 GLU A O 1
ATOM 3436 N N . ARG A 1 424 ? -4.693 37.611 15.668 1.00 78.00 424 ARG A N 1
ATOM 3437 C CA . ARG A 1 424 ? -5.959 36.927 15.390 1.00 78.00 424 ARG A CA 1
ATOM 3438 C C . ARG A 1 424 ? -6.233 35.893 16.465 1.00 78.00 424 ARG A C 1
ATOM 3440 O O . ARG A 1 424 ? -5.336 35.146 16.848 1.00 78.00 424 ARG A O 1
ATOM 3447 N N . THR A 1 425 ? -7.485 35.799 16.884 1.00 82.12 425 THR A N 1
ATOM 3448 C CA . THR A 1 425 ? -7.967 34.719 17.750 1.00 82.12 425 THR A CA 1
ATOM 3449 C C . THR A 1 425 ? -8.866 33.777 16.963 1.00 82.12 425 THR A C 1
ATOM 3451 O O . THR A 1 425 ? -9.294 34.082 15.844 1.00 82.12 425 THR A O 1
ATOM 3454 N N . ARG A 1 426 ? -9.119 32.602 17.542 1.00 87.56 426 ARG A N 1
ATOM 3455 C CA . ARG A 1 426 ? -10.039 31.590 17.022 1.00 87.56 426 ARG A CA 1
ATOM 3456 C C . ARG A 1 426 ? -11.072 31.255 18.083 1.00 87.56 426 ARG A C 1
ATOM 3458 O O . ARG A 1 426 ? -10.738 31.244 19.269 1.00 87.56 426 ARG A O 1
ATOM 3465 N N . GLN A 1 427 ? -12.300 30.993 17.658 1.00 90.00 427 GLN A N 1
ATOM 3466 C CA . GLN A 1 427 ? -13.369 30.562 18.547 1.00 90.00 427 GLN A CA 1
ATOM 3467 C C . GLN A 1 427 ? -14.312 29.594 17.841 1.00 90.00 427 GLN A C 1
ATOM 3469 O O . GLN A 1 427 ? -14.707 29.824 16.697 1.00 90.00 427 GLN A O 1
ATOM 3474 N N . ASP A 1 428 ? -14.705 28.554 18.570 1.00 90.44 428 ASP A N 1
ATOM 3475 C CA . ASP A 1 428 ? -15.634 27.537 18.095 1.00 90.44 428 ASP A CA 1
ATOM 3476 C C . ASP A 1 428 ? -17.090 27.943 18.341 1.00 90.44 428 ASP A C 1
ATOM 3478 O O . ASP A 1 428 ? -17.472 28.392 19.426 1.00 90.44 428 ASP A O 1
ATOM 3482 N N . TYR A 1 429 ? -17.917 27.710 17.329 1.00 90.56 429 TYR A N 1
ATOM 3483 C CA . TYR A 1 429 ? -19.358 27.905 17.338 1.00 90.56 429 TYR A CA 1
ATOM 3484 C C . TYR A 1 429 ? -20.066 26.650 16.823 1.00 90.56 429 TYR A C 1
ATOM 3486 O O . TYR A 1 429 ? -19.579 25.962 15.930 1.00 90.56 429 TYR A O 1
ATOM 3494 N N . MET A 1 430 ? -21.266 26.378 17.336 1.00 90.06 430 MET A N 1
ATOM 3495 C CA . MET A 1 430 ? -22.212 25.493 16.648 1.00 90.06 430 MET A CA 1
ATOM 3496 C C . MET A 1 430 ? -22.937 26.305 15.580 1.00 90.06 430 MET A C 1
ATOM 3498 O O . MET A 1 430 ? -23.464 27.373 15.898 1.00 90.06 430 MET A O 1
ATOM 3502 N N . LEU A 1 431 ? -23.039 25.813 14.348 1.00 91.31 431 LEU A N 1
ATOM 3503 C CA . LEU A 1 431 ? -23.734 26.525 13.270 1.00 91.31 431 LEU A CA 1
ATOM 3504 C C . LEU A 1 431 ? -25.195 26.834 13.649 1.00 91.31 431 LEU A C 1
ATOM 3506 O O . LEU A 1 431 ? -25.674 27.952 13.453 1.00 91.31 431 LEU A O 1
ATOM 3510 N N . ALA A 1 432 ? -25.865 25.885 14.313 1.00 90.25 432 ALA A N 1
ATOM 3511 C CA . ALA A 1 432 ? -27.213 26.051 14.863 1.00 90.25 432 ALA A CA 1
ATOM 3512 C C . ALA A 1 432 ? -27.346 27.257 15.821 1.00 90.25 432 ALA A C 1
ATOM 3514 O O . ALA A 1 432 ? -28.409 27.878 15.903 1.00 90.25 432 ALA A O 1
ATOM 3515 N N . SER A 1 433 ? -26.264 27.646 16.510 1.00 90.88 433 SER A N 1
ATOM 3516 C CA . SER A 1 433 ? -26.260 28.770 17.460 1.00 90.88 433 SER A CA 1
ATOM 3517 C C . SER A 1 433 ? -26.360 30.151 16.798 1.00 90.88 433 SER A C 1
ATOM 3519 O O . SER A 1 433 ? -26.648 31.140 17.475 1.00 90.88 433 SER A O 1
ATOM 3521 N N . PHE A 1 434 ? -26.179 30.250 15.475 1.00 92.38 434 PHE A N 1
ATOM 3522 C CA . PHE A 1 434 ? -26.325 31.516 14.743 1.00 92.38 434 PHE A CA 1
ATOM 3523 C C . PHE A 1 434 ? -27.783 31.968 14.608 1.00 92.38 434 PHE A C 1
ATOM 3525 O O . PHE A 1 434 ? -28.045 33.135 14.312 1.00 92.38 434 PHE A O 1
ATOM 3532 N N . GLY A 1 435 ? -28.724 31.070 14.903 1.00 91.62 435 GLY A N 1
ATOM 3533 C CA . GLY A 1 435 ? -30.152 31.338 14.933 1.00 91.62 435 GLY A CA 1
ATOM 3534 C C . GLY A 1 435 ? -30.842 31.004 13.614 1.00 91.62 435 GLY A C 1
ATOM 3535 O O . GLY A 1 435 ? -30.328 31.235 12.519 1.00 91.62 435 GLY A O 1
ATOM 3536 N N . ILE A 1 436 ? -32.070 30.495 13.729 1.00 92.38 436 ILE A N 1
ATOM 3537 C CA . ILE A 1 436 ? -32.831 29.954 12.597 1.00 92.38 436 ILE A CA 1
ATOM 3538 C C . ILE A 1 436 ? -33.070 30.979 11.480 1.00 92.38 436 ILE A C 1
ATOM 3540 O O . ILE A 1 436 ? -33.103 30.613 10.310 1.00 92.38 436 ILE A O 1
ATOM 3544 N N . ALA A 1 437 ? -33.210 32.265 11.816 1.00 93.38 437 ALA A N 1
ATOM 3545 C CA . ALA A 1 437 ? -33.430 33.322 10.831 1.00 93.38 437 ALA A CA 1
ATOM 3546 C C . ALA A 1 437 ? -32.211 33.524 9.917 1.00 93.38 437 ALA A C 1
ATOM 3548 O O . ALA A 1 437 ? -32.376 33.662 8.705 1.00 93.38 437 ALA A O 1
ATOM 3549 N N . VAL A 1 438 ? -31.000 33.485 10.487 1.00 94.75 438 VAL A N 1
ATOM 3550 C CA . VAL A 1 438 ? -29.741 33.603 9.738 1.00 94.75 438 VAL A CA 1
ATOM 3551 C C . VAL A 1 438 ? -29.555 32.384 8.846 1.00 94.75 438 VAL A C 1
ATOM 3553 O O . VAL A 1 438 ? -29.367 32.536 7.643 1.00 94.75 438 VAL A O 1
ATOM 3556 N N . LEU A 1 439 ? -29.705 31.179 9.402 1.00 94.31 439 LEU A N 1
ATOM 3557 C CA . LEU A 1 439 ? -29.548 29.937 8.641 1.00 94.31 439 LEU A CA 1
ATOM 3558 C C . LEU A 1 439 ? -30.566 29.825 7.506 1.00 94.31 439 LEU A C 1
ATOM 3560 O O . LEU A 1 439 ? -30.207 29.471 6.387 1.00 94.31 439 LEU A O 1
ATOM 3564 N N . ARG A 1 440 ? -31.823 30.211 7.756 1.00 94.00 440 ARG A N 1
ATOM 3565 C CA . ARG A 1 440 ? -32.865 30.238 6.725 1.00 94.00 440 ARG A CA 1
ATOM 3566 C C . ARG A 1 440 ? -32.540 31.230 5.613 1.00 94.00 440 ARG A C 1
ATOM 3568 O O . ARG A 1 440 ? -32.788 30.935 4.448 1.00 94.00 440 ARG A O 1
ATOM 3575 N N . LYS A 1 441 ? -31.982 32.394 5.957 1.00 94.88 441 LYS A N 1
ATOM 3576 C CA . LYS A 1 441 ? -31.533 33.375 4.965 1.00 94.88 441 LYS A CA 1
ATOM 3577 C C . LYS A 1 441 ? -30.336 32.862 4.163 1.00 94.88 441 LYS A C 1
ATOM 3579 O O . LYS A 1 441 ? -30.280 33.127 2.967 1.00 94.88 441 LYS A O 1
ATOM 3584 N N . ALA A 1 442 ? -29.422 32.136 4.804 1.00 94.88 442 ALA A N 1
ATOM 3585 C CA . ALA A 1 442 ? -28.241 31.557 4.174 1.00 94.88 442 ALA A CA 1
ATOM 3586 C C . ALA A 1 442 ? -28.624 30.494 3.133 1.00 94.88 442 ALA A C 1
ATOM 3588 O O . ALA A 1 442 ? -28.265 30.641 1.969 1.00 94.88 442 ALA A O 1
ATOM 3589 N N . VAL A 1 443 ? -29.450 29.502 3.499 1.00 94.12 443 VAL A N 1
ATOM 3590 C CA . VAL A 1 443 ? -29.903 28.464 2.547 1.00 94.12 443 VAL A CA 1
ATOM 3591 C C . VAL A 1 443 ? -30.708 29.048 1.383 1.00 94.12 443 VAL A C 1
ATOM 3593 O O . VAL A 1 443 ? -30.594 28.574 0.265 1.00 94.12 443 VAL A O 1
ATOM 3596 N N . GLN A 1 444 ? -31.470 30.127 1.599 1.00 92.56 444 GLN A N 1
ATOM 3597 C CA . GLN A 1 444 ? -32.205 30.811 0.524 1.00 92.56 444 GLN A CA 1
ATOM 3598 C C . GLN A 1 444 ? -31.310 31.537 -0.490 1.00 92.56 444 GLN A C 1
ATOM 3600 O O . GLN A 1 444 ? -31.799 31.917 -1.550 1.00 92.56 444 GLN A O 1
ATOM 3605 N N . ARG A 1 445 ? -30.037 31.796 -0.166 1.00 92.00 445 ARG A N 1
ATOM 3606 C CA . ARG A 1 445 ? -29.087 32.433 -1.092 1.00 92.00 445 ARG A CA 1
ATOM 3607 C C . ARG A 1 445 ? -28.399 31.434 -2.023 1.00 92.00 445 ARG A C 1
ATOM 3609 O O . ARG A 1 445 ? -27.722 31.871 -2.945 1.00 92.00 445 ARG A O 1
ATOM 3616 N N . ILE A 1 446 ? -28.572 30.135 -1.790 1.00 91.12 446 ILE A N 1
ATOM 3617 C CA . ILE A 1 446 ? -27.878 29.070 -2.510 1.00 91.12 446 ILE A CA 1
ATOM 3618 C C . ILE A 1 446 ? -28.937 28.143 -3.128 1.00 91.12 446 ILE A C 1
ATOM 3620 O O . ILE A 1 446 ? -29.623 27.411 -2.417 1.00 91.12 446 ILE A O 1
ATOM 3624 N N . GLU A 1 447 ? -29.057 28.157 -4.459 1.00 87.75 447 GLU A N 1
ATOM 3625 C CA . GLU A 1 447 ? -30.095 27.433 -5.226 1.00 87.75 447 GLU A CA 1
ATOM 3626 C C . GLU A 1 447 ? -30.107 25.913 -4.960 1.00 87.75 447 GLU A C 1
ATOM 3628 O O . GLU A 1 447 ? -31.152 25.261 -4.982 1.00 87.75 447 GLU A O 1
ATOM 3633 N N . PHE A 1 448 ? -28.950 25.344 -4.612 1.00 89.00 448 PHE A N 1
ATOM 3634 C CA . PHE A 1 448 ? -28.823 23.939 -4.226 1.00 89.00 448 PHE A CA 1
ATOM 3635 C C . PHE A 1 448 ? -29.764 23.534 -3.074 1.00 89.00 448 PHE A C 1
ATOM 3637 O O . PHE A 1 448 ? -30.310 22.431 -3.082 1.00 89.00 448 PHE A O 1
ATOM 3644 N N . TYR A 1 449 ? -30.001 24.426 -2.106 1.00 91.62 449 TYR A N 1
ATOM 3645 C CA . TYR A 1 449 ? -30.795 24.134 -0.907 1.00 91.62 449 TYR A CA 1
ATOM 3646 C C . TYR A 1 449 ? -32.303 24.319 -1.089 1.00 91.62 449 TYR A C 1
ATOM 3648 O O . TYR A 1 449 ? -33.066 24.261 -0.118 1.00 91.62 449 TYR A O 1
ATOM 3656 N N . GLU A 1 450 ? -32.773 24.520 -2.319 1.00 90.69 450 GLU A N 1
ATOM 3657 C CA . GLU A 1 450 ? -34.193 24.375 -2.600 1.00 90.69 450 GLU A CA 1
ATOM 3658 C C . GLU A 1 450 ? -34.673 22.985 -2.175 1.00 90.69 450 GLU A C 1
ATOM 3660 O O . GLU A 1 450 ? -34.062 21.963 -2.485 1.00 90.69 450 GLU A O 1
ATOM 3665 N N . PHE A 1 451 ? -35.807 22.929 -1.474 1.00 89.38 451 PHE A N 1
ATOM 3666 C CA . PHE A 1 451 ? -36.282 21.680 -0.874 1.00 89.38 451 PHE A CA 1
ATOM 3667 C C . PHE A 1 451 ? -36.477 20.555 -1.906 1.00 89.38 451 PHE A C 1
ATOM 3669 O O . PHE A 1 451 ? -36.219 19.391 -1.616 1.00 89.38 451 PHE A O 1
ATOM 3676 N N . ALA A 1 452 ? -36.874 20.899 -3.135 1.00 86.00 452 ALA A N 1
ATOM 3677 C CA . ALA A 1 452 ? -37.008 19.941 -4.229 1.00 86.00 452 ALA A CA 1
ATOM 3678 C C . ALA A 1 452 ? -35.667 19.329 -4.671 1.00 86.00 452 ALA A C 1
ATOM 3680 O O . ALA A 1 452 ? -35.651 18.189 -5.130 1.00 86.00 452 ALA A O 1
ATOM 3681 N N . ASN A 1 453 ? -34.560 20.065 -4.542 1.00 85.44 453 ASN A N 1
ATOM 3682 C CA . ASN A 1 453 ? -33.214 19.573 -4.824 1.00 85.44 453 ASN A CA 1
ATOM 3683 C C . ASN A 1 453 ? -32.689 18.744 -3.653 1.00 85.44 453 ASN A C 1
ATOM 3685 O O . ASN A 1 453 ? -32.246 17.619 -3.871 1.00 85.44 453 ASN A O 1
ATOM 3689 N N . LEU A 1 454 ? -32.870 19.219 -2.417 1.00 85.62 454 LEU A N 1
ATOM 3690 C CA . LEU A 1 454 ? -32.492 18.464 -1.221 1.00 85.62 454 LEU A CA 1
ATOM 3691 C C . LEU A 1 454 ? -33.177 17.103 -1.157 1.00 85.62 454 LEU A C 1
ATOM 3693 O O . LEU A 1 454 ? -32.508 16.117 -0.897 1.00 85.62 454 LEU A O 1
ATOM 3697 N N . ARG A 1 455 ? -34.470 17.007 -1.484 1.00 83.88 455 ARG A N 1
ATOM 3698 C CA . ARG A 1 455 ? -35.201 15.730 -1.462 1.00 83.88 455 ARG A CA 1
ATOM 3699 C C . ARG A 1 455 ? -34.680 14.700 -2.475 1.00 83.88 455 ARG A C 1
ATOM 3701 O O . ARG A 1 455 ? -34.931 13.510 -2.312 1.00 83.88 455 ARG A O 1
ATOM 3708 N N . LYS A 1 456 ? -33.980 15.131 -3.532 1.00 80.00 456 LYS A N 1
ATOM 3709 C CA . LYS A 1 456 ? -33.346 14.205 -4.489 1.00 80.00 456 LYS A CA 1
ATOM 3710 C C . LYS A 1 456 ? -32.133 13.508 -3.869 1.00 80.00 456 LYS A C 1
ATOM 3712 O O . LYS A 1 456 ? -31.894 12.350 -4.198 1.00 80.00 456 LYS A O 1
ATOM 3717 N N . SER A 1 457 ? -31.403 14.207 -2.999 1.00 76.06 457 SER A N 1
ATOM 3718 C CA . SER A 1 457 ? -30.194 13.700 -2.335 1.00 76.06 457 SER A CA 1
ATOM 3719 C C . SER A 1 457 ? -30.456 13.164 -0.920 1.00 76.06 457 SER A C 1
ATOM 3721 O O . SER A 1 457 ? -29.767 12.258 -0.479 1.00 76.06 457 SER A O 1
ATOM 3723 N N . LEU A 1 458 ? -31.468 13.688 -0.226 1.00 83.56 458 LEU A N 1
ATOM 3724 C CA . LEU A 1 458 ? -31.851 13.381 1.155 1.00 83.56 458 LEU A CA 1
ATOM 3725 C C . LEU A 1 458 ? -33.345 12.994 1.185 1.00 83.56 458 LEU A C 1
ATOM 3727 O O . LEU A 1 458 ? -34.202 13.835 1.477 1.00 83.56 458 LEU A O 1
ATOM 3731 N N . PRO A 1 459 ? -33.703 11.750 0.818 1.00 77.62 459 PRO A N 1
ATOM 3732 C CA . PRO A 1 459 ? -35.098 11.360 0.606 1.00 77.62 459 PRO A CA 1
ATOM 3733 C C . PRO A 1 459 ? -35.944 11.324 1.886 1.00 77.62 459 PRO A C 1
ATOM 3735 O O . PRO A 1 459 ? -37.157 11.525 1.796 1.00 77.62 459 PRO A O 1
ATOM 3738 N N . HIS A 1 460 ? -35.315 11.119 3.051 1.00 83.56 460 HIS A N 1
ATOM 3739 C CA . HIS A 1 460 ? -35.960 11.123 4.375 1.00 83.56 460 HIS A CA 1
ATOM 3740 C C . HIS A 1 460 ? -36.030 12.510 5.026 1.00 83.56 460 HIS A C 1
ATOM 3742 O O . HIS A 1 460 ? -36.403 12.621 6.189 1.00 83.56 460 HIS A O 1
ATOM 3748 N N . LEU A 1 461 ? -35.663 13.576 4.308 1.00 87.56 461 LEU A N 1
ATOM 3749 C CA . LEU A 1 461 ? -35.781 14.933 4.827 1.00 87.56 461 LEU A CA 1
ATOM 3750 C C . LEU A 1 461 ? -37.241 15.409 4.768 1.00 87.56 461 LEU A C 1
ATOM 3752 O O . LEU A 1 461 ? -37.782 15.649 3.683 1.00 87.56 461 LEU A O 1
ATOM 3756 N N . ASP A 1 462 ? -37.855 15.632 5.930 1.00 87.75 462 ASP A N 1
ATOM 3757 C CA . ASP A 1 462 ? -39.261 16.029 6.033 1.00 87.75 462 ASP A CA 1
ATOM 3758 C C . ASP A 1 462 ? -39.459 17.519 5.739 1.00 87.75 462 ASP A C 1
ATOM 3760 O O . ASP A 1 462 ? -40.473 17.932 5.167 1.00 87.75 462 ASP A O 1
ATOM 3764 N N . SER A 1 463 ? -38.507 18.369 6.143 1.00 91.56 463 SER A N 1
ATOM 3765 C CA . SER A 1 463 ? -38.618 19.817 5.938 1.00 91.56 463 SER A CA 1
ATOM 3766 C C . SER A 1 463 ? -37.286 20.563 5.999 1.00 91.56 463 SER A C 1
ATOM 3768 O O . SER A 1 463 ? -36.325 20.133 6.628 1.00 91.56 463 SER A O 1
ATOM 3770 N N . ILE A 1 464 ? -37.259 21.784 5.451 1.00 91.44 464 ILE A N 1
ATOM 3771 C CA . ILE A 1 464 ? -36.135 22.717 5.659 1.00 91.44 464 ILE A CA 1
ATOM 3772 C C . ILE A 1 464 ? -35.931 23.026 7.147 1.00 91.44 464 ILE A C 1
ATOM 3774 O O . ILE A 1 464 ? -34.810 23.259 7.578 1.00 91.44 464 ILE A O 1
ATOM 3778 N N . HIS A 1 465 ? -36.993 23.045 7.956 1.00 91.56 465 HIS A N 1
ATOM 3779 C CA . HIS A 1 465 ? -36.826 23.296 9.385 1.00 91.56 465 HIS A CA 1
ATOM 3780 C C . HIS A 1 465 ? -36.040 22.169 10.061 1.00 91.56 465 HIS A C 1
ATOM 3782 O O . HIS A 1 465 ? -35.126 22.450 10.833 1.00 91.56 465 HIS A O 1
ATOM 3788 N N . GLU A 1 466 ? -36.348 20.920 9.714 1.00 91.31 466 GLU A N 1
ATOM 3789 C CA . GLU A 1 466 ? -35.593 19.752 10.161 1.00 91.31 466 GLU A CA 1
ATOM 3790 C C . GLU A 1 466 ? -34.140 19.818 9.677 1.00 91.31 466 GLU A C 1
ATOM 3792 O O . GLU A 1 466 ? -33.233 19.689 10.494 1.00 91.31 466 GLU A O 1
ATOM 3797 N N . PHE A 1 467 ? -33.911 20.130 8.397 1.00 92.00 467 PHE A N 1
ATOM 3798 C CA . PHE A 1 467 ? -32.563 20.270 7.830 1.00 92.00 467 PHE A CA 1
ATOM 3799 C C . PHE A 1 467 ? -31.682 21.236 8.639 1.00 92.00 467 PHE A C 1
ATOM 3801 O O . PHE A 1 467 ? -30.507 20.976 8.887 1.00 92.00 467 PHE A O 1
ATOM 3808 N N . LEU A 1 468 ? -32.266 22.354 9.078 1.00 91.94 468 LEU A N 1
ATOM 3809 C CA . LEU A 1 468 ? -31.556 23.411 9.796 1.00 91.94 468 LEU A CA 1
ATOM 3810 C C . LEU A 1 468 ? -31.336 23.123 11.290 1.00 91.94 468 LEU A C 1
ATOM 3812 O O . LEU A 1 468 ? -30.499 23.784 11.901 1.00 91.94 468 LEU A O 1
ATOM 3816 N N . THR A 1 469 ? -32.114 22.224 11.899 1.00 88.25 469 THR A N 1
ATOM 3817 C CA . THR A 1 469 ? -32.170 22.081 13.370 1.00 88.25 469 THR A CA 1
ATOM 3818 C C . THR A 1 469 ? -31.843 20.688 13.881 1.00 88.25 469 THR A C 1
ATOM 3820 O O . THR A 1 469 ? -31.391 20.562 15.015 1.00 88.25 469 THR A O 1
ATOM 3823 N N . SER A 1 470 ? -32.065 19.653 13.076 1.00 88.75 470 SER A N 1
ATOM 3824 C CA . SER A 1 470 ? -31.858 18.270 13.481 1.00 88.75 470 SER A CA 1
ATOM 3825 C C . SER A 1 470 ? -30.375 17.922 13.523 1.00 88.75 470 SER A C 1
ATOM 3827 O O . SER A 1 470 ? -29.591 18.295 12.646 1.00 88.75 470 SER A O 1
ATOM 3829 N N . ASP A 1 471 ? -30.021 17.124 14.524 1.00 85.06 471 ASP A N 1
ATOM 3830 C CA . ASP A 1 471 ? -28.697 16.538 14.712 1.00 85.06 471 ASP A CA 1
ATOM 3831 C C . ASP A 1 471 ? -28.268 15.624 13.557 1.00 85.06 471 ASP A C 1
ATOM 3833 O O . ASP A 1 471 ? -27.073 15.394 13.384 1.00 85.06 471 ASP A O 1
ATOM 3837 N N . LYS A 1 472 ? -29.232 15.119 12.773 1.00 82.56 472 LYS A N 1
ATOM 3838 C CA . LYS A 1 472 ? -28.985 14.335 11.554 1.00 82.56 472 LYS A CA 1
ATOM 3839 C C . LYS A 1 472 ? -28.470 15.187 10.390 1.00 82.56 472 LYS A C 1
ATOM 3841 O O . LYS A 1 472 ? -27.940 14.636 9.436 1.00 82.56 472 LYS A O 1
ATOM 3846 N N . TYR A 1 473 ? -28.642 16.510 10.444 1.00 87.75 473 TYR A N 1
ATOM 3847 C CA . TYR A 1 473 ? -28.293 17.436 9.365 1.00 87.75 473 TYR A CA 1
ATOM 3848 C C . TYR A 1 473 ? -27.381 18.559 9.894 1.00 87.75 473 TYR A C 1
ATOM 3850 O O . TYR A 1 473 ? -26.298 18.284 10.408 1.00 87.75 473 TYR A O 1
ATOM 3858 N N . LEU A 1 474 ? -27.777 19.834 9.792 1.00 89.25 474 LEU A N 1
ATOM 3859 C CA . LEU A 1 474 ? -26.910 20.959 10.168 1.00 89.25 474 LEU A CA 1
ATOM 3860 C C . LEU A 1 474 ? -26.780 21.181 11.686 1.00 89.25 474 LEU A C 1
ATOM 3862 O O . LEU A 1 474 ? -25.938 21.975 12.112 1.00 89.25 474 LEU A O 1
ATOM 3866 N N . GLY A 1 475 ? -27.597 20.516 12.512 1.00 85.19 475 GLY A N 1
ATOM 3867 C CA . GLY A 1 475 ? -27.718 20.798 13.948 1.00 85.19 475 GLY A CA 1
ATOM 3868 C C . GLY A 1 475 ? -26.419 20.632 14.744 1.00 85.19 475 GLY A C 1
ATOM 3869 O O . GLY A 1 475 ? -26.180 21.381 15.692 1.00 85.19 475 GLY A O 1
ATOM 3870 N N . ARG A 1 476 ? -25.549 19.703 14.324 1.00 87.69 476 ARG A N 1
ATOM 3871 C CA . ARG A 1 476 ? -24.276 19.379 14.997 1.00 87.69 476 ARG A CA 1
ATOM 3872 C C . ARG A 1 476 ? -23.027 19.963 14.339 1.00 87.69 476 ARG A C 1
ATOM 3874 O O . ARG A 1 476 ? -21.931 19.742 14.851 1.00 87.69 476 ARG A O 1
ATOM 3881 N N . ILE A 1 477 ? -23.172 20.709 13.245 1.00 88.38 477 ILE A N 1
ATOM 3882 C CA . ILE A 1 477 ? -22.021 21.253 12.520 1.00 88.38 477 ILE A CA 1
ATOM 3883 C C . ILE A 1 477 ? -21.280 22.268 13.393 1.00 88.38 477 ILE A C 1
ATOM 3885 O O . ILE A 1 477 ? -21.860 23.251 13.870 1.00 88.38 477 ILE A O 1
ATOM 3889 N N . LYS A 1 478 ? -19.975 22.037 13.562 1.00 90.44 478 LYS A N 1
ATOM 3890 C CA . LYS A 1 478 ? -19.058 22.924 14.283 1.00 90.44 478 LYS A CA 1
ATOM 3891 C C . LYS A 1 478 ? -18.291 23.808 13.311 1.00 90.44 478 LYS A C 1
ATOM 3893 O O . LYS A 1 478 ? -17.806 23.346 12.280 1.00 90.44 478 LYS A O 1
ATOM 3898 N N . VAL A 1 479 ? -18.144 25.074 13.675 1.00 91.12 479 VAL A N 1
ATOM 3899 C CA . VAL A 1 479 ? -17.451 26.088 12.882 1.00 91.12 479 VAL A CA 1
ATOM 3900 C C . VAL A 1 479 ? -16.426 26.786 13.765 1.00 91.12 479 VAL A C 1
ATOM 3902 O O . VAL A 1 479 ? -16.786 27.342 14.800 1.00 91.12 479 VAL A O 1
ATOM 3905 N N . GLU A 1 480 ? -15.163 26.779 13.354 1.00 92.88 480 GLU A N 1
ATOM 3906 C CA . GLU A 1 480 ? -14.099 27.566 13.983 1.00 92.88 480 GLU A CA 1
ATOM 3907 C C . GLU A 1 480 ? -13.964 28.879 13.208 1.00 92.88 480 GLU A C 1
ATOM 3909 O O . GLU A 1 480 ? -13.614 28.886 12.026 1.00 92.88 480 GLU A O 1
ATOM 3914 N N . VAL A 1 481 ? -14.243 30.008 13.859 1.00 90.19 481 VAL A N 1
ATOM 3915 C CA . VAL A 1 481 ? -14.140 31.334 13.240 1.00 90.19 481 VAL A CA 1
ATOM 3916 C C . VAL A 1 481 ? -12.855 32.013 13.696 1.00 90.19 481 VAL A C 1
ATOM 3918 O O . VAL A 1 481 ? -12.592 32.114 14.894 1.00 90.19 481 VAL A O 1
ATOM 3921 N N . SER A 1 482 ? -12.061 32.506 12.744 1.00 88.38 482 SER A N 1
ATOM 3922 C CA . SER A 1 482 ? -10.823 33.250 13.007 1.00 88.38 482 SER A CA 1
ATOM 3923 C C . SER A 1 482 ? -10.914 34.710 12.559 1.00 88.38 482 SER A C 1
ATOM 3925 O O . SER A 1 482 ? -11.483 35.016 11.511 1.00 88.38 482 SER A O 1
ATOM 3927 N N . GLY A 1 483 ? -10.354 35.632 13.343 1.00 85.88 483 GLY A N 1
ATOM 3928 C CA . GLY A 1 483 ? -10.481 37.075 13.108 1.00 85.88 483 GLY A CA 1
ATOM 3929 C C . GLY A 1 483 ? -9.934 37.919 14.260 1.00 85.88 483 GLY A C 1
ATOM 3930 O O . GLY A 1 483 ? -9.168 37.424 15.086 1.00 85.88 483 GLY A O 1
ATOM 3931 N N . LEU A 1 484 ? -10.308 39.201 14.312 1.00 82.69 484 LEU A N 1
ATOM 3932 C CA . LEU A 1 484 ? -9.934 40.094 15.413 1.00 82.69 484 LEU A CA 1
ATOM 3933 C C . LEU A 1 484 ? -10.594 39.651 16.734 1.00 82.69 484 LEU A C 1
ATOM 3935 O O . LEU A 1 484 ? -11.770 39.283 16.707 1.00 82.69 484 LEU A O 1
ATOM 3939 N N . PRO A 1 485 ? -9.916 39.772 17.896 1.00 81.31 485 PRO A N 1
ATOM 3940 C CA . PRO A 1 485 ? -10.430 39.295 19.184 1.00 81.31 485 PRO A CA 1
ATOM 3941 C C . PRO A 1 485 ? -11.866 39.722 19.506 1.00 81.31 485 PRO A C 1
ATOM 3943 O O . PRO A 1 485 ? -12.692 38.897 19.892 1.00 81.31 485 PRO A O 1
ATOM 3946 N N . ASN A 1 486 ? -12.186 40.999 19.290 1.00 81.12 486 ASN A N 1
ATOM 3947 C CA . ASN A 1 486 ? -13.514 41.541 19.581 1.00 81.12 486 ASN A CA 1
ATOM 3948 C C . ASN A 1 486 ? -14.586 41.111 18.569 1.00 81.12 486 ASN A C 1
ATOM 3950 O O . ASN A 1 486 ? -15.745 40.964 18.951 1.00 81.12 486 ASN A O 1
ATOM 3954 N N . GLU A 1 487 ? -14.215 40.917 17.301 1.00 82.00 487 GLU A N 1
ATOM 3955 C CA . GLU A 1 487 ? -15.149 40.505 16.245 1.00 82.00 487 GLU A CA 1
ATOM 3956 C C . GLU A 1 487 ? -15.517 39.033 16.396 1.00 82.00 487 GLU A C 1
ATOM 3958 O O . GLU A 1 487 ? -16.691 38.677 16.361 1.00 82.00 487 GLU A O 1
ATOM 3963 N N . VAL A 1 488 ? -14.514 38.186 16.638 1.00 84.25 488 VAL A N 1
ATOM 3964 C CA . VAL A 1 488 ? -14.707 36.747 16.821 1.00 84.25 488 VAL A CA 1
ATOM 3965 C C . VAL A 1 488 ? -15.552 36.464 18.053 1.00 84.25 488 VAL A C 1
ATOM 3967 O O . VAL A 1 488 ? -16.398 35.584 17.983 1.00 84.25 488 VAL A O 1
ATOM 3970 N N . ALA A 1 489 ? -15.386 37.224 19.140 1.00 85.31 489 ALA A N 1
ATOM 3971 C CA . ALA A 1 489 ? -16.186 37.063 20.354 1.00 85.31 489 ALA A CA 1
ATOM 3972 C C . ALA A 1 489 ? -17.653 37.499 20.190 1.00 85.31 489 ALA A C 1
ATOM 3974 O O . ALA A 1 489 ? -18.520 37.008 20.911 1.00 85.31 489 ALA A O 1
ATOM 3975 N N . ASN A 1 490 ? -17.944 38.420 19.261 1.00 87.12 490 ASN A N 1
ATOM 3976 C CA . ASN A 1 490 ? -19.265 39.028 19.087 1.00 87.12 490 ASN A CA 1
ATOM 3977 C C . ASN A 1 490 ? -19.624 39.190 17.604 1.00 87.12 490 ASN A C 1
ATOM 3979 O O . ASN A 1 490 ? -19.719 40.306 17.092 1.00 87.12 490 ASN A O 1
ATOM 3983 N N . LEU A 1 491 ? -19.862 38.069 16.922 1.00 89.38 491 LEU A N 1
ATOM 3984 C CA . LEU A 1 491 ? -20.219 38.074 15.502 1.00 89.38 491 LEU A CA 1
ATOM 3985 C C . LEU A 1 491 ? -21.504 38.872 15.238 1.00 89.38 491 LEU A C 1
ATOM 3987 O O . LEU A 1 491 ? -22.559 38.601 15.832 1.00 89.38 491 LEU A O 1
ATOM 3991 N N . THR A 1 492 ? -21.439 39.809 14.291 1.00 90.00 492 THR A N 1
ATOM 3992 C CA . THR A 1 492 ? -22.619 40.541 13.810 1.00 90.00 492 THR A CA 1
ATOM 3993 C C . THR A 1 492 ? -23.553 39.614 13.017 1.00 90.00 492 THR A C 1
ATOM 3995 O O . THR A 1 492 ? -23.123 38.562 12.536 1.00 90.00 492 THR A O 1
ATOM 3998 N N . PRO A 1 493 ? -24.843 39.964 12.843 1.00 90.62 493 PRO A N 1
ATOM 3999 C CA . PRO A 1 493 ? -25.758 39.169 12.022 1.00 90.62 493 PRO A CA 1
ATOM 4000 C C . PRO A 1 493 ? -25.261 38.934 10.588 1.00 90.62 493 PRO A C 1
ATOM 4002 O O . PRO A 1 493 ? -25.418 37.827 10.077 1.00 90.62 493 PRO A O 1
ATOM 4005 N N . ASP A 1 494 ? -24.620 39.931 9.972 1.00 88.69 494 ASP A N 1
ATOM 4006 C CA . ASP A 1 494 ? -24.059 39.811 8.622 1.00 88.69 494 ASP A CA 1
ATOM 4007 C C . ASP A 1 494 ? -22.852 38.866 8.595 1.00 88.69 494 ASP A C 1
ATOM 4009 O O . ASP A 1 494 ? -22.774 37.995 7.736 1.00 88.69 494 ASP A O 1
ATOM 4013 N N . GLN A 1 495 ? -21.966 38.941 9.595 1.00 90.19 495 GLN A N 1
ATOM 4014 C CA . GLN A 1 495 ? -20.847 38.001 9.722 1.00 90.19 495 GLN A CA 1
ATOM 4015 C C . GLN A 1 495 ? -21.335 36.565 9.942 1.00 90.19 495 GLN A C 1
ATOM 4017 O O . GLN A 1 495 ? -20.821 35.639 9.321 1.00 90.19 495 GLN A O 1
ATOM 4022 N N . LYS A 1 496 ? -22.356 36.360 10.784 1.00 93.88 496 LYS A N 1
ATOM 4023 C CA . LYS A 1 496 ? -22.975 35.036 10.972 1.00 93.88 496 LYS A CA 1
ATOM 4024 C C . LYS A 1 496 ? -23.572 34.505 9.671 1.00 93.88 496 LYS A C 1
ATOM 4026 O O . LYS A 1 496 ? -23.462 33.312 9.402 1.00 93.88 496 LYS A O 1
ATOM 4031 N N . LEU A 1 497 ? -24.199 35.375 8.877 1.00 93.56 497 LEU A N 1
ATOM 4032 C CA . LEU A 1 497 ? -24.760 35.019 7.578 1.00 93.56 497 LEU A CA 1
ATOM 4033 C C . LEU A 1 497 ? -23.665 34.619 6.584 1.00 93.56 497 LEU A C 1
ATOM 4035 O O . LEU A 1 497 ? -23.787 33.571 5.959 1.00 93.56 497 LEU A O 1
ATOM 4039 N N . ASP A 1 498 ? -22.589 35.395 6.479 1.00 91.19 498 ASP A N 1
ATOM 4040 C CA . ASP A 1 498 ? -21.473 35.109 5.570 1.00 91.19 498 ASP A CA 1
ATOM 4041 C C . ASP A 1 498 ? -20.715 33.833 5.957 1.00 91.19 498 ASP A C 1
ATOM 4043 O O . ASP A 1 498 ? -20.321 33.055 5.087 1.00 91.19 498 ASP A O 1
ATOM 4047 N N . VAL A 1 499 ? -20.529 33.586 7.257 1.00 92.69 499 VAL A N 1
ATOM 4048 C CA . VAL A 1 499 ? -19.954 32.328 7.757 1.00 92.69 499 VAL A CA 1
ATOM 4049 C C . VAL A 1 499 ? -20.882 31.158 7.422 1.00 92.69 499 VAL A C 1
ATOM 4051 O O . VAL A 1 499 ? -20.418 30.143 6.910 1.00 92.69 499 VAL A O 1
ATOM 4054 N N . ALA A 1 500 ? -22.192 31.297 7.655 1.00 94.62 500 ALA A N 1
ATOM 4055 C CA . ALA A 1 500 ? -23.156 30.247 7.336 1.00 94.62 500 ALA A CA 1
ATOM 4056 C C . ALA A 1 500 ? -23.198 29.923 5.835 1.00 94.62 500 ALA A C 1
ATOM 4058 O O . ALA A 1 500 ? -23.280 28.752 5.486 1.00 94.62 500 ALA A O 1
ATOM 4059 N N . ILE A 1 501 ? -23.112 30.926 4.953 1.00 93.31 501 ILE A N 1
ATOM 4060 C CA . ILE A 1 501 ? -23.074 30.722 3.495 1.00 93.31 501 ILE A CA 1
ATOM 4061 C C . ILE A 1 501 ? -21.842 29.912 3.092 1.00 93.31 501 ILE A C 1
ATOM 4063 O O . ILE A 1 501 ? -21.997 28.905 2.415 1.00 93.31 501 ILE A O 1
ATOM 4067 N N . GLN A 1 502 ? -20.649 30.290 3.559 1.00 91.38 502 GLN A N 1
ATOM 4068 C CA . GLN A 1 502 ? -19.412 29.574 3.216 1.00 91.38 502 GLN A CA 1
ATOM 4069 C C . GLN A 1 502 ? -19.441 28.112 3.674 1.00 91.38 502 GLN A C 1
ATOM 4071 O O . GLN A 1 502 ? -19.056 27.217 2.928 1.00 91.38 502 GLN A O 1
ATOM 4076 N N . VAL A 1 503 ? -19.944 27.849 4.884 1.00 91.50 503 VAL A N 1
ATOM 4077 C CA . VAL A 1 503 ? -20.110 26.471 5.372 1.00 91.50 503 VAL A CA 1
ATOM 4078 C C . VAL A 1 503 ? -21.127 25.712 4.515 1.00 91.50 503 VAL A C 1
ATOM 4080 O O . VAL A 1 503 ? -20.896 24.563 4.153 1.00 91.50 503 VAL A O 1
ATOM 4083 N N . LEU A 1 504 ? -22.240 26.350 4.146 1.00 92.69 504 LEU A N 1
ATOM 4084 C CA . LEU A 1 504 ? -23.258 25.744 3.290 1.00 92.69 504 LEU A CA 1
ATOM 4085 C C . LEU A 1 504 ? -22.764 25.493 1.857 1.00 92.69 504 LEU A C 1
ATOM 4087 O O . LEU A 1 504 ? -23.212 24.534 1.243 1.00 92.69 504 LEU A O 1
ATOM 4091 N N . GLU A 1 505 ? -21.852 26.286 1.304 1.00 90.25 505 GLU A N 1
ATOM 4092 C CA . GLU A 1 505 ? -21.253 26.003 -0.010 1.00 90.25 505 GLU A CA 1
ATOM 4093 C C . GLU A 1 505 ? -20.433 24.705 0.029 1.00 90.25 505 GLU A C 1
ATOM 4095 O O . GLU A 1 505 ? -20.654 23.818 -0.795 1.00 90.25 505 GLU A O 1
ATOM 4100 N N . VAL A 1 506 ? -19.603 24.524 1.063 1.00 86.00 506 VAL A N 1
ATOM 4101 C CA . VAL A 1 506 ? -18.838 23.281 1.285 1.00 86.00 506 VAL A CA 1
ATOM 4102 C C . VAL A 1 506 ? -19.767 22.078 1.481 1.00 86.00 506 VAL A C 1
ATOM 4104 O O . VAL A 1 506 ? -19.567 21.016 0.892 1.00 86.00 506 VAL A O 1
ATOM 4107 N N . VAL A 1 507 ? -20.822 22.237 2.286 1.00 87.31 507 VAL A N 1
ATOM 4108 C CA . VAL A 1 507 ? -21.813 21.173 2.515 1.00 87.31 507 VAL A CA 1
ATOM 4109 C C . VAL A 1 507 ? -22.574 20.833 1.224 1.00 87.31 507 VAL A C 1
ATOM 4111 O O . VAL A 1 507 ? -22.866 19.664 0.982 1.00 87.31 507 VAL A O 1
ATOM 4114 N N . ALA A 1 508 ? -22.864 21.816 0.366 1.00 87.69 508 ALA A N 1
ATOM 4115 C CA . ALA A 1 508 ? -23.565 21.598 -0.898 1.00 87.69 508 ALA A CA 1
ATOM 4116 C C . ALA A 1 508 ? -22.721 20.786 -1.884 1.00 87.69 508 ALA A C 1
ATOM 4118 O O . ALA A 1 508 ? -23.237 19.844 -2.481 1.00 87.69 508 ALA A O 1
ATOM 4119 N N . GLU A 1 509 ? -21.431 21.104 -2.021 1.00 82.31 509 GLU A N 1
ATOM 4120 C CA . GLU A 1 509 ? -20.497 20.323 -2.843 1.00 82.31 509 GLU A CA 1
ATOM 4121 C C . GLU A 1 509 ? -20.439 18.862 -2.392 1.00 82.31 509 GLU A C 1
ATOM 4123 O O . GLU A 1 509 ? -20.445 17.951 -3.223 1.00 82.31 509 GLU A O 1
ATOM 4128 N N . PHE A 1 510 ? -20.462 18.633 -1.078 1.00 76.62 510 PHE A N 1
ATOM 4129 C CA . PHE A 1 510 ? -20.476 17.285 -0.530 1.00 76.62 510 PHE A CA 1
ATOM 4130 C C . PHE A 1 510 ? -21.766 16.532 -0.884 1.00 76.62 510 PHE A C 1
ATOM 4132 O O . PHE A 1 510 ? -21.692 15.439 -1.443 1.00 76.62 510 PHE A O 1
ATOM 4139 N N . ILE A 1 511 ? -22.943 17.117 -0.627 1.00 78.12 511 ILE A N 1
ATOM 4140 C CA . ILE A 1 511 ? -24.242 16.478 -0.922 1.00 78.12 511 ILE A CA 1
ATOM 4141 C C . ILE A 1 511 ? -24.438 16.280 -2.440 1.00 78.12 511 ILE A C 1
ATOM 4143 O O . ILE A 1 511 ? -25.117 15.347 -2.868 1.00 78.12 511 ILE A O 1
ATOM 4147 N N . ALA A 1 512 ? -23.879 17.166 -3.268 1.00 72.38 512 ALA A N 1
ATOM 4148 C CA . ALA A 1 512 ? -23.955 17.080 -4.725 1.00 72.38 512 ALA A CA 1
ATOM 4149 C C . ALA A 1 512 ? -22.999 16.038 -5.326 1.00 72.38 512 ALA A C 1
ATOM 4151 O O . ALA A 1 512 ? -23.200 15.621 -6.469 1.00 72.38 512 ALA A O 1
ATOM 4152 N N . SER A 1 513 ? -21.955 15.635 -4.597 1.00 63.81 513 SER A N 1
ATOM 4153 C CA . SER A 1 513 ? -21.001 14.647 -5.087 1.00 63.81 513 SER A CA 1
ATOM 4154 C C . SER A 1 513 ? -21.686 13.286 -5.259 1.00 63.81 513 SER A C 1
ATOM 4156 O O . SER A 1 513 ? -22.283 12.749 -4.333 1.00 63.81 513 SER A O 1
ATOM 4158 N N . ASP A 1 514 ? -21.593 12.702 -6.458 1.00 49.59 514 ASP A N 1
ATOM 4159 C CA . ASP A 1 514 ? -22.164 11.390 -6.827 1.00 49.59 514 ASP A CA 1
ATOM 4160 C C . ASP A 1 514 ? -21.388 10.217 -6.180 1.00 49.59 514 ASP A C 1
ATOM 4162 O O . ASP A 1 514 ? -21.283 9.113 -6.727 1.00 49.59 514 ASP A O 1
ATOM 4166 N N . ASN A 1 515 ? -20.778 10.475 -5.020 1.00 51.22 515 ASN A N 1
ATOM 4167 C CA . ASN A 1 515 ? -20.039 9.498 -4.253 1.00 51.22 515 ASN A CA 1
ATOM 4168 C C . ASN A 1 515 ? -20.998 8.359 -3.925 1.00 51.22 515 ASN A C 1
ATOM 4170 O O . ASN A 1 515 ? -22.026 8.542 -3.280 1.00 51.22 515 ASN A O 1
ATOM 4174 N N . VAL A 1 516 ? -20.670 7.163 -4.415 1.00 52.53 516 VAL A N 1
ATOM 4175 C CA . VAL A 1 516 ? -21.324 5.943 -3.957 1.00 52.53 516 VAL A CA 1
ATOM 4176 C C . VAL A 1 516 ? -21.035 5.866 -2.467 1.00 52.53 516 VAL A C 1
ATOM 4178 O O . VAL A 1 516 ? -19.929 5.505 -2.069 1.00 52.53 516 VAL A O 1
ATOM 4181 N N . GLU A 1 517 ? -22.002 6.269 -1.654 1.00 66.69 517 GLU A N 1
ATOM 4182 C CA . GLU A 1 517 ? -21.914 6.123 -0.215 1.00 66.69 517 GLU A CA 1
ATOM 4183 C C . GLU A 1 517 ? -21.838 4.621 0.081 1.00 66.69 517 GLU A C 1
ATOM 4185 O O . GLU A 1 517 ? -22.469 3.789 -0.579 1.00 66.69 517 GLU A O 1
ATOM 4190 N N . PHE A 1 518 ? -21.002 4.235 1.035 1.00 75.50 518 PHE A N 1
ATOM 4191 C CA . PHE A 1 518 ? -20.882 2.849 1.473 1.00 75.50 518 PHE A CA 1
ATOM 4192 C C . PHE A 1 518 ? -21.241 2.766 2.950 1.00 75.50 518 PHE A C 1
ATOM 4194 O O . PHE A 1 518 ? -21.102 3.738 3.673 1.00 75.50 518 PHE A O 1
ATOM 4201 N N . LYS A 1 519 ? -21.674 1.596 3.405 1.00 83.25 519 LYS A N 1
ATOM 4202 C CA . LYS A 1 519 ? -21.823 1.257 4.821 1.00 83.25 519 LYS A CA 1
ATOM 4203 C C . LYS A 1 519 ? -21.228 -0.109 5.095 1.00 83.25 519 LYS A C 1
ATOM 4205 O O . LYS A 1 519 ? -21.153 -0.957 4.204 1.00 83.25 519 LYS A O 1
ATOM 4210 N N . GLY A 1 520 ? -20.808 -0.340 6.327 1.00 88.25 520 GLY A N 1
ATOM 4211 C CA . GLY A 1 520 ? -20.538 -1.686 6.810 1.00 88.25 520 GLY A CA 1
ATOM 4212 C C . GLY A 1 520 ? -21.847 -2.441 7.009 1.00 88.25 520 GLY A C 1
ATOM 4213 O O . GLY A 1 520 ? -22.801 -1.897 7.564 1.00 88.25 520 GLY A O 1
ATOM 4214 N N . SER A 1 521 ? -21.915 -3.700 6.582 1.00 90.94 521 SER A N 1
ATOM 4215 C CA . SER A 1 521 ? -23.060 -4.554 6.896 1.00 90.94 521 SER A CA 1
ATOM 4216 C C . SER A 1 521 ? -23.158 -4.775 8.406 1.00 90.94 521 SER A C 1
ATOM 4218 O O . SER A 1 521 ? -22.146 -4.965 9.080 1.00 90.94 521 SER A O 1
ATOM 4220 N N . LEU A 1 522 ? -24.385 -4.802 8.933 1.00 92.25 522 LEU A N 1
ATOM 4221 C CA . LEU A 1 522 ? -24.635 -5.257 10.305 1.00 92.25 522 LEU A CA 1
ATOM 4222 C C . LEU A 1 522 ? -24.440 -6.772 10.429 1.00 92.25 522 LEU A C 1
ATOM 4224 O O . LEU A 1 522 ? -24.056 -7.265 11.483 1.00 92.25 522 LEU A O 1
ATOM 4228 N N . GLN A 1 523 ? -24.688 -7.512 9.344 1.00 94.06 523 GLN A N 1
ATOM 4229 C CA . GLN A 1 523 ? -24.475 -8.952 9.286 1.00 94.06 523 GLN A CA 1
ATOM 4230 C C . GLN A 1 523 ? -22.982 -9.269 9.154 1.00 94.06 523 GLN A C 1
ATOM 4232 O O . GLN A 1 523 ? -22.324 -8.801 8.220 1.00 94.06 523 GLN A O 1
ATOM 4237 N N . PHE A 1 524 ? -22.477 -10.104 10.058 1.00 95.38 524 PHE A N 1
ATOM 4238 C CA . PHE A 1 524 ? -21.150 -10.694 10.004 1.00 95.38 524 PHE A CA 1
ATOM 4239 C C . PHE A 1 524 ? -21.254 -12.113 9.451 1.00 95.38 524 PHE A C 1
ATOM 4241 O O . PHE A 1 524 ? -21.943 -12.972 10.008 1.00 95.38 524 PHE A O 1
ATOM 4248 N N . LYS A 1 525 ? -20.551 -12.354 8.349 1.00 94.31 525 LYS A N 1
ATOM 4249 C CA . LYS A 1 525 ? -20.540 -13.629 7.638 1.00 94.31 525 LYS A CA 1
ATOM 4250 C C . LYS A 1 525 ? -19.334 -14.469 8.047 1.00 94.31 525 LYS A C 1
ATOM 4252 O O . LYS A 1 525 ? -18.271 -13.912 8.330 1.00 94.31 525 LYS A O 1
ATOM 4257 N N . PRO A 1 526 ? -19.470 -15.801 8.067 1.00 94.44 526 PRO A N 1
ATOM 4258 C CA . PRO A 1 526 ? -18.366 -16.684 8.401 1.00 94.44 526 PRO A CA 1
ATOM 4259 C C . PRO A 1 526 ? -17.327 -16.766 7.282 1.00 94.44 526 PRO A C 1
ATOM 4261 O O . PRO A 1 526 ? -17.650 -16.961 6.111 1.00 94.44 526 PRO A O 1
ATOM 4264 N N . ALA A 1 527 ? -16.063 -16.742 7.676 1.00 94.12 527 ALA A N 1
ATOM 4265 C CA . ALA A 1 527 ? -14.915 -17.153 6.887 1.00 94.12 527 ALA A CA 1
ATOM 4266 C C . ALA A 1 527 ? -14.104 -18.180 7.687 1.00 94.12 527 ALA A C 1
ATOM 4268 O O . ALA A 1 527 ? -14.064 -18.144 8.915 1.00 94.12 527 ALA A O 1
ATOM 4269 N N . MET A 1 528 ? -13.464 -19.130 7.009 1.00 94.81 528 MET A N 1
ATOM 4270 C CA . MET A 1 528 ? -12.666 -20.152 7.691 1.00 94.81 528 MET A CA 1
ATOM 4271 C C . MET A 1 528 ? -11.384 -19.538 8.260 1.00 94.81 528 MET A C 1
ATOM 4273 O O . MET A 1 528 ? -10.662 -18.845 7.544 1.00 94.81 528 MET A O 1
ATOM 4277 N N . VAL A 1 529 ? -11.050 -19.842 9.519 1.00 96.00 529 VAL A N 1
ATOM 4278 C CA . VAL A 1 529 ? -9.836 -19.314 10.178 1.00 96.00 529 VAL A CA 1
ATOM 4279 C C . VAL A 1 529 ? -8.570 -19.669 9.388 1.00 96.00 529 VAL A C 1
ATOM 4281 O O . VAL A 1 529 ? -7.716 -18.810 9.198 1.00 96.00 529 VAL A O 1
ATOM 4284 N N . ASN A 1 530 ? -8.466 -20.897 8.868 1.00 94.31 530 ASN A N 1
ATOM 4285 C CA . ASN A 1 530 ? -7.333 -21.339 8.041 1.00 94.31 530 ASN A CA 1
ATOM 4286 C C . ASN A 1 530 ? -7.281 -20.739 6.627 1.00 94.31 530 ASN A C 1
ATOM 4288 O O . ASN A 1 530 ? -6.253 -20.867 5.965 1.00 94.31 530 ASN A O 1
ATOM 4292 N N . ALA A 1 531 ? -8.372 -20.139 6.150 1.00 93.00 531 ALA A N 1
ATOM 4293 C CA . ALA A 1 531 ? -8.400 -19.434 4.875 1.00 93.00 531 ALA A CA 1
ATOM 4294 C C . ALA A 1 531 ? -8.019 -17.958 5.048 1.00 93.00 531 ALA A C 1
ATOM 4296 O O . ALA A 1 531 ? -7.504 -17.356 4.113 1.00 93.00 531 ALA A O 1
ATOM 4297 N N . VAL A 1 532 ? -8.275 -17.388 6.233 1.00 93.44 532 VAL A N 1
ATOM 4298 C CA . VAL A 1 532 ? -7.979 -15.986 6.553 1.00 93.44 532 VAL A CA 1
ATOM 4299 C C . VAL A 1 532 ? -6.566 -15.818 7.098 1.00 93.44 532 VAL A C 1
ATOM 4301 O O . VAL A 1 532 ? -5.837 -14.967 6.607 1.00 93.44 532 VAL A O 1
ATOM 4304 N N . PHE A 1 533 ? -6.161 -16.603 8.099 1.00 94.00 533 PHE A N 1
ATOM 4305 C CA . PHE A 1 533 ? -4.844 -16.466 8.722 1.00 94.00 533 PHE A CA 1
ATOM 4306 C C . PHE A 1 533 ? -3.830 -17.400 8.075 1.00 94.00 533 PHE A C 1
ATOM 4308 O O . PHE A 1 533 ? -3.990 -18.622 8.099 1.00 94.00 533 PHE A O 1
ATOM 4315 N N . THR A 1 534 ? -2.749 -16.823 7.561 1.00 90.88 534 THR A N 1
ATOM 4316 C CA . THR A 1 534 ? -1.669 -17.548 6.892 1.00 90.88 534 THR A CA 1
ATOM 4317 C C . THR A 1 534 ? -0.310 -17.116 7.429 1.00 90.88 534 THR A C 1
ATOM 4319 O O . THR A 1 534 ? -0.177 -16.112 8.125 1.00 90.88 534 THR A O 1
ATOM 4322 N N . ASP A 1 535 ? 0.728 -17.887 7.116 1.00 90.81 535 ASP A N 1
ATOM 4323 C CA . ASP A 1 535 ? 2.094 -17.426 7.355 1.00 90.81 535 ASP A CA 1
ATOM 4324 C C . ASP A 1 535 ? 2.382 -16.257 6.394 1.00 90.81 535 ASP A C 1
ATOM 4326 O O . ASP A 1 535 ? 2.009 -16.327 5.222 1.00 90.81 535 ASP A O 1
ATOM 4330 N N . LYS A 1 536 ? 3.058 -15.209 6.872 1.00 85.94 536 LYS A N 1
ATOM 4331 C CA . LYS A 1 536 ? 3.446 -14.050 6.056 1.00 85.94 536 LYS A CA 1
ATOM 4332 C C . LYS A 1 536 ? 4.905 -13.694 6.281 1.00 85.94 536 LYS A C 1
ATOM 4334 O O . LYS A 1 536 ? 5.451 -13.855 7.376 1.00 85.94 536 LYS A O 1
ATOM 4339 N N . THR A 1 537 ? 5.529 -13.160 5.243 1.00 85.06 537 THR A N 1
ATOM 4340 C CA . THR A 1 537 ? 6.778 -12.415 5.380 1.00 85.06 537 THR A CA 1
ATOM 4341 C C . THR A 1 537 ? 6.437 -10.928 5.338 1.00 85.06 537 THR A C 1
ATOM 4343 O O . THR A 1 537 ? 5.677 -10.492 4.475 1.00 85.06 537 THR A O 1
ATOM 4346 N N . LEU A 1 538 ? 6.963 -10.167 6.294 1.00 83.62 538 LEU A N 1
ATOM 4347 C CA . LEU A 1 538 ? 6.753 -8.733 6.479 1.00 83.62 538 LEU A CA 1
ATOM 4348 C C . LEU A 1 538 ? 8.072 -8.002 6.233 1.00 83.62 538 LEU A C 1
ATOM 4350 O O . LEU A 1 538 ? 9.134 -8.507 6.596 1.00 83.62 538 LEU A O 1
ATOM 4354 N N . ASN A 1 539 ? 8.021 -6.807 5.648 1.00 80.44 539 ASN A N 1
ATOM 4355 C CA . ASN A 1 539 ? 9.198 -5.957 5.490 1.00 80.44 539 ASN A CA 1
ATOM 4356 C C . ASN A 1 539 ? 9.076 -4.714 6.371 1.00 80.44 539 ASN A C 1
ATOM 4358 O O . ASN A 1 539 ? 8.169 -3.905 6.188 1.00 80.44 539 ASN A O 1
ATOM 4362 N N . PHE A 1 540 ? 10.015 -4.545 7.295 1.00 76.62 540 PHE A N 1
ATOM 4363 C CA . PHE A 1 540 ? 10.058 -3.416 8.215 1.00 76.62 540 PHE A CA 1
ATOM 4364 C C . PHE A 1 540 ? 11.150 -2.434 7.806 1.00 76.62 540 PHE A C 1
ATOM 4366 O O . PHE A 1 540 ? 12.304 -2.819 7.629 1.00 76.62 540 PHE A O 1
ATOM 4373 N N . MET A 1 541 ? 10.800 -1.154 7.692 1.00 70.19 541 MET A N 1
ATOM 4374 C CA . MET A 1 541 ? 11.772 -0.068 7.544 1.00 70.19 541 MET A CA 1
ATOM 4375 C C . MET A 1 541 ? 12.120 0.456 8.939 1.00 70.19 541 MET A C 1
ATOM 4377 O O . MET A 1 541 ? 11.252 1.002 9.614 1.00 70.19 541 MET A O 1
ATOM 4381 N N . LEU A 1 542 ? 13.367 0.280 9.380 1.00 67.81 542 LEU A N 1
ATOM 4382 C CA . LEU A 1 542 ? 13.782 0.661 10.740 1.00 67.81 542 LEU A CA 1
ATOM 4383 C C . LEU A 1 542 ? 14.162 2.146 10.864 1.00 67.81 542 LEU A C 1
ATOM 4385 O O . LEU A 1 542 ? 14.299 2.666 11.972 1.00 67.81 542 LEU A O 1
ATOM 4389 N N . ASP A 1 543 ? 14.307 2.845 9.738 1.00 58.91 543 ASP A N 1
ATOM 4390 C CA . ASP A 1 543 ? 14.678 4.257 9.715 1.00 58.91 543 ASP A CA 1
ATOM 4391 C C . ASP A 1 543 ? 13.463 5.185 9.810 1.00 58.91 543 ASP A C 1
ATOM 4393 O O . ASP A 1 543 ? 12.729 5.377 8.835 1.00 58.91 543 ASP A O 1
ATOM 4397 N N . GLY A 1 544 ? 13.334 5.886 10.936 1.00 52.88 544 GLY A N 1
ATOM 4398 C CA . GLY A 1 544 ? 12.408 7.015 11.071 1.00 52.88 544 GLY A CA 1
ATOM 4399 C C . GLY A 1 544 ? 10.942 6.641 11.289 1.00 52.88 544 GLY A C 1
ATOM 4400 O O . GLY A 1 544 ? 10.084 7.480 11.033 1.00 52.88 544 GLY A O 1
ATOM 4401 N N . GLY A 1 545 ? 10.651 5.422 11.753 1.00 54.94 545 GLY A N 1
ATOM 4402 C CA . GLY A 1 545 ? 9.340 5.109 12.325 1.00 54.94 545 GLY A CA 1
ATOM 4403 C C . GLY A 1 545 ? 9.107 5.893 13.621 1.00 54.94 545 GLY A C 1
ATOM 4404 O O . GLY A 1 545 ? 10.049 6.115 14.386 1.00 54.94 545 GLY A O 1
ATOM 4405 N N . GLU A 1 546 ? 7.865 6.322 13.863 1.00 60.84 546 GLU A N 1
ATOM 4406 C CA . GLU A 1 546 ? 7.479 6.996 15.114 1.00 60.84 546 GLU A CA 1
ATOM 4407 C C . GLU A 1 546 ? 7.673 6.077 16.331 1.00 60.84 546 GLU A C 1
ATOM 4409 O O . GLU A 1 546 ? 8.093 6.528 17.399 1.00 60.84 546 GLU A O 1
ATOM 4414 N N . ASP A 1 547 ? 7.447 4.773 16.144 1.00 72.44 547 ASP A N 1
ATOM 4415 C CA . ASP A 1 547 ? 7.617 3.745 17.163 1.00 72.44 547 ASP A CA 1
ATOM 4416 C C . ASP A 1 547 ? 8.956 2.998 16.995 1.00 72.44 547 ASP A C 1
ATOM 4418 O O . ASP A 1 547 ? 9.282 2.465 15.932 1.00 72.44 547 ASP A O 1
ATOM 4422 N N . LYS A 1 548 ? 9.753 2.960 18.072 1.00 81.25 548 LYS A N 1
ATOM 4423 C CA . LYS A 1 548 ? 11.092 2.340 18.090 1.00 81.25 548 LYS A CA 1
ATOM 4424 C C . LYS A 1 548 ? 11.065 0.815 18.206 1.00 81.25 548 LYS A C 1
ATOM 4426 O O . LYS A 1 548 ? 12.104 0.190 17.996 1.00 81.25 548 LYS A O 1
ATOM 4431 N N . GLU A 1 549 ? 9.935 0.237 18.585 1.00 85.06 549 GLU A N 1
ATOM 4432 C CA . GLU A 1 549 ? 9.715 -1.194 18.775 1.00 85.06 549 GLU A CA 1
ATOM 4433 C C . GLU A 1 549 ? 9.218 -1.892 17.507 1.00 85.06 549 GLU A C 1
ATOM 4435 O O . GLU A 1 549 ? 9.424 -3.102 17.369 1.00 85.06 549 GLU A O 1
ATOM 4440 N N . PHE A 1 550 ? 8.613 -1.150 16.582 1.00 85.50 550 PHE A N 1
ATOM 4441 C CA . PHE A 1 550 ? 8.103 -1.668 15.319 1.00 85.50 550 PHE A CA 1
ATOM 4442 C C . PHE A 1 550 ? 9.204 -2.370 14.504 1.00 85.50 550 PHE A C 1
ATOM 4444 O O . PHE A 1 550 ? 10.302 -1.846 14.302 1.00 85.50 550 PHE A O 1
ATOM 4451 N N . GLY A 1 551 ? 8.928 -3.596 14.058 1.00 84.75 551 GLY A N 1
ATOM 4452 C CA . GLY A 1 551 ? 9.873 -4.451 13.331 1.00 84.75 551 GLY A CA 1
ATOM 4453 C C . GLY A 1 551 ? 10.891 -5.204 14.192 1.00 84.75 551 GLY A C 1
ATOM 4454 O O . GLY A 1 551 ? 11.703 -5.966 13.652 1.00 84.75 551 GLY A O 1
ATOM 4455 N N . ARG A 1 552 ? 10.864 -5.029 15.519 1.00 88.81 552 ARG A N 1
ATOM 4456 C CA . ARG A 1 552 ? 11.742 -5.737 16.465 1.00 88.81 552 ARG A CA 1
ATOM 4457 C C . ARG A 1 552 ? 11.033 -6.921 17.102 1.00 88.81 552 ARG A C 1
ATOM 4459 O O . ARG A 1 552 ? 9.907 -6.769 17.569 1.00 88.81 552 ARG A O 1
ATOM 4466 N N . SER A 1 553 ? 11.722 -8.057 17.167 1.00 91.19 553 SER A N 1
ATOM 4467 C CA . SER A 1 553 ? 11.202 -9.291 17.769 1.00 91.19 553 SER A CA 1
ATOM 4468 C C . SER A 1 553 ? 10.815 -9.080 19.235 1.00 91.19 553 SER A C 1
ATOM 4470 O O . SER A 1 553 ? 11.563 -8.447 19.983 1.00 91.19 553 SER A O 1
ATOM 4472 N N . MET A 1 554 ? 9.672 -9.631 19.651 1.00 93.00 554 MET A N 1
ATOM 4473 C CA . MET A 1 554 ? 9.266 -9.678 21.060 1.00 93.00 554 MET A CA 1
ATOM 4474 C C . MET A 1 554 ? 9.999 -10.802 21.820 1.00 93.00 554 MET A C 1
ATOM 4476 O O . MET A 1 554 ? 10.187 -10.724 23.038 1.00 93.00 554 MET A O 1
ATOM 4480 N N . LEU A 1 555 ? 10.460 -11.830 21.100 1.00 91.75 555 LEU A N 1
ATOM 4481 C CA . LEU A 1 555 ? 11.253 -12.937 21.644 1.00 91.75 555 LEU A CA 1
ATOM 4482 C C . LEU A 1 555 ? 12.697 -12.543 21.973 1.00 91.75 555 LEU A C 1
ATOM 4484 O O . LEU A 1 555 ? 13.300 -13.130 22.868 1.00 9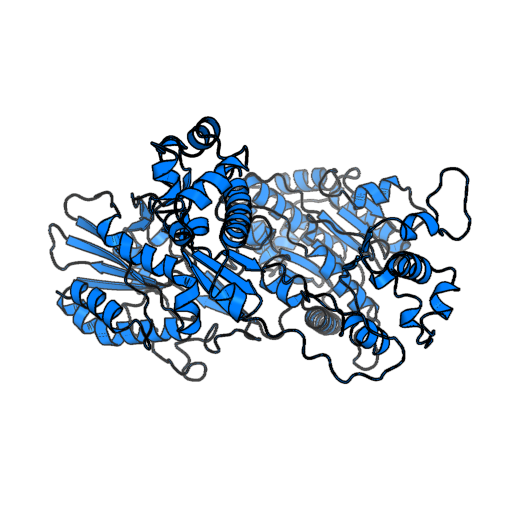1.75 555 LEU A O 1
ATOM 4488 N N . ASP A 1 556 ? 13.269 -11.565 21.274 1.00 89.06 556 ASP A N 1
ATOM 4489 C CA . ASP A 1 556 ? 14.654 -11.157 21.497 1.00 89.06 556 ASP A CA 1
ATOM 4490 C C . ASP A 1 556 ? 14.752 -10.044 22.552 1.00 89.06 556 ASP A C 1
ATOM 4492 O O . ASP A 1 556 ? 14.565 -8.859 22.266 1.00 89.06 556 ASP A O 1
ATOM 4496 N N . ALA A 1 557 ? 15.116 -10.424 23.780 1.00 87.50 557 ALA A N 1
ATOM 4497 C CA . ALA A 1 557 ? 15.322 -9.498 24.896 1.00 87.50 557 ALA A CA 1
ATOM 4498 C C . ALA A 1 557 ? 16.407 -8.432 24.641 1.00 87.50 557 ALA A C 1
ATOM 4500 O O . ALA A 1 557 ? 16.459 -7.433 25.356 1.00 87.50 557 ALA A O 1
ATOM 4501 N N . SER A 1 558 ? 17.281 -8.619 23.644 1.00 87.19 558 SER A N 1
ATOM 4502 C CA . SER A 1 558 ? 18.254 -7.598 23.238 1.00 87.19 558 SER A CA 1
ATOM 4503 C C . SER A 1 558 ? 17.663 -6.537 22.304 1.00 87.19 558 SER A C 1
ATOM 4505 O O . SER A 1 558 ? 18.236 -5.455 22.165 1.00 87.19 558 SER A O 1
ATOM 4507 N N . GLN A 1 559 ? 16.521 -6.822 21.670 1.00 83.12 559 GLN A N 1
ATOM 4508 C CA . GLN A 1 559 ? 15.881 -5.935 20.698 1.00 83.12 559 GLN A CA 1
ATOM 4509 C C . GLN A 1 559 ? 14.732 -5.117 21.291 1.00 83.12 559 GLN A C 1
ATOM 4511 O O . GLN A 1 559 ? 14.505 -3.994 20.829 1.00 83.12 559 GLN A O 1
ATOM 4516 N N . THR A 1 560 ? 14.024 -5.651 22.290 1.00 87.00 560 THR A N 1
ATOM 4517 C CA . THR A 1 560 ? 12.809 -5.043 22.850 1.00 87.00 560 THR A CA 1
ATOM 4518 C C . THR A 1 560 ? 12.887 -4.834 24.362 1.00 87.00 560 THR A C 1
ATOM 4520 O O . THR A 1 560 ? 13.436 -5.655 25.096 1.00 87.00 560 THR A O 1
ATOM 4523 N N . ALA A 1 561 ? 12.263 -3.759 24.848 1.00 87.25 561 ALA A N 1
ATOM 4524 C CA . ALA A 1 561 ? 11.986 -3.582 26.276 1.00 87.25 561 ALA A CA 1
ATOM 4525 C C . ALA A 1 561 ? 10.778 -4.410 26.767 1.00 87.25 561 ALA A C 1
ATOM 4527 O O . ALA A 1 561 ? 10.599 -4.590 27.971 1.00 87.25 561 ALA A O 1
ATOM 4528 N N . TYR A 1 562 ? 9.959 -4.933 25.850 1.00 90.88 562 TYR A N 1
ATOM 4529 C CA . TYR A 1 562 ? 8.695 -5.621 26.130 1.00 90.88 562 TYR A CA 1
ATOM 4530 C C . TYR A 1 562 ? 8.805 -7.134 25.935 1.00 90.88 562 TYR A C 1
ATOM 4532 O O . TYR A 1 562 ? 7.870 -7.785 25.472 1.00 90.88 562 TYR A O 1
ATOM 4540 N N . HIS A 1 563 ? 9.964 -7.697 26.272 1.00 93.62 563 HIS A N 1
ATOM 4541 C CA . HIS A 1 563 ? 10.245 -9.108 26.055 1.00 93.62 563 HIS A CA 1
ATOM 4542 C C . HIS A 1 563 ? 9.188 -10.021 26.699 1.00 93.62 563 HIS A C 1
ATOM 4544 O O . HIS A 1 563 ? 8.838 -9.868 27.874 1.00 93.62 563 HIS A O 1
ATOM 4550 N N . LEU A 1 564 ? 8.704 -10.992 25.924 1.00 93.19 564 LEU A N 1
ATOM 4551 C CA . LEU A 1 564 ? 7.875 -12.100 26.391 1.00 93.19 564 LEU A CA 1
ATOM 4552 C C . LEU A 1 564 ? 8.173 -13.328 25.532 1.00 93.19 564 LEU A C 1
ATOM 4554 O O . LEU A 1 564 ? 8.093 -13.267 24.307 1.00 93.19 564 LEU A O 1
ATOM 4558 N N . ASP A 1 565 ? 8.473 -14.457 26.170 1.00 93.00 565 ASP A N 1
ATOM 4559 C CA . ASP A 1 565 ? 8.716 -15.709 25.456 1.00 93.00 565 ASP A CA 1
ATOM 4560 C C . ASP A 1 565 ? 7.404 -16.342 24.963 1.00 93.00 565 ASP A C 1
ATOM 4562 O O . ASP A 1 565 ? 6.783 -17.185 25.626 1.00 93.00 565 ASP A O 1
ATOM 4566 N N . LEU A 1 566 ? 6.991 -15.935 23.761 1.00 92.88 566 LEU A N 1
ATOM 4567 C CA . LEU A 1 566 ? 5.796 -16.425 23.083 1.00 92.88 566 LEU A CA 1
ATOM 4568 C C . LEU A 1 566 ? 5.888 -17.907 22.713 1.00 92.88 566 LEU A C 1
ATOM 4570 O O . LEU A 1 566 ? 4.838 -18.531 22.558 1.00 92.88 566 LEU A O 1
ATOM 4574 N N . SER A 1 567 ? 7.079 -18.511 22.632 1.00 89.06 567 SER A N 1
ATOM 4575 C CA . SER A 1 567 ? 7.220 -19.939 22.306 1.00 89.06 567 SER A CA 1
ATOM 4576 C C . SER A 1 567 ? 6.546 -20.836 23.353 1.00 89.06 567 SER A C 1
ATOM 4578 O O . SER A 1 567 ? 5.974 -21.874 23.021 1.00 89.06 567 SER A O 1
ATOM 4580 N N . THR A 1 568 ? 6.503 -20.379 24.609 1.00 90.31 568 THR A N 1
ATOM 4581 C CA . THR A 1 568 ? 5.849 -21.079 25.728 1.00 90.31 568 THR A CA 1
ATOM 4582 C C . THR A 1 568 ? 4.368 -20.730 25.891 1.00 90.31 568 THR A C 1
ATOM 4584 O O . THR A 1 568 ? 3.675 -21.306 26.734 1.00 90.31 568 THR A O 1
ATOM 4587 N N . ARG A 1 569 ? 3.851 -19.775 25.111 1.00 94.56 569 ARG A N 1
ATOM 4588 C CA . ARG A 1 569 ? 2.479 -19.267 25.220 1.00 94.56 569 ARG A CA 1
ATOM 4589 C C . ARG A 1 569 ? 1.607 -19.829 24.109 1.00 94.56 569 ARG A C 1
ATOM 4591 O O . ARG A 1 569 ? 1.443 -19.226 23.052 1.00 94.56 569 ARG A O 1
ATOM 4598 N N . ALA A 1 570 ? 1.011 -20.992 24.373 1.00 94.06 570 ALA A N 1
ATOM 4599 C CA . ALA A 1 570 ? 0.114 -21.679 23.436 1.00 94.06 570 ALA A CA 1
ATOM 4600 C C . ALA A 1 570 ? -1.155 -20.877 23.076 1.00 94.06 570 ALA A C 1
ATOM 4602 O O . ALA A 1 570 ? -1.810 -21.177 22.084 1.00 94.06 570 ALA A O 1
ATOM 4603 N N . TRP A 1 571 ? -1.507 -19.871 23.881 1.00 95.88 571 TRP A N 1
ATOM 4604 C CA . TRP A 1 571 ? -2.647 -18.988 23.638 1.00 95.88 571 TRP A CA 1
ATOM 4605 C C . TRP A 1 571 ? -2.379 -17.901 22.603 1.00 95.88 571 TRP A C 1
ATOM 4607 O O . TRP A 1 571 ? -3.325 -17.318 22.092 1.00 95.88 571 TRP A O 1
ATOM 4617 N N . PHE A 1 572 ? -1.120 -17.621 22.278 1.00 97.44 572 PHE A N 1
ATOM 4618 C CA . PHE A 1 572 ? -0.777 -16.692 21.210 1.00 97.44 572 PHE A CA 1
ATOM 4619 C C . PHE A 1 572 ? -0.523 -17.482 19.924 1.00 97.44 572 PHE A C 1
ATOM 4621 O O . PHE A 1 572 ? 0.321 -18.380 19.924 1.00 97.44 572 PHE A O 1
ATOM 4628 N N . ALA A 1 573 ? -1.252 -17.196 18.846 1.00 96.75 573 ALA A N 1
ATOM 4629 C CA . ALA A 1 573 ? -1.267 -18.063 17.661 1.00 96.75 573 ALA A CA 1
ATOM 4630 C C . ALA A 1 573 ? 0.027 -18.041 16.829 1.00 96.75 573 ALA A C 1
ATOM 4632 O O . ALA A 1 573 ? 0.422 -19.076 16.285 1.00 96.75 573 ALA A O 1
ATOM 4633 N N . PHE A 1 574 ? 0.688 -16.887 16.738 1.00 95.25 574 PHE A N 1
ATOM 4634 C CA . PHE A 1 574 ? 1.932 -16.718 15.986 1.00 95.25 574 PHE A CA 1
ATOM 4635 C C . PHE A 1 574 ? 3.167 -17.034 16.837 1.00 95.25 574 PHE A C 1
ATOM 4637 O O . PHE A 1 574 ? 3.098 -17.079 18.068 1.00 95.25 574 PHE A O 1
ATOM 4644 N N . ASP A 1 575 ? 4.287 -17.316 16.177 1.00 94.38 575 ASP A N 1
ATOM 4645 C CA . ASP A 1 575 ? 5.574 -17.608 16.807 1.00 94.38 575 ASP A CA 1
ATOM 4646 C C . ASP A 1 575 ? 6.243 -16.374 17.426 1.00 94.38 575 ASP A C 1
ATOM 4648 O O . ASP A 1 575 ? 6.818 -16.498 18.505 1.00 94.38 575 ASP A O 1
ATOM 4652 N N . ASP A 1 576 ? 6.095 -15.198 16.816 1.00 93.94 576 ASP A N 1
ATOM 4653 C CA . ASP A 1 576 ? 6.656 -13.925 17.290 1.00 93.94 576 ASP A CA 1
ATOM 4654 C C . ASP A 1 576 ? 5.677 -12.746 17.073 1.00 93.94 576 ASP A C 1
ATOM 4656 O O . ASP A 1 576 ? 4.617 -12.893 16.459 1.00 93.94 576 ASP A O 1
ATOM 4660 N N . CYS A 1 577 ? 6.028 -11.566 17.585 1.00 93.19 577 CYS A N 1
ATOM 4661 C CA . CYS A 1 577 ? 5.352 -10.298 17.336 1.00 93.19 577 CYS A CA 1
ATOM 4662 C C . CYS A 1 577 ? 6.383 -9.203 17.027 1.00 93.19 577 CYS A C 1
ATOM 4664 O O . CYS A 1 577 ? 7.284 -8.939 17.823 1.00 93.19 577 CYS A O 1
ATOM 4666 N N . PHE A 1 578 ? 6.208 -8.528 15.890 1.00 91.56 578 PHE A N 1
ATOM 4667 C CA . PHE A 1 578 ? 7.054 -7.414 15.437 1.00 91.56 578 PHE A CA 1
ATOM 4668 C C . PHE A 1 578 ? 6.304 -6.072 15.464 1.00 91.56 578 PHE A C 1
ATOM 4670 O O . PHE A 1 578 ? 6.652 -5.143 14.737 1.00 91.56 578 PHE A O 1
ATOM 4677 N N . GLY A 1 579 ? 5.233 -6.002 16.253 1.00 90.12 579 GLY A N 1
ATOM 4678 C CA . GLY A 1 579 ? 4.370 -4.835 16.371 1.00 90.12 579 GLY A CA 1
ATOM 4679 C C . GLY A 1 579 ? 4.976 -3.660 17.133 1.00 90.12 579 GLY A C 1
ATOM 4680 O O . GLY A 1 579 ? 6.134 -3.701 17.565 1.00 90.12 579 GLY A O 1
ATOM 4681 N N . THR A 1 580 ? 4.172 -2.612 17.290 1.00 91.56 580 THR A N 1
ATOM 4682 C CA . THR A 1 580 ? 4.498 -1.409 18.061 1.00 91.56 580 THR A CA 1
ATOM 4683 C C . THR A 1 580 ? 4.601 -1.703 19.557 1.00 91.56 580 THR A C 1
ATOM 4685 O O . THR A 1 580 ? 4.294 -2.802 20.043 1.00 91.56 580 THR A O 1
ATOM 4688 N N . SER A 1 581 ? 5.022 -0.692 20.311 1.00 91.88 581 SER A N 1
ATOM 4689 C CA . SER A 1 581 ? 5.066 -0.738 21.771 1.00 91.88 581 SER A CA 1
ATOM 4690 C C . SER A 1 581 ? 3.688 -1.058 22.363 1.00 91.88 581 SER A C 1
ATOM 4692 O O . SER A 1 581 ? 3.588 -1.902 23.252 1.00 91.88 581 SER A O 1
ATOM 4694 N N . GLU A 1 582 ? 2.616 -0.443 21.853 1.00 93.69 582 GLU A N 1
ATOM 4695 C CA . GLU A 1 582 ? 1.235 -0.658 22.306 1.00 93.69 582 GLU A CA 1
ATOM 4696 C C . GLU A 1 582 ? 0.743 -2.084 22.038 1.00 93.69 582 GLU A C 1
ATOM 4698 O O . GLU A 1 582 ? 0.113 -2.691 22.908 1.00 93.69 582 GLU A O 1
ATOM 4703 N N . GLU A 1 583 ? 1.070 -2.651 20.875 1.00 95.12 583 GLU A N 1
ATOM 4704 C CA . GLU A 1 583 ? 0.716 -4.031 20.529 1.00 95.12 583 GLU A CA 1
ATOM 4705 C C . GLU A 1 583 ? 1.412 -5.040 21.456 1.00 95.12 583 GLU A C 1
ATOM 4707 O O . GLU A 1 583 ? 0.776 -5.953 21.990 1.00 95.12 583 GLU A O 1
ATOM 4712 N N . LYS A 1 584 ? 2.711 -4.856 21.717 1.00 95.50 584 LYS A N 1
ATOM 4713 C CA . LYS A 1 584 ? 3.481 -5.699 22.653 1.00 95.50 584 LYS A CA 1
ATOM 4714 C C . LYS A 1 584 ? 2.949 -5.593 24.083 1.00 95.50 584 LYS A C 1
ATOM 4716 O O . LYS A 1 584 ? 2.832 -6.596 24.791 1.00 95.50 584 LYS A O 1
ATOM 4721 N N . LEU A 1 585 ? 2.577 -4.385 24.491 1.00 95.12 585 LEU A N 1
ATOM 4722 C CA . LEU A 1 585 ? 1.964 -4.087 25.781 1.00 95.12 585 LEU A CA 1
ATOM 4723 C C . LEU A 1 585 ? 0.604 -4.782 25.964 1.00 95.12 585 LEU A C 1
ATOM 4725 O O . LEU A 1 585 ? 0.344 -5.326 27.041 1.00 95.12 585 LEU A O 1
ATOM 4729 N N . LEU A 1 586 ? -0.233 -4.841 24.922 1.00 97.19 586 LEU A N 1
ATOM 4730 C CA . LEU A 1 586 ? -1.475 -5.622 24.951 1.00 97.19 586 LEU A CA 1
ATOM 4731 C C . LEU A 1 586 ? -1.180 -7.108 25.174 1.00 97.19 586 LEU A C 1
ATOM 4733 O O . LEU A 1 586 ? -1.816 -7.739 26.017 1.00 97.19 586 LEU A O 1
ATOM 4737 N N . ILE A 1 587 ? -0.211 -7.673 24.451 1.00 97.44 587 ILE A N 1
ATOM 4738 C CA . ILE A 1 587 ? 0.153 -9.090 24.587 1.00 97.44 587 ILE A CA 1
ATOM 4739 C C . ILE A 1 587 ? 0.588 -9.397 26.029 1.00 97.44 587 ILE A C 1
ATOM 4741 O O . ILE A 1 587 ? 0.117 -10.373 26.615 1.00 97.44 587 ILE A O 1
ATOM 4745 N N . GLN A 1 588 ? 1.424 -8.550 26.640 1.00 96.31 588 GLN A N 1
ATOM 4746 C CA . GLN A 1 588 ? 1.814 -8.698 28.049 1.00 96.31 588 GLN A CA 1
ATOM 4747 C C . GLN A 1 588 ? 0.616 -8.585 29.004 1.00 96.31 588 GLN A C 1
ATOM 4749 O O . GLN A 1 588 ? 0.520 -9.332 29.982 1.00 96.31 588 GLN A O 1
ATOM 4754 N N . TYR A 1 589 ? -0.322 -7.677 28.724 1.00 96.31 589 TYR A N 1
ATOM 4755 C CA . TYR A 1 589 ? -1.541 -7.539 29.515 1.00 96.31 589 TYR A CA 1
ATOM 4756 C C . TYR A 1 589 ? -2.425 -8.794 29.436 1.00 96.31 589 TYR A C 1
ATOM 4758 O O . TYR A 1 589 ? -2.894 -9.287 30.466 1.00 96.31 589 TYR A O 1
ATOM 4766 N N . ILE A 1 590 ? -2.608 -9.361 28.241 1.00 96.69 590 ILE A N 1
ATOM 4767 C CA . ILE A 1 590 ? -3.344 -10.616 28.061 1.00 96.69 590 ILE A CA 1
ATOM 4768 C C . ILE A 1 590 ? -2.619 -11.779 28.745 1.00 96.69 590 ILE A C 1
ATOM 4770 O O . ILE A 1 590 ? -3.294 -12.566 29.405 1.00 96.69 590 ILE A O 1
ATOM 4774 N N . ASP A 1 591 ? -1.281 -11.861 28.707 1.00 96.88 591 ASP A N 1
ATOM 4775 C CA . ASP A 1 591 ? -0.523 -12.883 29.460 1.00 96.88 591 ASP A CA 1
ATOM 4776 C C . ASP A 1 591 ? -0.849 -12.823 30.960 1.00 96.88 591 ASP A C 1
ATOM 4778 O O . ASP A 1 591 ? -1.152 -13.845 31.581 1.00 96.88 591 ASP A O 1
ATOM 4782 N N . LYS A 1 592 ? -0.895 -11.610 31.529 1.00 95.19 592 LYS A N 1
ATOM 4783 C CA . LYS A 1 592 ? -1.270 -11.380 32.934 1.00 95.19 592 LYS A CA 1
ATOM 4784 C C . LYS A 1 592 ? -2.698 -11.847 33.241 1.00 95.19 592 LYS A C 1
ATOM 4786 O O . LYS A 1 592 ? -2.931 -12.407 34.312 1.00 95.19 592 LYS A O 1
ATOM 4791 N N . ARG A 1 593 ? -3.655 -11.622 32.333 1.00 95.25 593 ARG A N 1
ATOM 4792 C CA . ARG A 1 593 ? -5.081 -11.979 32.511 1.00 95.25 593 ARG A CA 1
ATOM 4793 C C . ARG A 1 593 ? -5.432 -13.391 32.033 1.00 95.25 593 ARG A C 1
ATOM 4795 O O . ARG A 1 593 ? -6.535 -13.871 32.293 1.00 95.25 593 ARG A O 1
ATOM 4802 N N . TYR A 1 594 ? -4.512 -14.098 31.383 1.00 94.88 594 TYR A N 1
ATOM 4803 C CA . TYR A 1 594 ? -4.787 -15.384 30.742 1.00 94.88 594 TYR A CA 1
ATOM 4804 C C . TYR A 1 594 ? -5.284 -16.460 31.717 1.00 94.88 594 TYR A C 1
ATOM 4806 O O . TYR A 1 594 ? -6.176 -17.246 31.394 1.00 94.88 594 TYR A O 1
ATOM 4814 N N . ASN A 1 595 ? -4.751 -16.475 32.942 1.00 94.12 595 ASN A N 1
ATOM 4815 C CA . ASN A 1 595 ? -5.206 -17.403 33.977 1.00 94.12 595 ASN A CA 1
ATOM 4816 C C . ASN A 1 595 ? -6.650 -17.136 34.417 1.00 9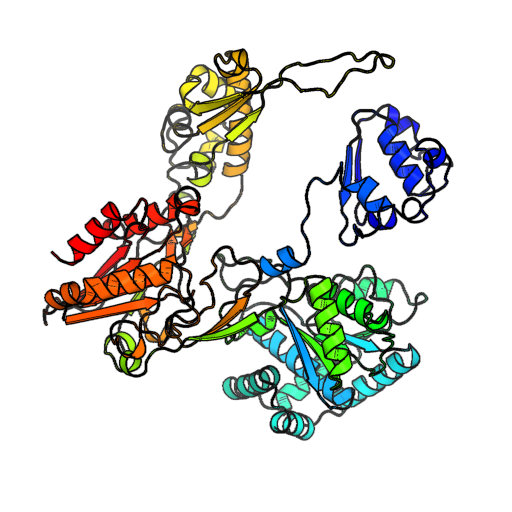4.12 595 ASN A C 1
ATOM 4818 O O . ASN A 1 595 ? -7.337 -18.077 34.808 1.00 94.12 595 ASN A O 1
ATOM 4822 N N . ASP A 1 596 ? -7.125 -15.893 34.339 1.00 94.75 596 ASP A N 1
ATOM 4823 C CA . ASP A 1 596 ? -8.524 -15.568 34.616 1.00 94.75 596 ASP A CA 1
ATOM 4824 C C . ASP A 1 596 ? -9.418 -16.022 33.462 1.00 94.75 596 ASP A C 1
ATOM 4826 O O . ASP A 1 596 ? -10.421 -16.693 33.702 1.00 94.75 596 ASP A O 1
ATOM 4830 N N . LEU A 1 597 ? -8.994 -15.792 32.214 1.00 93.62 597 LEU A N 1
ATOM 4831 C CA . LEU A 1 597 ? -9.703 -16.287 31.027 1.00 93.62 597 LEU A CA 1
ATOM 4832 C C . LEU A 1 597 ? -9.864 -17.815 31.068 1.00 93.62 597 LEU A C 1
ATOM 4834 O O . LEU A 1 597 ? -10.955 -18.327 30.840 1.00 93.62 597 LEU A O 1
ATOM 4838 N N . LYS A 1 598 ? -8.825 -18.560 31.464 1.00 93.50 598 LYS A N 1
ATOM 4839 C CA . LYS A 1 598 ? -8.880 -20.028 31.627 1.00 93.50 598 LYS A CA 1
ATOM 4840 C C . LYS A 1 598 ? -9.843 -20.523 32.711 1.00 93.50 598 LYS A C 1
ATOM 4842 O O . LYS A 1 598 ? -10.279 -21.682 32.676 1.00 93.50 598 LYS A O 1
ATOM 4847 N N . LYS A 1 599 ? -10.175 -19.697 33.708 1.00 92.94 599 LYS A N 1
ATOM 4848 C CA . LYS A 1 599 ? -11.176 -20.073 34.723 1.00 92.94 599 LYS A CA 1
ATOM 4849 C C . LYS A 1 599 ? -12.571 -20.131 34.108 1.00 92.94 599 LYS A C 1
ATOM 4851 O O . LYS A 1 599 ? -13.328 -21.031 34.465 1.00 92.94 599 LYS A O 1
ATOM 4856 N N . VAL A 1 600 ? -12.856 -19.269 33.136 1.00 92.50 600 VAL A N 1
ATOM 4857 C CA . VAL A 1 600 ? -14.173 -19.135 32.497 1.00 92.50 600 VAL A CA 1
ATOM 4858 C C . VAL A 1 600 ? -14.268 -19.968 31.213 1.00 92.50 600 VAL A C 1
ATOM 4860 O O . VAL A 1 600 ? -15.194 -20.759 31.049 1.00 92.50 600 VAL A O 1
ATOM 4863 N N . TYR A 1 601 ? -13.254 -19.898 30.353 1.00 94.19 601 TYR A N 1
ATOM 4864 C CA . TYR A 1 601 ? -13.246 -20.498 29.017 1.00 94.19 601 TYR A CA 1
ATOM 4865 C C . TYR A 1 601 ? -12.431 -21.794 28.952 1.00 94.19 601 TYR A C 1
ATOM 4867 O O . TYR A 1 601 ? -11.482 -21.993 29.714 1.00 94.19 601 TYR A O 1
ATOM 4875 N N . ALA A 1 602 ? -12.822 -22.707 28.060 1.00 93.38 602 ALA A N 1
ATOM 4876 C CA . ALA A 1 602 ? -12.078 -23.932 27.769 1.00 93.38 602 ALA A CA 1
ATOM 4877 C C . ALA A 1 602 ? -10.825 -23.631 26.940 1.00 93.38 602 ALA A C 1
ATOM 4879 O O . ALA A 1 602 ? -9.745 -24.143 27.231 1.00 93.38 602 ALA A O 1
ATOM 4880 N N . GLU A 1 603 ? -10.975 -22.769 25.935 1.00 94.06 603 GLU A N 1
ATOM 4881 C CA . GLU A 1 603 ? -9.908 -22.354 25.032 1.00 94.06 603 GLU A CA 1
ATOM 4882 C C . GLU A 1 603 ? -9.934 -20.830 24.883 1.00 94.06 603 GLU A C 1
ATOM 4884 O O . GLU A 1 603 ? -11.002 -20.215 24.845 1.00 94.06 603 GLU A O 1
ATOM 4889 N N . ALA A 1 604 ? -8.750 -20.226 24.815 1.00 96.56 604 ALA A N 1
ATOM 4890 C CA . ALA A 1 604 ? -8.574 -18.798 24.594 1.00 96.56 604 ALA A CA 1
ATOM 4891 C C . ALA A 1 604 ? -7.351 -18.583 23.698 1.00 96.56 604 ALA A C 1
ATOM 4893 O O . ALA A 1 604 ? -6.255 -19.042 24.044 1.00 96.56 604 ALA A O 1
ATOM 4894 N N . TYR A 1 605 ? -7.552 -17.906 22.566 1.00 97.88 605 TYR A N 1
ATOM 4895 C CA . TYR A 1 605 ? -6.515 -17.646 21.570 1.00 97.88 605 TYR A CA 1
ATOM 4896 C C . TYR A 1 605 ? -6.491 -16.176 21.167 1.00 97.88 605 TYR A C 1
ATOM 4898 O O . TYR A 1 605 ? -7.481 -15.664 20.650 1.00 97.88 605 TYR A O 1
ATOM 4906 N N . LEU A 1 606 ? -5.352 -15.517 21.363 1.00 98.12 606 LEU A N 1
ATOM 4907 C CA . LEU A 1 606 ? -5.073 -14.197 20.812 1.00 98.12 606 LEU A CA 1
ATOM 4908 C C . LEU A 1 606 ? -4.355 -14.366 19.470 1.00 98.12 606 LEU A C 1
ATOM 4910 O O . LEU A 1 606 ? -3.298 -15.002 19.390 1.00 98.12 606 LEU A O 1
ATOM 4914 N N . VAL A 1 607 ? -4.931 -13.793 18.419 1.00 97.69 607 VAL A N 1
ATOM 4915 C CA . VAL A 1 607 ? -4.408 -13.842 17.052 1.00 97.69 607 VAL A CA 1
ATOM 4916 C C . VAL A 1 607 ? -4.198 -12.408 16.577 1.00 97.69 607 VAL A C 1
ATOM 4918 O O . VAL A 1 607 ? -5.130 -11.607 16.601 1.00 97.69 607 VAL A O 1
ATOM 4921 N N . ARG A 1 608 ? -2.973 -12.068 16.163 1.00 95.56 608 ARG A N 1
ATOM 4922 C CA . ARG A 1 608 ? -2.678 -10.767 15.547 1.00 95.56 608 ARG A CA 1
ATOM 4923 C C . ARG A 1 608 ? -3.247 -10.743 14.128 1.00 95.56 608 ARG A C 1
ATOM 4925 O O . ARG A 1 608 ? -3.089 -11.714 13.392 1.00 95.56 608 ARG A O 1
ATOM 4932 N N . ASN A 1 609 ? -3.922 -9.667 13.744 1.00 93.38 609 ASN A N 1
ATOM 4933 C CA . ASN A 1 609 ? -4.537 -9.566 12.427 1.00 93.38 609 ASN A CA 1
ATOM 4934 C C . ASN A 1 609 ? -3.489 -9.441 11.324 1.00 93.38 609 ASN A C 1
ATOM 4936 O O . ASN A 1 609 ? -3.631 -10.127 10.329 1.00 93.38 609 ASN A O 1
ATOM 4940 N N . GLU A 1 610 ? -2.436 -8.627 11.458 1.00 89.56 610 GLU A N 1
ATOM 4941 C CA . GLU A 1 610 ? -1.408 -8.462 10.399 1.00 89.56 610 GLU A CA 1
ATOM 4942 C C . GLU A 1 610 ? -2.020 -8.219 9.002 1.00 89.56 610 GLU A C 1
ATOM 4944 O O . GLU A 1 610 ? -1.597 -8.794 7.990 1.00 89.56 610 GLU A O 1
ATOM 4949 N N . LYS A 1 611 ? -3.101 -7.429 8.958 1.00 87.12 611 LYS A N 1
ATOM 4950 C CA . LYS A 1 611 ? -3.879 -7.129 7.745 1.00 87.12 611 LYS A CA 1
ATOM 4951 C C . LYS A 1 611 ? -4.401 -8.368 7.001 1.00 87.12 611 LYS A C 1
ATOM 4953 O O . LYS A 1 611 ? -4.507 -8.359 5.776 1.00 87.12 611 LYS A O 1
ATOM 4958 N N . HIS A 1 612 ? -4.671 -9.473 7.698 1.00 90.00 612 HIS A N 1
ATOM 4959 C CA . HIS A 1 612 ? -5.325 -10.646 7.107 1.00 90.00 612 HIS A CA 1
ATOM 4960 C C . HIS A 1 612 ? -6.805 -10.377 6.801 1.00 90.00 612 HIS A C 1
ATOM 4962 O O . HIS A 1 612 ? -7.348 -10.952 5.861 1.00 90.00 612 HIS A O 1
ATOM 4968 N N . PHE A 1 613 ? -7.454 -9.487 7.553 1.00 93.31 613 PHE A N 1
ATOM 4969 C CA . PHE A 1 613 ? -8.833 -9.077 7.306 1.00 93.31 613 PHE A CA 1
ATOM 4970 C C . PHE A 1 613 ? -9.083 -7.607 7.660 1.00 93.31 613 PHE A C 1
ATOM 4972 O O . PHE A 1 613 ? -8.305 -6.965 8.370 1.00 93.31 613 PHE A O 1
ATOM 4979 N N . LYS A 1 614 ? -10.223 -7.102 7.183 1.00 94.56 614 LYS A N 1
ATOM 4980 C CA . LYS A 1 614 ? -10.762 -5.778 7.495 1.00 94.56 614 LYS A CA 1
ATOM 4981 C C . LYS A 1 614 ? -12.179 -5.903 8.032 1.00 94.56 614 LYS A C 1
ATOM 4983 O O . LYS A 1 614 ? -12.878 -6.873 7.745 1.00 94.56 614 LYS A O 1
ATOM 4988 N N . LEU A 1 615 ? -12.588 -4.884 8.763 1.00 95.69 615 LEU A N 1
ATOM 4989 C CA . LEU A 1 615 ? -13.964 -4.593 9.123 1.00 95.69 615 LEU A CA 1
ATOM 4990 C C . LEU A 1 615 ? -14.372 -3.273 8.479 1.00 95.69 615 LEU A C 1
ATOM 4992 O O . LEU A 1 615 ? -13.523 -2.447 8.155 1.00 95.69 615 LEU A O 1
ATOM 4996 N N . PHE A 1 616 ? -15.668 -3.055 8.315 1.00 94.50 616 PHE A N 1
ATOM 4997 C CA . PHE A 1 616 ? -16.197 -1.837 7.712 1.00 94.50 616 PHE A CA 1
ATOM 4998 C C . PHE A 1 616 ? -17.145 -1.148 8.685 1.00 94.50 616 PHE A C 1
ATOM 5000 O O . PHE A 1 616 ? -18.086 -1.772 9.172 1.00 94.50 616 PHE A O 1
ATOM 5007 N N . ALA A 1 617 ? -16.909 0.130 8.977 1.00 91.19 617 ALA A N 1
ATOM 5008 C CA . ALA A 1 617 ? -17.731 0.881 9.917 1.00 91.19 617 ALA A CA 1
ATOM 5009 C C . ALA A 1 617 ? -19.197 0.928 9.467 1.00 91.19 617 ALA A C 1
ATOM 5011 O O . ALA A 1 617 ? -19.484 1.178 8.297 1.00 91.19 617 ALA A O 1
ATOM 5012 N N . PHE A 1 618 ? -20.142 0.705 10.384 1.00 88.38 618 PHE A N 1
ATOM 5013 C CA . PHE A 1 618 ? -21.566 0.637 10.032 1.00 88.38 618 PHE A CA 1
ATOM 5014 C C . PHE A 1 618 ? -22.109 1.941 9.435 1.00 88.38 618 PHE A C 1
ATOM 5016 O O . PHE A 1 618 ? -22.990 1.887 8.587 1.00 88.38 618 PHE A O 1
ATOM 5023 N N . ALA A 1 619 ? -21.575 3.095 9.845 1.00 81.12 619 ALA A N 1
ATOM 5024 C CA . ALA A 1 619 ? -22.069 4.401 9.413 1.00 81.12 619 ALA A CA 1
ATOM 5025 C C . ALA A 1 619 ? -21.733 4.722 7.945 1.00 81.12 619 ALA A C 1
ATOM 5027 O O . ALA A 1 619 ? -22.614 5.119 7.188 1.00 81.12 619 ALA A O 1
ATOM 5028 N N . ASP A 1 620 ? -20.474 4.528 7.547 1.00 75.44 620 ASP A N 1
ATOM 5029 C CA . ASP A 1 620 ? -19.906 5.062 6.293 1.00 75.44 620 ASP A CA 1
ATOM 5030 C C . ASP A 1 620 ? -19.015 4.052 5.539 1.00 75.44 620 ASP A C 1
ATOM 5032 O O . ASP A 1 620 ? -18.383 4.350 4.519 1.00 75.44 620 ASP A O 1
ATOM 5036 N N . GLY A 1 621 ? -18.936 2.817 6.039 1.00 83.25 621 GLY A N 1
ATOM 5037 C CA . GLY A 1 621 ? -18.177 1.747 5.408 1.00 83.25 621 GLY A CA 1
ATOM 5038 C C . GLY A 1 621 ? -16.676 2.011 5.372 1.00 83.25 621 GLY A C 1
ATOM 5039 O O . GLY A 1 621 ? -15.990 1.374 4.566 1.00 83.25 621 GLY A O 1
ATOM 5040 N N . ARG A 1 622 ? -16.151 2.929 6.200 1.00 85.75 622 ARG A N 1
ATOM 5041 C CA . ARG A 1 622 ? -14.705 3.133 6.343 1.00 85.75 622 ARG A CA 1
ATOM 5042 C C . ARG A 1 622 ? -14.035 1.836 6.810 1.00 85.75 622 ARG A C 1
ATOM 5044 O O . ARG A 1 622 ? -14.530 1.207 7.750 1.00 85.75 622 ARG A O 1
ATOM 5051 N N . PRO A 1 623 ? -12.928 1.413 6.172 1.00 90.50 623 PRO A N 1
ATOM 5052 C CA . PRO A 1 623 ? -12.226 0.199 6.561 1.00 90.50 623 PRO A CA 1
ATOM 5053 C C . PRO A 1 623 ? -11.454 0.400 7.874 1.00 90.50 623 PRO A C 1
ATOM 5055 O O . PRO A 1 623 ? -10.714 1.370 8.030 1.00 90.50 623 PRO A O 1
ATOM 5058 N N . LEU A 1 624 ? -11.592 -0.555 8.789 1.00 93.25 624 LEU A N 1
ATOM 5059 C CA . LEU A 1 624 ? -10.798 -0.710 10.003 1.00 93.25 624 LEU A CA 1
ATOM 5060 C C . LEU A 1 624 ? -10.080 -2.063 9.963 1.00 93.25 624 LEU A C 1
ATOM 5062 O O . LEU A 1 624 ? -10.705 -3.102 9.762 1.00 93.25 624 LEU A O 1
ATOM 5066 N N . GLU A 1 625 ? -8.775 -2.057 10.193 1.00 93.31 625 GLU A N 1
ATOM 5067 C CA . GLU A 1 625 ? -7.957 -3.256 10.378 1.00 93.31 625 GLU A CA 1
ATOM 5068 C C . GLU A 1 625 ? -7.648 -3.380 11.874 1.00 93.31 625 GLU A C 1
ATOM 5070 O O . GLU A 1 625 ? -6.650 -2.810 12.296 1.00 93.31 625 GLU A O 1
ATOM 5075 N N . PRO A 1 626 ? -8.490 -4.048 12.692 1.00 95.62 626 PRO A N 1
ATOM 5076 C CA . PRO A 1 626 ? -8.195 -4.182 14.116 1.00 95.62 626 PRO A CA 1
ATOM 5077 C C . PRO A 1 626 ? -6.899 -4.973 14.301 1.00 95.62 626 PRO A C 1
ATOM 5079 O O . PRO A 1 626 ? -6.728 -6.002 13.640 1.00 95.62 626 PRO A O 1
ATOM 5082 N N . ASP A 1 627 ? -6.015 -4.536 15.194 1.00 96.38 627 ASP A N 1
ATOM 5083 C CA . ASP A 1 627 ? -4.697 -5.165 15.374 1.00 96.38 627 ASP A CA 1
ATOM 5084 C C . ASP A 1 627 ? -4.779 -6.622 15.862 1.00 96.38 627 ASP A C 1
ATOM 5086 O O . ASP A 1 627 ? -3.968 -7.467 15.465 1.00 96.38 627 ASP A O 1
ATOM 5090 N N . PHE A 1 628 ? -5.772 -6.956 16.694 1.00 98.12 628 PHE A N 1
ATOM 5091 C CA . PHE A 1 628 ? -5.943 -8.299 17.253 1.00 98.12 628 PHE A CA 1
ATOM 5092 C C . PHE A 1 628 ? -7.391 -8.786 17.235 1.00 98.12 628 PHE A C 1
ATOM 5094 O O . PHE A 1 628 ? -8.354 -8.021 17.318 1.00 98.12 628 PHE A O 1
ATOM 5101 N N . VAL A 1 629 ? -7.529 -10.111 17.222 1.00 98.19 629 VAL A N 1
ATOM 5102 C CA . VAL A 1 629 ? -8.764 -10.814 17.557 1.00 98.19 629 VAL A CA 1
ATOM 5103 C C . VAL A 1 629 ? -8.500 -11.841 18.659 1.00 98.19 629 VAL A C 1
ATOM 5105 O O . VAL A 1 629 ? -7.561 -12.638 18.592 1.00 98.19 629 VAL A O 1
ATOM 5108 N N . LEU A 1 630 ? -9.327 -11.811 19.699 1.00 98.12 630 LEU A N 1
ATOM 5109 C CA . LEU A 1 630 ? -9.319 -12.755 20.808 1.00 98.12 630 LEU A CA 1
ATOM 5110 C C . LEU A 1 630 ? -10.512 -13.706 20.661 1.00 98.12 630 LEU A C 1
ATOM 5112 O O . LEU A 1 630 ? -11.668 -13.292 20.745 1.00 98.12 630 LEU A O 1
ATOM 5116 N N . PHE A 1 631 ? -10.222 -14.987 20.455 1.00 97.75 631 PHE A N 1
ATOM 5117 C CA . PHE A 1 631 ? -11.216 -16.055 20.438 1.00 97.75 631 PHE A CA 1
ATOM 5118 C C . PHE A 1 631 ? -11.346 -16.667 21.829 1.00 97.75 631 PHE A C 1
ATOM 5120 O O . PHE A 1 631 ? -10.346 -17.120 22.389 1.00 97.75 631 PHE A O 1
ATOM 5127 N N . LEU A 1 632 ? -12.567 -16.731 22.364 1.00 96.31 632 LEU A N 1
ATOM 5128 C CA . LEU A 1 632 ? -12.872 -17.361 23.653 1.00 96.31 632 LEU A CA 1
ATOM 5129 C C . LEU A 1 632 ? -13.960 -18.418 23.458 1.00 96.31 632 LEU A C 1
ATOM 5131 O O . LEU A 1 632 ? -15.043 -18.119 22.956 1.00 96.31 632 LEU A O 1
ATOM 5135 N N . ILE A 1 633 ? -13.673 -19.661 23.845 1.00 94.44 633 ILE A N 1
ATOM 5136 C CA . ILE A 1 633 ? -14.570 -20.809 23.656 1.00 94.44 633 ILE A CA 1
ATOM 5137 C C . ILE A 1 633 ? -15.034 -21.307 25.024 1.00 94.44 633 ILE A C 1
ATOM 5139 O O . ILE A 1 633 ? -14.217 -21.672 25.874 1.00 94.44 633 ILE A O 1
ATOM 5143 N N . GLY A 1 634 ? -16.346 -21.310 25.249 1.00 90.56 634 GLY A N 1
ATOM 5144 C CA . GLY A 1 634 ? -16.977 -21.719 26.503 1.00 90.56 634 GLY A CA 1
ATOM 5145 C C . GLY A 1 634 ? -16.727 -23.185 26.876 1.00 90.56 634 GLY A C 1
ATOM 5146 O O . GLY A 1 634 ? -16.363 -24.016 26.048 1.00 90.56 634 GLY A O 1
ATOM 5147 N N . LYS A 1 635 ? -16.930 -23.518 28.157 1.00 86.44 635 LYS A N 1
ATOM 5148 C CA . LYS A 1 635 ? -16.739 -24.885 28.691 1.00 86.44 635 LYS A CA 1
ATOM 5149 C C . LYS A 1 635 ? -17.938 -25.812 28.486 1.00 86.44 635 LYS A C 1
ATOM 5151 O O . LYS A 1 635 ? -17.811 -27.024 28.672 1.00 86.44 635 LYS A O 1
ATOM 5156 N N . THR A 1 636 ? -19.103 -25.263 28.155 1.00 77.81 636 THR A N 1
ATOM 5157 C CA . THR A 1 636 ? -20.328 -26.037 27.937 1.00 77.81 636 THR A CA 1
ATOM 5158 C C . THR A 1 636 ? -20.213 -26.859 26.655 1.00 77.81 636 THR A C 1
ATOM 5160 O O . THR A 1 636 ? -19.652 -26.400 25.666 1.00 77.81 636 THR A O 1
ATOM 5163 N N . LYS A 1 637 ? -20.709 -28.105 26.672 1.00 67.56 637 LYS A N 1
ATOM 5164 C CA . LYS A 1 637 ? -20.703 -28.998 25.492 1.00 67.56 637 LYS A CA 1
ATOM 5165 C C . LYS A 1 637 ? -21.921 -28.809 24.580 1.00 67.56 637 LYS A C 1
ATOM 5167 O O . LYS A 1 637 ? -21.875 -29.213 23.424 1.00 67.56 637 LYS A O 1
ATOM 5172 N N . THR A 1 638 ? -22.995 -28.249 25.123 1.00 58.16 638 THR A N 1
ATOM 5173 C CA . THR A 1 638 ? -24.231 -27.857 24.436 1.00 58.16 638 THR A CA 1
ATOM 5174 C C . THR A 1 638 ? -24.374 -26.350 24.598 1.00 58.16 638 THR A C 1
ATOM 5176 O O . THR A 1 638 ? -24.063 -25.844 25.679 1.00 58.16 638 THR A O 1
ATOM 5179 N N . ASP A 1 639 ? -24.787 -25.648 23.544 1.00 67.19 639 ASP A N 1
ATOM 5180 C CA . ASP A 1 639 ? -24.799 -24.179 23.487 1.00 67.19 639 ASP A CA 1
ATOM 5181 C C . ASP A 1 639 ? -23.455 -23.570 23.907 1.00 67.19 639 ASP A C 1
ATOM 5183 O O . ASP A 1 639 ? -23.358 -22.719 24.794 1.00 67.19 639 ASP A O 1
ATOM 5187 N N . THR A 1 640 ? -22.370 -24.068 23.311 1.00 83.62 640 THR A N 1
ATOM 5188 C CA . THR A 1 640 ? -21.037 -23.523 23.571 1.00 83.62 640 THR A CA 1
ATOM 5189 C C . THR A 1 640 ? -20.982 -22.084 23.068 1.00 83.62 640 THR A C 1
ATOM 5191 O O . THR A 1 640 ? -21.175 -21.837 21.877 1.00 83.62 640 THR A O 1
ATOM 5194 N N . MET A 1 641 ? -20.697 -21.138 23.963 1.00 87.38 641 MET A N 1
ATOM 5195 C CA . MET A 1 641 ? -20.471 -19.742 23.589 1.00 87.38 641 MET A CA 1
ATOM 5196 C C . MET A 1 641 ? -19.105 -19.592 22.914 1.00 87.38 641 MET A C 1
ATOM 5198 O O . MET A 1 641 ? -18.085 -20.017 23.460 1.00 87.38 641 MET A O 1
ATOM 5202 N N . HIS A 1 642 ? -19.084 -18.971 21.742 1.00 92.12 642 HIS A N 1
ATOM 5203 C CA . HIS A 1 642 ? -17.890 -18.638 20.978 1.00 92.12 642 HIS A CA 1
ATOM 5204 C C . HIS A 1 642 ? -17.820 -17.122 20.818 1.00 92.12 642 HIS A C 1
ATOM 5206 O O . HIS A 1 642 ? -18.526 -16.548 19.988 1.00 92.12 642 HIS A O 1
ATOM 5212 N N . TYR A 1 643 ? -16.958 -16.480 21.599 1.00 94.75 643 TYR A N 1
ATOM 5213 C CA . TYR A 1 643 ? -16.708 -15.051 21.469 1.00 94.75 643 TYR A CA 1
ATOM 5214 C C . TYR A 1 643 ? -15.563 -14.802 20.500 1.00 94.75 643 TYR A C 1
ATOM 5216 O O . TYR A 1 643 ? -14.513 -15.445 20.571 1.00 94.75 643 TYR A O 1
ATOM 5224 N N . GLN A 1 644 ? -15.770 -13.819 19.638 1.00 96.50 644 GLN A N 1
ATOM 5225 C CA . GLN A 1 644 ? -14.760 -13.212 18.797 1.00 96.50 644 GLN A CA 1
ATOM 5226 C C . GLN A 1 644 ? -14.666 -11.734 19.159 1.00 96.50 644 GLN A C 1
ATOM 5228 O O . GLN A 1 644 ? -15.584 -10.960 18.887 1.00 96.50 644 GLN A O 1
ATOM 5233 N N . VAL A 1 645 ? -13.555 -11.356 19.781 1.00 97.88 645 VAL A N 1
ATOM 5234 C CA . VAL A 1 645 ? -13.375 -10.024 20.356 1.00 97.88 645 VAL A CA 1
ATOM 5235 C C . VAL A 1 645 ? -12.286 -9.278 19.594 1.00 97.88 645 VAL A C 1
ATOM 5237 O O . VAL A 1 645 ? -11.123 -9.670 19.644 1.00 97.88 645 VAL A O 1
ATOM 5240 N N . PHE A 1 646 ? -12.646 -8.216 18.883 1.00 98.25 646 PHE A N 1
ATOM 5241 C CA . PHE A 1 646 ? -11.711 -7.331 18.194 1.00 98.25 646 PHE A CA 1
ATOM 5242 C C . PHE A 1 646 ? -11.082 -6.343 19.178 1.00 98.25 646 PHE A C 1
ATOM 5244 O O . PHE A 1 646 ? -11.781 -5.757 20.011 1.00 98.25 646 PHE A O 1
ATOM 5251 N N . ILE A 1 647 ? -9.765 -6.170 19.083 1.00 98.06 647 ILE A N 1
ATOM 5252 C CA . ILE A 1 647 ? -8.980 -5.334 19.992 1.00 98.06 647 ILE A CA 1
ATOM 5253 C C . ILE A 1 647 ? -8.020 -4.463 19.180 1.00 98.06 647 ILE A C 1
ATOM 5255 O O . ILE A 1 647 ? -7.305 -4.969 18.319 1.00 98.06 647 ILE A O 1
ATOM 5259 N N . GLU A 1 648 ? -7.981 -3.175 19.516 1.00 96.75 648 GLU A N 1
ATOM 5260 C CA . GLU A 1 648 ? -7.112 -2.167 18.904 1.00 96.75 648 GLU A CA 1
ATOM 5261 C C . GLU A 1 648 ? -6.311 -1.437 20.002 1.00 96.75 648 GLU A C 1
ATOM 5263 O O . GLU A 1 648 ? -6.866 -0.605 20.734 1.00 96.75 648 GLU A O 1
ATOM 5268 N N . PRO A 1 649 ? -5.017 -1.749 20.171 1.00 95.19 649 PRO A N 1
ATOM 5269 C CA . PRO A 1 649 ? -4.065 -0.917 20.896 1.00 95.19 649 PRO A CA 1
ATOM 5270 C C . PRO A 1 649 ? -3.879 0.444 20.234 1.00 95.19 649 PRO A C 1
ATOM 5272 O O . PRO A 1 649 ? -3.779 0.546 19.015 1.00 95.19 649 PRO A O 1
ATOM 5275 N N . LYS A 1 650 ? -3.795 1.512 21.031 1.00 92.69 650 LYS A N 1
ATOM 5276 C CA . LYS A 1 650 ? -3.622 2.863 20.485 1.00 92.69 650 LYS A CA 1
ATOM 5277 C C . LYS A 1 650 ? -2.666 3.720 21.291 1.00 92.69 650 LYS A C 1
ATOM 5279 O O . LYS A 1 650 ? -2.775 3.803 22.513 1.00 92.69 650 LYS A O 1
ATOM 5284 N N . GLY A 1 651 ? -1.763 4.410 20.594 1.00 88.31 651 GLY A N 1
ATOM 5285 C CA . GLY A 1 651 ? -0.891 5.424 21.181 1.00 88.31 651 GLY A CA 1
ATOM 5286 C C . GLY A 1 651 ? -1.687 6.665 21.596 1.00 88.31 651 GLY A C 1
ATOM 5287 O O . GLY A 1 651 ? -2.634 7.067 20.920 1.00 88.31 651 GLY A O 1
ATOM 5288 N N . GLN A 1 652 ? -1.295 7.303 22.702 1.00 85.94 652 GLN A N 1
ATOM 5289 C CA . GLN A 1 652 ? -2.059 8.408 23.306 1.00 85.94 652 GLN A CA 1
ATOM 5290 C C . GLN A 1 652 ? -2.274 9.597 22.349 1.00 85.94 652 GLN A C 1
ATOM 5292 O O . GLN A 1 652 ? -3.334 10.216 22.349 1.00 85.94 652 GLN A O 1
ATOM 5297 N N . HIS A 1 653 ? -1.298 9.881 21.483 1.00 83.06 653 HIS A N 1
ATOM 5298 C CA . HIS A 1 653 ? -1.358 10.972 20.507 1.00 83.06 653 HIS A CA 1
ATOM 5299 C C . HIS A 1 653 ? -2.375 10.738 19.372 1.00 83.06 653 HIS A C 1
ATOM 5301 O O . HIS A 1 653 ? -2.815 11.704 18.751 1.00 83.06 653 HIS A O 1
ATOM 5307 N N . LEU A 1 654 ? -2.790 9.487 19.125 1.00 84.06 654 LEU A N 1
ATOM 5308 C CA . LEU A 1 654 ? -3.730 9.122 18.05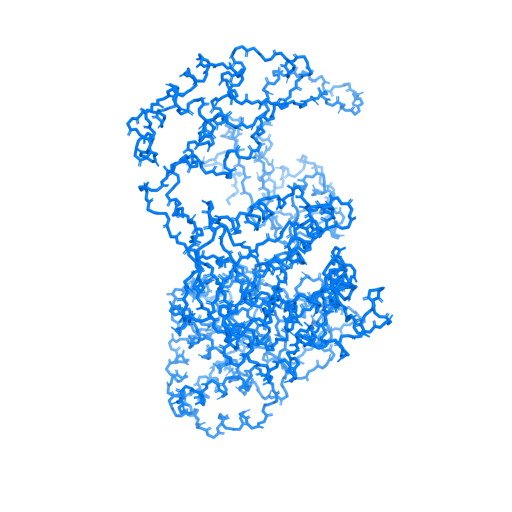5 1.00 84.06 654 LEU A CA 1
ATOM 5309 C C . LEU A 1 654 ? -5.181 9.017 18.529 1.00 84.06 654 LEU A C 1
ATOM 5311 O O . LEU A 1 654 ? -6.082 9.017 17.694 1.00 84.06 654 LEU A O 1
ATOM 5315 N N . LEU A 1 655 ? -5.428 8.976 19.844 1.00 84.94 655 LEU A N 1
ATOM 5316 C CA . LEU A 1 655 ? -6.767 8.755 20.409 1.00 84.94 655 LEU A CA 1
ATOM 5317 C C . LEU A 1 655 ? -7.813 9.721 19.838 1.00 84.94 655 LEU A C 1
ATOM 5319 O O . LEU A 1 655 ? -8.905 9.295 19.483 1.00 84.94 655 LEU A O 1
ATOM 5323 N N . ARG A 1 656 ? -7.468 11.010 19.703 1.00 81.56 656 ARG A N 1
ATOM 5324 C CA . ARG A 1 656 ? -8.387 12.041 19.188 1.00 81.56 656 ARG A CA 1
ATOM 5325 C C . ARG A 1 656 ? -8.640 11.942 17.686 1.00 81.56 656 ARG A C 1
ATOM 5327 O O . ARG A 1 656 ? -9.750 12.222 17.249 1.00 81.56 656 ARG A O 1
ATOM 5334 N N . ALA A 1 657 ? -7.625 11.582 16.905 1.00 80.69 657 ALA A N 1
ATOM 5335 C CA . ALA A 1 657 ? -7.760 11.459 15.455 1.00 80.69 657 ALA A CA 1
ATOM 5336 C C . ALA A 1 657 ? -8.579 10.214 15.070 1.00 80.69 657 ALA A C 1
ATOM 5338 O O . ALA A 1 657 ? -9.325 10.231 14.093 1.00 80.69 657 ALA A O 1
ATOM 5339 N N . ASP A 1 658 ? -8.480 9.156 15.877 1.00 87.25 658 ASP A N 1
ATOM 5340 C CA . ASP A 1 658 ? -9.043 7.839 15.588 1.00 87.25 658 ASP A CA 1
ATOM 5341 C C . ASP A 1 658 ? -10.313 7.499 16.394 1.00 87.25 658 ASP A C 1
ATOM 5343 O O . ASP A 1 658 ? -10.740 6.347 16.381 1.00 87.25 658 ASP A O 1
ATOM 5347 N N . VAL A 1 659 ? -10.967 8.477 17.041 1.00 89.12 659 VAL A N 1
ATOM 5348 C CA . VAL A 1 659 ? -12.186 8.266 17.866 1.00 89.12 659 VAL A CA 1
ATOM 5349 C C . VAL A 1 659 ? -13.255 7.442 17.143 1.00 89.12 659 VAL A C 1
ATOM 5351 O O . VAL A 1 659 ? -13.846 6.539 17.731 1.00 89.12 659 VAL A O 1
ATOM 5354 N N . TRP A 1 660 ? -13.454 7.685 15.846 1.00 88.56 660 TRP A N 1
ATOM 5355 C CA . TRP A 1 660 ? -14.441 6.964 15.038 1.00 88.56 660 TRP A CA 1
ATOM 5356 C C . TRP A 1 660 ? -14.213 5.438 15.008 1.00 88.56 660 TRP A C 1
ATOM 5358 O O . TRP A 1 660 ? -15.170 4.677 14.865 1.00 88.56 660 TRP A O 1
ATOM 5368 N N . LYS A 1 661 ? -12.964 4.965 15.155 1.00 93.19 661 LYS A N 1
ATOM 5369 C CA . LYS A 1 661 ? -12.649 3.525 15.202 1.00 93.19 661 LYS A CA 1
ATOM 5370 C C . LYS A 1 661 ? -13.101 2.911 16.526 1.00 93.19 661 LYS A C 1
ATOM 5372 O O . LYS A 1 661 ? -13.635 1.808 16.523 1.00 93.19 661 LYS A O 1
ATOM 5377 N N . GLU A 1 662 ? -12.922 3.624 17.639 1.00 93.19 662 GLU A N 1
ATOM 5378 C CA . GLU A 1 662 ? -13.396 3.205 18.966 1.00 93.19 662 GLU A CA 1
ATOM 5379 C C . GLU A 1 662 ? -14.930 3.170 19.016 1.00 93.19 662 GLU A C 1
ATOM 5381 O O . GLU A 1 662 ? -15.517 2.188 19.477 1.00 93.19 662 GLU A O 1
ATOM 5386 N N . GLU A 1 663 ? -15.589 4.192 18.465 1.00 92.50 663 GLU A N 1
ATOM 5387 C CA . GLU A 1 663 ? -17.050 4.227 18.311 1.00 92.50 663 GLU A CA 1
ATOM 5388 C C . GLU A 1 663 ? -17.553 3.040 17.480 1.00 92.50 663 GLU A C 1
ATOM 5390 O O . GLU A 1 663 ? -18.512 2.365 17.861 1.00 92.50 663 GLU A O 1
ATOM 5395 N N . PHE A 1 664 ? -16.869 2.720 16.377 1.00 94.62 664 PHE A N 1
ATOM 5396 C CA . PHE A 1 664 ? -17.212 1.551 15.579 1.00 94.62 664 PHE A CA 1
ATOM 5397 C C . PHE A 1 664 ? -17.021 0.246 16.363 1.00 94.62 664 PHE A C 1
ATOM 5399 O O . PHE A 1 664 ? -17.974 -0.526 16.466 1.00 94.62 664 PHE A O 1
ATOM 5406 N N . LEU A 1 665 ? -15.850 0.001 16.960 1.00 96.12 665 LEU A N 1
ATOM 5407 C CA . LEU A 1 665 ? -15.570 -1.228 17.715 1.00 96.12 665 LEU A CA 1
ATOM 5408 C C . LEU A 1 665 ? -16.600 -1.464 18.825 1.00 96.12 665 LEU A C 1
ATOM 5410 O O . LEU A 1 665 ? -17.170 -2.553 18.927 1.00 96.12 665 LEU A O 1
ATOM 5414 N N . THR A 1 666 ? -16.892 -0.430 19.611 1.00 95.06 666 THR A N 1
ATOM 5415 C CA . THR A 1 666 ? -17.855 -0.513 20.717 1.00 95.06 666 THR A CA 1
ATOM 5416 C C . THR A 1 666 ? -19.292 -0.732 20.233 1.00 95.06 666 THR A C 1
ATOM 5418 O O . THR A 1 666 ? -20.070 -1.409 20.910 1.00 95.06 666 THR A O 1
ATOM 5421 N N . SER A 1 667 ? -19.644 -0.264 19.029 1.00 94.50 667 SER A N 1
ATOM 5422 C CA . SER A 1 667 ? -20.963 -0.507 18.426 1.00 94.50 667 SER A CA 1
ATOM 5423 C C . SER A 1 667 ? -21.202 -1.964 17.995 1.00 94.50 667 SER A C 1
ATOM 5425 O O . SER A 1 667 ? -22.356 -2.401 17.957 1.00 94.50 667 SER A O 1
ATOM 5427 N N . ILE A 1 668 ? -20.141 -2.745 17.723 1.00 96.25 668 ILE A N 1
ATOM 5428 C CA . ILE A 1 668 ? -20.239 -4.120 17.187 1.00 96.25 668 ILE A CA 1
ATOM 5429 C C . ILE A 1 668 ? -21.068 -5.025 18.099 1.00 96.25 668 ILE A C 1
ATOM 5431 O O . ILE A 1 668 ? -21.896 -5.785 17.606 1.00 96.25 668 ILE A O 1
ATOM 5435 N N . LYS A 1 669 ? -20.897 -4.922 19.421 1.00 93.06 669 LYS A N 1
ATOM 5436 C CA . LYS A 1 669 ? -21.596 -5.786 20.386 1.00 93.06 669 LYS A CA 1
ATOM 5437 C C . LYS A 1 669 ? -23.121 -5.625 20.332 1.00 93.06 669 LYS A C 1
ATOM 5439 O O . LYS A 1 669 ? -23.849 -6.594 20.509 1.00 93.06 669 LYS A O 1
ATOM 5444 N N . GLY A 1 670 ? -23.598 -4.392 20.146 1.00 90.25 670 GLY A N 1
ATOM 5445 C CA . GLY A 1 670 ? -25.027 -4.066 20.187 1.00 90.25 670 GLY A CA 1
ATOM 5446 C C . GLY A 1 670 ? -25.723 -4.139 18.830 1.00 90.25 670 GLY A C 1
ATOM 5447 O O . GLY A 1 670 ? -26.925 -4.380 18.780 1.00 90.25 670 GLY A O 1
ATOM 5448 N N . GLN A 1 671 ? -24.984 -3.916 17.740 1.00 91.19 671 GLN A N 1
ATOM 5449 C CA . GLN A 1 671 ? -25.553 -3.808 16.392 1.00 91.19 671 GLN A CA 1
ATOM 5450 C C . GLN A 1 671 ? -25.168 -4.972 15.469 1.00 91.19 671 GLN A C 1
ATOM 5452 O O . GLN A 1 671 ? -25.882 -5.245 14.504 1.00 91.19 671 GLN A O 1
ATOM 5457 N N . GLY A 1 672 ? -24.055 -5.658 15.746 1.00 91.81 672 GLY A N 1
ATOM 5458 C CA . GLY A 1 672 ? -23.554 -6.762 14.936 1.00 91.81 672 GLY A CA 1
ATOM 5459 C C . GLY A 1 672 ? -24.450 -7.995 15.021 1.00 91.81 672 GLY A C 1
ATOM 5460 O O . GLY A 1 672 ? -24.816 -8.452 16.101 1.00 91.81 672 GLY A O 1
ATOM 5461 N N . GLN A 1 673 ? -24.786 -8.557 13.864 1.00 91.19 673 GLN A N 1
ATOM 5462 C CA . GLN A 1 673 ? -25.637 -9.734 13.729 1.00 91.19 673 GLN A CA 1
ATOM 5463 C C . GLN A 1 673 ? -24.818 -10.893 13.179 1.00 91.19 673 GLN A C 1
ATOM 5465 O O . GLN A 1 673 ? -24.231 -10.787 12.104 1.00 91.19 673 GLN A O 1
ATOM 5470 N N . VAL A 1 674 ? -24.788 -12.010 13.898 1.00 89.19 674 VAL A N 1
ATOM 5471 C CA . VAL A 1 674 ? -24.036 -13.202 13.496 1.00 89.19 674 VAL A CA 1
ATOM 5472 C C . VAL A 1 674 ? -25.004 -14.297 13.082 1.00 89.19 674 VAL A C 1
ATOM 5474 O O . VAL A 1 674 ? -25.925 -14.635 13.827 1.00 89.19 674 VAL A O 1
ATOM 5477 N N . GLU A 1 675 ? -24.783 -14.868 11.902 1.00 77.94 675 GLU A N 1
ATOM 5478 C CA . GLU A 1 675 ? -25.532 -16.039 11.456 1.00 77.94 675 GLU A CA 1
ATOM 5479 C C . GLU A 1 675 ? -25.142 -17.265 12.295 1.00 77.94 675 GLU A C 1
ATOM 5481 O O . GLU A 1 675 ? -23.968 -17.635 12.372 1.00 77.94 675 GLU A O 1
ATOM 5486 N N . GLN A 1 676 ? -26.123 -17.898 12.944 1.00 81.31 676 GLN A N 1
ATOM 5487 C CA . GLN A 1 676 ? -25.891 -19.103 13.741 1.00 81.31 676 GLN A CA 1
ATOM 5488 C C . GLN A 1 676 ? -25.854 -20.323 12.818 1.00 81.31 676 GLN A C 1
ATOM 5490 O O . GLN A 1 676 ? -26.877 -20.768 12.308 1.00 81.31 676 GLN A O 1
ATOM 5495 N N . LEU A 1 677 ? -24.652 -20.850 12.590 1.00 73.00 677 LEU A N 1
ATOM 5496 C CA . LEU A 1 677 ? -24.414 -21.915 11.606 1.00 73.00 677 LEU A CA 1
ATOM 5497 C C . LEU A 1 677 ? -24.583 -23.326 12.178 1.00 73.00 677 LEU A C 1
ATOM 5499 O O . LEU A 1 677 ? -24.741 -24.284 11.425 1.00 73.00 677 LEU A O 1
ATOM 5503 N N . ILE A 1 678 ? -24.454 -23.479 13.499 1.00 77.19 678 ILE A N 1
ATOM 5504 C CA . ILE A 1 678 ? -24.387 -24.776 14.179 1.00 77.19 678 ILE A CA 1
ATOM 5505 C C . ILE A 1 678 ? -25.333 -24.738 15.376 1.00 77.19 678 ILE A C 1
ATOM 5507 O O . ILE A 1 678 ? -25.117 -23.955 16.291 1.00 77.19 678 ILE A O 1
ATOM 5511 N N . GLU A 1 679 ? -26.325 -25.633 15.403 1.00 71.00 679 GLU A N 1
ATOM 5512 C CA . GLU A 1 679 ? -27.411 -25.647 16.404 1.00 71.00 679 GLU A CA 1
ATOM 5513 C C . GLU A 1 679 ? -26.945 -25.676 17.872 1.00 71.00 679 GLU A C 1
ATOM 5515 O O . GLU A 1 679 ? -27.663 -25.198 18.734 1.00 71.00 679 GLU A O 1
ATOM 5520 N N . ASN A 1 680 ? -25.744 -26.190 18.163 1.00 77.62 680 ASN A N 1
ATOM 5521 C CA . ASN A 1 680 ? -25.191 -26.293 19.525 1.00 77.62 680 ASN A CA 1
ATOM 5522 C C . ASN A 1 680 ? -24.073 -25.278 19.826 1.00 77.62 680 ASN A C 1
ATOM 5524 O O . ASN A 1 680 ? -23.286 -25.482 20.758 1.00 77.62 680 ASN A O 1
ATOM 5528 N N . ARG A 1 681 ? -23.926 -24.232 19.011 1.00 84.06 681 ARG A N 1
ATOM 5529 C CA . ARG A 1 681 ? -22.910 -23.189 19.194 1.00 84.06 681 ARG A CA 1
ATOM 5530 C C . ARG A 1 681 ? -23.550 -21.827 19.042 1.00 84.06 681 ARG A C 1
ATOM 5532 O O . ARG A 1 681 ? -24.274 -21.592 18.083 1.00 84.06 681 ARG A O 1
ATOM 5539 N N . GLN A 1 682 ? -23.220 -20.931 19.959 1.00 88.25 682 GLN A N 1
ATOM 5540 C CA . GLN A 1 682 ? -23.652 -19.545 19.892 1.00 88.25 682 GLN A CA 1
ATOM 5541 C C . GLN A 1 682 ? -22.448 -18.655 19.632 1.00 88.25 682 GLN A C 1
ATOM 5543 O O . GLN A 1 682 ? -21.513 -18.606 20.431 1.00 88.25 682 GLN A O 1
ATOM 5548 N N . TYR A 1 683 ? -22.461 -17.972 18.494 1.00 91.69 683 TYR A N 1
ATOM 5549 C CA . TYR A 1 683 ? -21.390 -17.069 18.092 1.00 91.69 683 TYR A CA 1
ATOM 5550 C C . TYR A 1 683 ? -21.720 -15.626 18.461 1.00 91.69 683 TYR A C 1
ATOM 5552 O O . TYR A 1 683 ? -22.809 -15.139 18.150 1.00 91.69 683 TYR A O 1
ATOM 5560 N N . VAL A 1 684 ? -20.761 -14.945 19.092 1.00 93.06 684 VAL A N 1
ATOM 5561 C CA . VAL A 1 684 ? -20.861 -13.544 19.513 1.00 93.06 684 VAL A CA 1
ATOM 5562 C C . VAL A 1 684 ? -19.653 -12.774 18.990 1.00 93.06 684 VAL A C 1
ATOM 5564 O O . VAL A 1 684 ? -18.512 -13.150 19.255 1.00 93.06 684 VAL A O 1
ATOM 5567 N N . VAL A 1 685 ? -19.903 -11.678 18.275 1.00 95.62 685 VAL A N 1
ATOM 5568 C CA . VAL A 1 685 ? -18.872 -10.713 17.866 1.00 95.62 685 VAL A CA 1
ATOM 5569 C C . VAL A 1 685 ? -18.903 -9.496 18.781 1.00 95.62 685 VAL A C 1
ATOM 5571 O O . VAL A 1 685 ? -19.968 -9.031 19.182 1.00 95.62 685 VAL A O 1
ATOM 5574 N N . TRP A 1 686 ? -17.730 -8.977 19.121 1.00 95.88 686 TRP A N 1
ATOM 5575 C CA . TRP A 1 686 ? -17.587 -7.856 20.046 1.00 95.88 686 TRP A CA 1
ATOM 5576 C C . TRP A 1 686 ? -16.338 -7.050 19.668 1.00 95.88 686 TRP A C 1
ATOM 5578 O O . TRP A 1 686 ? -15.321 -7.641 19.329 1.00 95.88 686 TRP A O 1
ATOM 5588 N N . GLY A 1 687 ? -16.376 -5.717 19.710 1.00 96.12 687 GLY A N 1
ATOM 5589 C CA . GLY A 1 687 ? -15.173 -4.877 19.772 1.00 96.12 687 GLY A CA 1
ATOM 5590 C C . GLY A 1 687 ? -15.017 -4.204 21.140 1.00 96.12 687 GLY A C 1
ATOM 5591 O O . GLY A 1 687 ? -15.979 -3.661 21.687 1.00 96.12 687 GLY A O 1
ATOM 5592 N N . LEU A 1 688 ? -13.816 -4.261 21.714 1.00 96.56 688 LEU A N 1
ATOM 5593 C CA . LEU A 1 688 ? -13.510 -3.540 22.954 1.00 96.56 688 LEU A CA 1
ATOM 5594 C C . LEU A 1 688 ? -13.194 -2.059 22.669 1.00 96.56 688 LEU A C 1
ATOM 5596 O O . LEU A 1 688 ? -12.814 -1.729 21.543 1.00 96.56 688 LEU A O 1
ATOM 5600 N N . PRO A 1 689 ? -13.312 -1.172 23.679 1.00 95.56 689 PRO A N 1
ATOM 5601 C CA . PRO A 1 689 ? -12.695 0.155 23.633 1.00 95.56 689 PRO A CA 1
ATOM 5602 C C . PRO A 1 689 ? -11.195 0.068 23.325 1.00 95.56 689 PRO A C 1
ATOM 5604 O O . PRO A 1 689 ? -10.598 -1.010 23.419 1.00 95.56 689 PRO A O 1
ATOM 5607 N N . PHE A 1 690 ? -10.560 1.190 22.990 1.00 96.62 690 PHE A N 1
ATOM 5608 C CA . PHE A 1 690 ? -9.128 1.178 22.715 1.00 96.62 690 PHE A CA 1
ATOM 5609 C C . PHE A 1 690 ? -8.324 0.684 23.912 1.00 96.62 690 PHE A C 1
ATOM 5611 O O . PHE A 1 690 ? -8.549 1.073 25.059 1.00 96.62 690 PHE A O 1
ATOM 5618 N N . PHE A 1 691 ? -7.313 -0.133 23.633 1.00 95.44 691 PHE A N 1
ATOM 5619 C CA . PHE A 1 691 ? -6.323 -0.477 24.636 1.00 95.44 691 PHE A CA 1
ATOM 5620 C C . PHE A 1 691 ? -5.267 0.631 24.706 1.00 95.44 691 PHE A C 1
ATOM 5622 O O . PHE A 1 691 ? -4.430 0.779 23.814 1.00 95.44 691 PHE A O 1
ATOM 5629 N N . ASN A 1 692 ? -5.302 1.423 25.777 1.00 93.38 692 ASN A N 1
ATOM 5630 C CA . ASN A 1 692 ? -4.295 2.440 26.066 1.00 93.38 692 ASN A CA 1
ATOM 5631 C C . ASN A 1 692 ? -4.081 2.556 27.581 1.00 93.38 692 ASN A C 1
ATOM 5633 O O . ASN A 1 692 ? -5.007 2.879 28.323 1.00 93.38 692 ASN A O 1
ATOM 5637 N N . PHE A 1 693 ? -2.841 2.343 28.033 1.00 83.19 693 PHE A N 1
ATOM 5638 C CA . PHE A 1 693 ? -2.481 2.376 29.456 1.00 83.19 693 PHE A CA 1
ATOM 5639 C C . PHE A 1 693 ? -2.630 3.753 30.123 1.00 83.19 693 PHE A C 1
ATOM 5641 O O . PHE A 1 693 ? -2.706 3.816 31.347 1.00 83.19 693 PHE A O 1
ATOM 5648 N N . GLY A 1 694 ? -2.633 4.842 29.350 1.00 83.69 694 GLY A N 1
ATOM 5649 C CA . GLY A 1 694 ? -2.697 6.207 29.871 1.00 83.69 694 GLY A CA 1
ATOM 5650 C C . GLY A 1 694 ? -4.122 6.683 30.151 1.00 83.69 694 GLY A C 1
ATOM 5651 O O . GLY A 1 694 ? -4.400 7.147 31.252 1.00 83.69 694 GLY A O 1
ATOM 5652 N N . GLU A 1 695 ? -5.018 6.573 29.166 1.00 86.31 695 GLU A N 1
ATOM 5653 C CA . GLU A 1 695 ? -6.336 7.232 29.197 1.00 86.31 695 GLU A CA 1
ATOM 5654 C C . GLU A 1 695 ? -7.544 6.296 29.049 1.00 86.31 695 GLU A C 1
ATOM 5656 O O . GLU A 1 695 ? -8.624 6.677 29.485 1.00 86.31 695 GLU A O 1
ATOM 5661 N N . ARG A 1 696 ? -7.399 5.101 28.453 1.00 89.62 696 ARG A N 1
ATOM 5662 C CA . ARG A 1 696 ? -8.537 4.201 28.128 1.00 89.62 696 ARG A CA 1
ATOM 5663 C C . ARG A 1 696 ? -8.562 2.887 28.902 1.00 89.62 696 ARG A C 1
ATOM 5665 O O . ARG A 1 696 ? -9.402 2.020 28.662 1.00 89.62 696 ARG A O 1
ATOM 5672 N N . MET A 1 697 ? -7.620 2.711 29.825 1.00 92.31 697 MET A N 1
ATOM 5673 C CA . MET A 1 697 ? -7.492 1.472 30.580 1.00 92.31 697 MET A CA 1
ATOM 5674 C C . MET A 1 697 ? -8.762 1.127 31.382 1.00 92.31 697 MET A C 1
ATOM 5676 O O . MET A 1 697 ? -9.177 -0.027 31.310 1.00 92.31 697 MET A O 1
ATOM 5680 N N . PRO A 1 698 ? -9.423 2.060 32.103 1.00 93.88 698 PRO A N 1
ATOM 5681 C CA . PRO A 1 698 ? -10.636 1.735 32.859 1.00 93.88 698 PRO A CA 1
ATOM 5682 C C . PRO A 1 698 ? -11.769 1.170 31.991 1.00 93.88 698 PRO A C 1
ATOM 5684 O O . PRO A 1 698 ? -12.393 0.175 32.363 1.00 93.88 698 PRO A O 1
ATOM 5687 N N . GLU A 1 699 ? -12.016 1.766 30.825 1.00 94.44 699 GLU A N 1
ATOM 5688 C CA . GLU A 1 699 ? -13.042 1.336 29.873 1.00 94.44 699 GLU A CA 1
ATOM 5689 C C . GLU A 1 699 ? -12.688 -0.016 29.248 1.00 94.44 699 GLU A C 1
ATOM 5691 O O . GLU A 1 699 ? -13.543 -0.902 29.150 1.00 94.44 699 GLU A O 1
ATOM 5696 N N . PHE A 1 700 ? -11.418 -0.207 28.883 1.00 95.56 700 PHE A N 1
ATOM 5697 C CA . PHE A 1 700 ? -10.926 -1.484 28.375 1.00 95.56 700 PHE A CA 1
ATOM 5698 C C . PHE A 1 700 ? -11.072 -2.607 29.411 1.00 95.56 700 PHE A C 1
ATOM 5700 O O . PHE A 1 700 ? -11.573 -3.689 29.097 1.00 95.56 700 PHE A O 1
ATOM 5707 N N . GLU A 1 701 ? -10.667 -2.361 30.663 1.00 94.69 701 GLU A N 1
ATOM 5708 C CA . GLU A 1 701 ? -10.784 -3.344 31.743 1.00 94.69 701 GLU A CA 1
ATOM 5709 C C . GLU A 1 701 ? -12.235 -3.673 32.060 1.00 94.69 701 GLU A C 1
ATOM 5711 O O . GLU A 1 701 ? -12.537 -4.839 32.302 1.00 94.69 701 GLU A O 1
ATOM 5716 N N . ALA A 1 702 ? -13.136 -2.689 32.035 1.00 94.44 702 ALA A N 1
ATOM 5717 C CA . ALA A 1 702 ? -14.562 -2.932 32.208 1.00 94.44 702 ALA A CA 1
ATOM 5718 C C . ALA A 1 702 ? -15.095 -3.896 31.136 1.00 94.44 702 ALA A C 1
ATOM 5720 O O . ALA A 1 702 ? -15.738 -4.888 31.479 1.00 94.44 702 ALA A O 1
ATOM 5721 N N . GLY A 1 703 ? -14.755 -3.664 29.863 1.00 93.81 703 GLY A N 1
ATOM 5722 C CA . GLY A 1 703 ? -15.147 -4.549 28.763 1.00 93.81 703 GLY A CA 1
ATOM 5723 C C . GLY A 1 703 ? -14.551 -5.957 28.880 1.00 93.81 703 GLY A C 1
ATOM 5724 O O . GLY A 1 703 ? -15.258 -6.946 28.699 1.00 93.81 703 GLY A O 1
ATOM 5725 N N . LEU A 1 704 ? -13.272 -6.077 29.252 1.00 93.38 704 LEU A N 1
ATOM 5726 C CA . LEU A 1 704 ? -12.644 -7.386 29.457 1.00 93.38 704 LEU A CA 1
ATOM 5727 C C . LEU A 1 704 ? -13.194 -8.119 30.691 1.00 93.38 704 LEU A C 1
ATOM 5729 O O . LEU A 1 704 ? -13.314 -9.341 30.678 1.00 93.38 704 LEU A O 1
ATOM 5733 N N . ASN A 1 705 ? -13.524 -7.401 31.763 1.00 93.25 705 ASN A N 1
ATOM 5734 C CA . ASN A 1 705 ? -14.109 -7.990 32.966 1.00 93.25 705 ASN A CA 1
ATOM 5735 C C . ASN A 1 705 ? -15.527 -8.507 32.712 1.00 93.25 705 ASN A C 1
ATOM 5737 O O . ASN A 1 705 ? -15.899 -9.516 33.299 1.00 93.25 705 ASN A O 1
ATOM 5741 N N . GLU A 1 706 ? -16.284 -7.880 31.812 1.00 93.81 706 GLU A N 1
ATOM 5742 C CA . GLU A 1 706 ? -17.584 -8.398 31.375 1.00 93.81 706 GLU A CA 1
ATOM 5743 C C . GLU A 1 706 ? -17.454 -9.730 30.613 1.00 93.81 706 GLU A C 1
ATOM 5745 O O . GLU A 1 706 ? -18.325 -10.586 30.693 1.00 93.81 706 GLU A O 1
ATOM 5750 N N . LEU A 1 707 ? -16.331 -9.965 29.927 1.00 90.38 707 LEU A N 1
ATOM 5751 C CA . LEU A 1 707 ? -16.023 -11.279 29.350 1.00 90.38 707 LEU A CA 1
ATOM 5752 C C . LEU A 1 707 ? -15.606 -12.311 30.412 1.00 90.38 707 LEU A C 1
ATOM 5754 O O . LEU A 1 707 ? -15.514 -13.494 30.099 1.00 90.38 707 LEU A O 1
ATOM 5758 N N . LEU A 1 708 ? -15.296 -11.894 31.640 1.00 85.56 708 LEU A N 1
ATOM 5759 C CA . LEU A 1 708 ? -14.867 -12.772 32.736 1.00 85.56 708 LEU A CA 1
ATOM 5760 C C . LEU A 1 708 ? -15.971 -13.052 33.765 1.00 85.56 708 LEU A C 1
ATOM 5762 O O . LEU A 1 708 ? -15.779 -13.925 34.617 1.00 85.56 708 LEU A O 1
ATOM 5766 N N . SER A 1 709 ? -17.074 -12.307 33.714 1.00 77.19 709 SER A N 1
ATOM 5767 C CA . SER A 1 709 ? -18.299 -12.565 34.478 1.00 77.19 709 SER A CA 1
ATOM 5768 C C . SER A 1 709 ? -19.150 -13.620 33.795 1.00 77.19 709 SER A C 1
ATOM 5770 O O . SER A 1 709 ? -19.664 -14.499 34.523 1.00 77.19 709 SER A O 1
#